Protein 5ILG (pdb70)

GO terms:
  GO:0004745 all-trans-retinol dehydrogenase (NAD+) activity (F, IDA)
  GO:0004745 all-trans-retinol dehydrogenase (NAD+) activity (F, IMP)
  GO:0042572 retinol metabolic process (P, IMP)
  GO:0042574 retinal metabolic process (P, IMP)

Structure (mmCIF, N/CA/C/O backbone):
data_5ILG
#
_entry.id   5ILG
#
_cell.length_a   44.195
_cell.length_b   93.477
_cell.length_c   114.674
_cell.angle_alpha   90.00
_cell.angle_beta   90.00
_cell.angle_gamma   90.00
#
_symmetry.space_group_name_H-M   'P 2 21 21'
#
loop_
_entity.id
_entity.type
_entity.pdbx_description
1 polymer 'Photoreceptor dehydrogenase, isoform C'
2 non-polymer 'MAGNESIUM ION'
3 non-polymer NICOTINAMIDE-ADENINE-DINUCLEOTIDE
4 non-polymer PHENOL
5 non-polymer 1,2-ETHANEDIOL
6 water water
#
loop_
_atom_site.group_PDB
_atom_site.id
_atom_site.type_symbol
_atom_site.label_atom_id
_atom_site.label_alt_id
_atom_site.label_comp_id
_atom_site.label_asym_id
_atom_site.label_entity_id
_atom_site.label_seq_id
_atom_site.pdbx_PDB_ins_code
_atom_site.Cartn_x
_atom_site.Cartn_y
_atom_site.Cartn_z
_atom_site.occupancy
_atom_site.B_iso_or_equiv
_atom_site.auth_seq_id
_atom_site.auth_comp_id
_atom_site.auth_asym_id
_atom_site.auth_atom_id
_atom_site.pdbx_PDB_model_num
ATOM 1 N N . HIS A 1 7 ? -15.860 -14.096 -19.696 1.00 60.58 -3 HIS A N 1
ATOM 2 C CA . HIS A 1 7 ? -15.890 -14.840 -18.372 1.00 61.57 -3 HIS A CA 1
ATOM 3 C C . HIS A 1 7 ? -16.223 -16.314 -18.537 1.00 50.10 -3 HIS A C 1
ATOM 4 O O . HIS A 1 7 ? -17.361 -16.735 -18.298 1.00 45.73 -3 HIS A O 1
ATOM 11 N N . HIS A 1 8 ? -15.210 -17.086 -18.927 1.00 42.48 -2 HIS A N 1
ATOM 12 C CA . HIS A 1 8 ? -15.324 -18.525 -18.923 1.00 37.35 -2 HIS A CA 1
ATOM 13 C C . HIS A 1 8 ? -15.693 -19.088 -17.534 1.00 36.78 -2 HIS A C 1
ATOM 14 O O . HIS A 1 8 ? -15.121 -18.747 -16.503 1.00 37.60 -2 HIS A O 1
ATOM 21 N N . VAL A 1 9 ? -16.664 -19.975 -17.535 1.00 34.63 -1 VAL A N 1
ATOM 22 C CA . VAL A 1 9 ? -17.060 -20.658 -16.336 1.00 34.44 -1 VAL A CA 1
ATOM 23 C C . VAL A 1 9 ? -16.463 -22.076 -16.347 1.00 32.80 -1 VAL A C 1
ATOM 24 O O . VAL A 1 9 ? -16.711 -22.836 -17.251 1.00 30.79 -1 VAL A O 1
ATOM 28 N N . GLY A 1 10 ? -15.694 -22.401 -15.305 1.00 31.89 0 GLY A N 1
ATOM 29 C CA . GLY A 1 10 ? -15.119 -23.704 -15.120 1.00 29.11 0 GLY A CA 1
ATOM 30 C C . GLY A 1 10 ? -16.058 -24.624 -14.404 1.00 29.42 0 GLY A C 1
ATOM 31 O O . GLY A 1 10 ? -17.228 -24.339 -14.262 1.00 29.59 0 GLY A O 1
ATOM 32 N N . THR A 1 11 ? -15.516 -25.740 -13.945 1.00 33.35 1 THR A N 1
ATOM 33 C CA . THR A 1 11 ? -16.299 -26.834 -13.306 1.00 36.22 1 THR A CA 1
ATOM 34 C C . THR A 1 11 ? -15.812 -27.235 -11.905 1.00 34.91 1 THR A C 1
ATOM 35 O O . THR A 1 11 ? -16.452 -28.025 -11.242 1.00 37.65 1 THR A O 1
ATOM 39 N N . SER A 1 12 ? -14.654 -26.742 -11.495 1.00 35.80 2 SER A N 1
ATOM 40 C CA . SER A 1 12 ? -14.103 -26.924 -10.124 1.00 39.28 2 SER A CA 1
ATOM 41 C C . SER A 1 12 ? -15.166 -26.987 -8.983 1.00 38.65 2 SER A C 1
ATOM 42 O O . SER A 1 12 ? -15.292 -27.980 -8.260 1.00 36.66 2 SER A O 1
ATOM 45 N N . PHE A 1 13 ? -15.981 -25.950 -8.894 1.00 37.49 3 PHE A N 1
ATOM 46 C CA . PHE A 1 13 ? -17.034 -25.891 -7.874 1.00 39.35 3 PHE A CA 1
ATOM 47 C C . PHE A 1 13 ? -18.427 -25.966 -8.472 1.00 38.90 3 PHE A C 1
ATOM 48 O O . PHE A 1 13 ? -19.368 -25.369 -7.960 1.00 40.90 3 PHE A O 1
ATOM 56 N N . ARG A 1 14 ? -18.560 -26.723 -9.543 1.00 41.74 4 ARG A N 1
ATOM 57 C CA . ARG A 1 14 ? -19.832 -26.863 -10.245 1.00 43.64 4 ARG A CA 1
ATOM 58 C C . ARG A 1 14 ? -20.926 -27.443 -9.349 1.00 42.65 4 ARG A C 1
ATOM 59 O O . ARG A 1 14 ? -20.709 -28.428 -8.653 1.00 40.03 4 ARG A O 1
ATOM 67 N N . GLY A 1 15 ? -22.095 -26.804 -9.377 1.00 39.20 5 GLY A N 1
ATOM 68 C CA . GLY A 1 15 ? -23.239 -27.250 -8.600 1.00 39.26 5 GLY A CA 1
ATOM 69 C C . GLY A 1 15 ? -23.189 -26.971 -7.105 1.00 40.05 5 GLY A C 1
ATOM 70 O O . GLY A 1 15 ? -24.011 -27.485 -6.361 1.00 42.41 5 GLY A O 1
ATOM 71 N N . LYS A 1 16 ? -22.259 -26.135 -6.668 1.00 36.73 6 LYS A N 1
ATOM 72 C CA . LYS A 1 16 ? -22.094 -25.866 -5.248 1.00 36.98 6 LYS A CA 1
ATOM 73 C C . LYS A 1 16 ? -22.694 -24.542 -4.860 1.00 33.49 6 LYS A C 1
ATOM 74 O O . LYS A 1 16 ? -22.641 -23.580 -5.624 1.00 33.09 6 LYS A O 1
ATOM 80 N N . ASN A 1 17 ? -23.232 -24.494 -3.649 1.00 29.63 7 ASN A N 1
ATOM 81 C CA . ASN A 1 17 ? -23.782 -23.262 -3.079 1.00 28.67 7 ASN A CA 1
ATOM 82 C C . ASN A 1 17 ? -22.870 -22.753 -2.013 1.00 29.07 7 ASN A C 1
ATOM 83 O O . ASN A 1 17 ? -22.448 -23.504 -1.120 1.00 31.09 7 ASN A O 1
ATOM 88 N N . ALA A 1 18 ? -22.548 -21.470 -2.107 1.00 29.76 8 ALA A N 1
ATOM 89 C CA . ALA A 1 18 ? -21.558 -20.854 -1.241 1.00 26.64 8 ALA A CA 1
ATOM 90 C C . ALA A 1 18 ? -22.065 -19.589 -0.617 1.00 26.76 8 ALA A C 1
ATOM 91 O O . ALA A 1 18 ? -22.786 -18.835 -1.242 1.00 28.23 8 ALA A O 1
ATOM 93 N N . VAL A 1 19 ? -21.623 -19.353 0.620 1.00 24.94 9 VAL A N 1
ATOM 94 C CA . VAL A 1 19 ? -21.793 -18.099 1.312 1.00 22.88 9 VAL A CA 1
ATOM 95 C C . VAL A 1 19 ? -20.410 -17.495 1.615 1.00 23.44 9 VAL A C 1
ATOM 96 O O . VAL A 1 19 ? -19.477 -18.232 2.017 1.00 22.18 9 VAL A O 1
ATOM 100 N N . VAL A 1 20 ? -20.309 -16.161 1.488 1.00 21.69 10 VAL A N 1
ATOM 101 C CA . VAL A 1 20 ? -19.057 -15.419 1.711 1.00 20.79 10 VAL A CA 1
ATOM 102 C C . VAL A 1 20 ? -19.346 -14.167 2.502 1.00 21.42 10 VAL A C 1
ATOM 103 O O . VAL A 1 20 ? -20.026 -13.289 2.022 1.00 21.49 10 VAL A O 1
ATOM 107 N N . THR A 1 21 ? -18.867 -14.106 3.744 1.00 22.35 11 THR A N 1
ATOM 108 C CA . THR A 1 21 ? -19.005 -12.889 4.520 1.00 22.34 11 THR A CA 1
ATOM 109 C C . THR A 1 21 ? -17.862 -11.995 4.066 1.00 22.41 11 THR A C 1
ATOM 110 O O . THR A 1 21 ? -16.786 -12.479 3.756 1.00 20.00 11 THR A O 1
ATOM 114 N N . GLY A 1 22 ? -18.121 -10.688 4.037 1.00 22.28 12 GLY A N 1
ATOM 115 C CA . GLY A 1 22 ? -17.133 -9.706 3.572 1.00 22.34 12 GLY A CA 1
ATOM 116 C C . GLY A 1 22 ? -16.915 -9.756 2.061 1.00 23.36 12 GLY A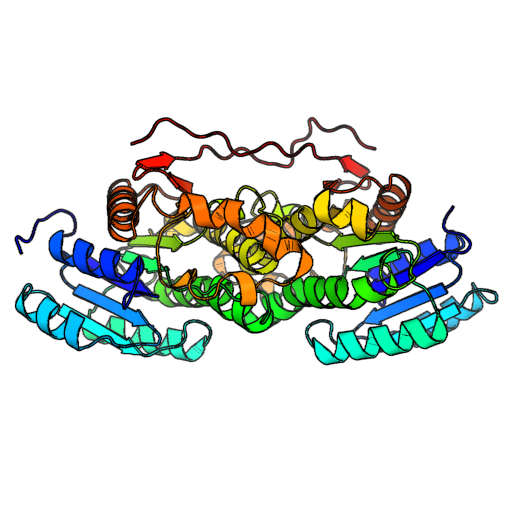 C 1
ATOM 117 O O . GLY A 1 22 ? -15.927 -9.236 1.552 1.00 22.32 12 GLY A O 1
ATOM 118 N N . GLY A 1 23 ? -17.903 -10.317 1.363 1.00 23.27 13 GLY A N 1
ATOM 119 C CA . GLY A 1 23 ? -17.792 -10.598 -0.055 1.00 24.40 13 GLY A CA 1
ATOM 120 C C . GLY A 1 23 ? -18.042 -9.474 -1.031 1.00 23.93 13 GLY A C 1
ATOM 121 O O . GLY A 1 23 ? -18.075 -9.702 -2.231 1.00 23.40 13 GLY A O 1
ATOM 122 N N . ALA A 1 24 ? -18.278 -8.274 -0.511 1.00 24.43 14 ALA A N 1
ATOM 123 C CA . ALA A 1 24 ? -18.527 -7.094 -1.351 1.00 24.71 14 ALA A CA 1
ATOM 124 C C . ALA A 1 24 ? -17.296 -6.291 -1.666 1.00 23.08 14 ALA A C 1
ATOM 125 O O . ALA A 1 24 ? -17.350 -5.311 -2.432 1.00 26.60 14 ALA A O 1
ATOM 127 N N . GLY A 1 25 ? -16.187 -6.661 -1.058 1.00 22.90 15 GLY A N 1
ATOM 128 C CA . GLY A 1 25 ? -14.945 -5.921 -1.247 1.00 23.24 15 GLY A CA 1
ATOM 129 C C . GLY A 1 25 ? -13.709 -6.689 -0.914 1.00 24.49 15 GLY A C 1
ATOM 130 O O . GLY A 1 25 ? -13.771 -7.799 -0.375 1.00 27.84 15 GLY A O 1
ATOM 131 N N . GLY A 1 26 ? -12.580 -6.093 -1.268 1.00 24.37 16 GLY A N 1
ATOM 132 C CA . GLY A 1 26 ? -11.257 -6.677 -1.102 1.00 24.61 16 GLY A CA 1
ATOM 133 C C . GLY A 1 26 ? -11.132 -8.149 -1.434 1.00 25.27 16 GLY A C 1
ATOM 134 O O . GLY A 1 26 ? -11.545 -8.593 -2.501 1.00 27.62 16 GLY A O 1
ATOM 135 N N . ILE A 1 27 ? -10.627 -8.908 -0.464 1.00 25.04 17 ILE A N 1
ATOM 136 C CA . ILE A 1 27 ? -10.379 -10.339 -0.615 1.00 23.50 17 ILE A CA 1
ATOM 137 C C . ILE A 1 27 ? -11.651 -11.125 -0.871 1.00 23.50 17 ILE A C 1
ATOM 138 O O . ILE A 1 27 ? -11.699 -11.968 -1.776 1.00 25.65 17 ILE A O 1
ATOM 143 N N . GLY A 1 28 ? -12.642 -10.887 -0.015 1.00 21.77 18 GLY A N 1
ATOM 144 C CA . GLY A 1 28 ? -13.956 -11.510 -0.138 1.00 21.88 18 GLY A CA 1
ATOM 145 C C . GLY A 1 28 ? -14.637 -11.322 -1.488 1.00 21.81 18 GLY A C 1
ATOM 146 O O . GLY A 1 28 ? -15.300 -12.206 -1.984 1.00 20.71 18 GLY A O 1
ATOM 147 N N . LEU A 1 29 ? -14.501 -10.137 -2.054 1.00 23.88 19 LEU A N 1
ATOM 148 C CA . LEU A 1 29 ? -15.051 -9.865 -3.373 1.00 24.40 19 LEU A CA 1
ATOM 149 C C . LEU A 1 29 ? -14.446 -10.796 -4.401 1.00 26.88 19 LEU A C 1
ATOM 150 O O . LEU A 1 29 ? -15.162 -11.365 -5.233 1.00 26.50 19 LEU A O 1
ATOM 155 N N . GLN A 1 30 ? -13.113 -10.911 -4.348 1.00 27.03 20 GLN A N 1
ATOM 156 C CA . GLN A 1 30 ? -12.390 -11.755 -5.287 1.00 27.54 20 GLN A CA 1
ATOM 157 C C . GLN A 1 30 ? -12.742 -13.218 -5.071 1.00 26.09 20 GLN A C 1
ATOM 158 O O . GLN A 1 30 ? -12.785 -13.980 -6.022 1.00 26.99 20 GLN A O 1
ATOM 164 N N . VAL A 1 31 ? -12.986 -13.596 -3.826 1.00 24.17 21 VAL A N 1
ATOM 165 C CA . VAL A 1 31 ? -13.457 -14.958 -3.525 1.00 24.40 21 VAL A CA 1
ATOM 166 C C . VAL A 1 31 ? -14.800 -15.220 -4.196 1.00 25.44 21 VAL A C 1
ATOM 167 O O . VAL A 1 31 ? -14.990 -16.266 -4.827 1.00 26.51 21 VAL A O 1
ATOM 171 N N . SER A 1 32 ? -15.718 -14.271 -4.073 1.00 24.60 22 SER A N 1
ATOM 172 C CA . SER A 1 32 ? -17.038 -14.371 -4.712 1.00 25.04 22 SER A CA 1
ATOM 173 C C . SER A 1 32 ? -16.905 -14.495 -6.264 1.00 26.56 22 SER A C 1
ATOM 174 O O . SER A 1 32 ? -17.469 -15.429 -6.878 1.00 23.10 22 SER A O 1
ATOM 177 N N . LYS A 1 33 ? -16.164 -13.554 -6.853 1.00 27.40 23 LYS A N 1
ATOM 178 C CA . LYS A 1 33 ? -15.880 -13.563 -8.293 1.00 29.44 23 LYS A CA 1
ATOM 179 C C . LYS A 1 33 ? -15.290 -14.896 -8.791 1.00 27.05 23 LYS A C 1
ATOM 180 O O . LYS A 1 33 ? -15.770 -15.490 -9.752 1.00 24.48 23 LYS A O 1
ATOM 186 N N . GLN A 1 34 ? -14.257 -15.351 -8.094 1.00 26.33 24 GLN A N 1
ATOM 187 C CA . GLN A 1 34 ? -13.530 -16.552 -8.489 1.00 26.71 24 GLN A CA 1
ATOM 188 C C . GLN A 1 34 ? -14.342 -17.830 -8.307 1.00 27.93 24 GLN A C 1
ATOM 189 O O . GLN A 1 34 ? -14.257 -18.726 -9.127 1.00 29.87 24 GLN A O 1
ATOM 195 N N . LEU A 1 35 ? -15.135 -17.899 -7.246 1.00 27.91 25 LEU A N 1
ATOM 196 C CA . LEU A 1 35 ? -16.084 -18.994 -7.066 1.00 27.51 25 LEU A CA 1
ATOM 197 C C . LEU A 1 35 ? -17.034 -19.107 -8.262 1.00 28.24 25 LEU A C 1
ATOM 198 O O . LEU A 1 35 ? -17.291 -20.194 -8.763 1.00 26.55 25 LEU A O 1
ATOM 203 N N . LEU A 1 36 ? -17.544 -17.970 -8.715 1.00 27.91 26 LEU A N 1
ATOM 204 C CA . LEU A 1 36 ? -18.458 -17.941 -9.833 1.00 28.49 26 LEU A CA 1
ATOM 205 C C . LEU A 1 36 ? -17.739 -18.373 -11.098 1.00 30.84 26 LEU A C 1
ATOM 206 O O . LEU A 1 36 ? -18.261 -19.214 -11.848 1.00 29.49 26 LEU A O 1
ATOM 211 N N . ALA A 1 37 ? -16.521 -17.847 -11.283 1.00 29.53 27 ALA A N 1
ATOM 212 C CA . ALA A 1 37 ? -15.650 -18.247 -12.395 1.00 29.48 27 ALA A CA 1
ATOM 213 C C . ALA A 1 37 ? -15.242 -19.707 -12.368 1.00 29.04 27 ALA A C 1
ATOM 214 O O . ALA A 1 37 ? -14.979 -20.293 -13.406 1.00 31.68 27 ALA A O 1
ATOM 216 N N . ALA A 1 38 ? -15.249 -20.300 -11.193 1.00 28.97 28 ALA A N 1
ATOM 217 C CA . ALA A 1 38 ? -14.940 -21.721 -11.021 1.00 29.20 28 ALA A CA 1
ATOM 218 C C . ALA A 1 38 ? -16.173 -22.585 -11.069 1.00 27.75 28 ALA A C 1
ATOM 219 O O . ALA A 1 38 ? -16.135 -23.788 -10.771 1.00 27.98 28 ALA A O 1
ATOM 221 N N . GLY A 1 39 ? -17.277 -21.962 -11.447 1.00 28.71 29 GLY A N 1
ATOM 222 C CA . GLY A 1 39 ? -18.533 -22.662 -11.722 1.00 29.52 29 GLY A CA 1
ATOM 223 C C . GLY A 1 39 ? -19.503 -22.924 -10.591 1.00 29.91 29 GLY A C 1
ATOM 224 O O . GLY A 1 39 ? -20.369 -23.795 -10.718 1.00 28.89 29 GLY A O 1
ATOM 225 N N . ALA A 1 40 ? -19.398 -22.155 -9.519 1.00 31.57 30 ALA A N 1
ATOM 226 C CA . ALA A 1 40 ? -20.313 -22.297 -8.387 1.00 33.97 30 ALA A CA 1
ATOM 227 C C . ALA A 1 40 ? -21.751 -21.963 -8.818 1.00 36.41 30 ALA A C 1
ATOM 228 O O . ALA A 1 40 ? -21.986 -20.945 -9.458 1.00 39.33 30 ALA A O 1
ATOM 230 N N . ALA A 1 41 ? -22.694 -22.828 -8.449 1.00 35.87 31 ALA A N 1
ATOM 231 C CA . ALA A 1 41 ? -24.117 -22.669 -8.793 1.00 35.88 31 ALA A CA 1
ATOM 232 C C . ALA A 1 41 ? -24.695 -21.373 -8.228 1.00 36.36 31 ALA A C 1
ATOM 233 O O . ALA A 1 41 ? -25.337 -20.596 -8.930 1.00 34.39 31 ALA A O 1
ATOM 235 N N . LYS A 1 42 ? -24.465 -21.167 -6.938 1.00 36.30 32 LYS A N 1
ATOM 236 C CA . LYS A 1 42 ? -25.068 -20.066 -6.210 1.00 34.20 32 LYS A CA 1
ATOM 237 C C . LYS A 1 42 ? -24.085 -19.484 -5.224 1.00 32.43 32 LYS A C 1
ATOM 238 O O . LYS A 1 42 ? -23.360 -20.220 -4.570 1.00 28.11 32 LYS A O 1
ATOM 244 N N . VAL A 1 43 ? -24.060 -18.156 -5.150 1.00 30.61 33 VAL A N 1
ATOM 245 C CA . VAL A 1 43 ? -23.156 -17.451 -4.264 1.00 31.40 33 VAL A CA 1
ATOM 246 C C . VAL A 1 43 ? -23.885 -16.349 -3.522 1.00 30.12 33 VAL A C 1
ATOM 247 O O . VAL A 1 43 ? -24.376 -15.416 -4.149 1.00 27.66 33 VAL A O 1
ATOM 251 N N . ALA A 1 44 ? -23.910 -16.464 -2.186 1.00 28.33 34 ALA A N 1
ATOM 252 C CA . ALA A 1 44 ? -24.530 -15.453 -1.317 1.00 26.36 34 ALA A CA 1
ATOM 253 C C . ALA A 1 44 ? -23.488 -14.653 -0.626 1.00 25.99 34 ALA A C 1
ATOM 254 O O . ALA A 1 44 ? -22.558 -15.180 -0.066 1.00 26.40 34 ALA A O 1
ATOM 256 N N . ILE A 1 45 ? -23.674 -13.348 -0.654 1.00 27.83 35 ILE A N 1
ATOM 257 C CA . ILE A 1 45 ? -22.738 -12.429 -0.047 1.00 27.53 35 ILE A CA 1
ATOM 258 C C . ILE A 1 45 ? -23.405 -11.732 1.134 1.00 28.90 35 ILE A C 1
ATOM 259 O O . ILE A 1 45 ? -24.487 -11.165 1.003 1.00 27.36 35 ILE A O 1
ATOM 264 N N . ILE A 1 46 ? -22.718 -11.806 2.270 1.00 27.24 36 ILE A N 1
ATOM 265 C CA . ILE A 1 46 ? -23.111 -11.154 3.498 1.00 27.33 36 ILE A CA 1
ATOM 266 C C . ILE A 1 46 ? -22.086 -10.060 3.763 1.00 26.23 36 ILE A C 1
ATOM 267 O O . ILE A 1 46 ? -20.920 -10.328 3.986 1.00 28.95 36 ILE A O 1
ATOM 272 N N . ASP A 1 47 ? -22.531 -8.822 3.717 1.00 24.95 37 ASP A N 1
ATOM 273 C CA . ASP A 1 47 ? -21.641 -7.685 3.868 1.00 27.08 37 ASP A CA 1
ATOM 274 C C . ASP A 1 47 ? -22.434 -6.477 4.387 1.00 28.93 37 ASP A C 1
ATOM 275 O O . ASP A 1 47 ? -23.641 -6.454 4.317 1.00 30.50 37 ASP A O 1
ATOM 280 N N . LEU A 1 48 ? -21.747 -5.495 4.937 1.00 29.78 38 LEU A N 1
ATOM 281 C CA . LEU A 1 48 ? -22.385 -4.222 5.280 1.00 33.81 38 LEU A CA 1
ATOM 282 C C . LEU A 1 48 ? -22.804 -3.428 4.006 1.00 37.47 38 LEU A C 1
ATOM 283 O O . LEU A 1 48 ? -23.836 -2.748 4.012 1.00 40.23 38 LEU A O 1
ATOM 288 N N . GLN A 1 49 ? -21.982 -3.526 2.956 1.00 35.29 39 GLN A N 1
ATOM 289 C CA . GLN A 1 49 ? -22.180 -2.834 1.670 1.00 37.93 39 GLN A CA 1
ATOM 290 C C . GLN A 1 49 ? -22.704 -3.766 0.583 1.00 38.09 39 GLN A C 1
ATOM 291 O O . GLN A 1 49 ? -22.444 -4.956 0.597 1.00 36.86 39 GLN A O 1
ATOM 297 N N . ASP A 1 50 ? -23.459 -3.230 -0.375 1.00 40.98 40 ASP A N 1
ATOM 298 C CA . ASP A 1 50 ?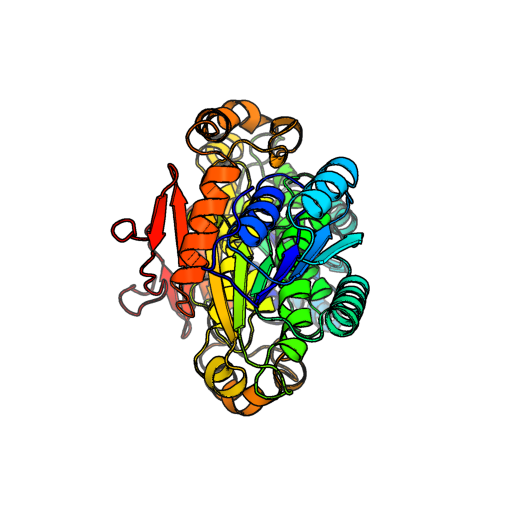 -23.983 -4.113 -1.428 1.00 41.90 40 ASP A CA 1
ATOM 299 C C . ASP A 1 50 ? -23.215 -4.078 -2.708 1.00 41.76 40 ASP A C 1
ATOM 300 O O . ASP A 1 50 ? -23.319 -5.031 -3.460 1.00 41.11 40 ASP A O 1
ATOM 305 N N . ASN A 1 51 ? -22.496 -2.999 -2.991 1.00 43.99 41 ASN A N 1
ATOM 306 C CA . ASN A 1 51 ? -21.709 -2.955 -4.234 1.00 45.73 41 ASN A CA 1
ATOM 307 C C . ASN A 1 51 ? -22.454 -3.452 -5.494 1.00 48.02 41 ASN A C 1
ATOM 308 O O . ASN A 1 51 ? -21.920 -4.244 -6.294 1.00 50.86 41 ASN A O 1
ATOM 313 N N . LEU A 1 52 ? -23.680 -2.972 -5.666 1.00 50.95 42 LEU A N 1
ATOM 314 C CA . LEU A 1 52 ? -24.548 -3.392 -6.794 1.00 59.01 42 LEU A CA 1
ATOM 315 C C . LEU A 1 52 ? -23.915 -3.255 -8.171 1.00 53.73 42 LEU A C 1
ATOM 316 O O . LEU A 1 52 ? -24.087 -4.132 -9.005 1.00 53.40 42 LEU A O 1
ATOM 321 N N . GLU A 1 53 ? -23.154 -2.185 -8.386 1.00 53.45 43 GLU A N 1
ATOM 322 C CA . GLU A 1 53 ? -22.589 -1.900 -9.712 1.00 53.25 43 GLU A CA 1
ATOM 323 C C . GLU A 1 53 ? -21.639 -3.021 -10.110 1.00 49.09 43 GLU A C 1
ATOM 324 O O . GLU A 1 53 ? -21.685 -3.511 -11.229 1.00 49.58 43 GLU A O 1
ATOM 330 N N . GLU A 1 54 ? -20.819 -3.452 -9.166 1.00 49.18 44 GLU A N 1
ATOM 331 C CA . GLU A 1 54 ? -19.977 -4.647 -9.358 1.00 49.65 44 GLU A CA 1
ATOM 332 C C . GLU A 1 54 ? -20.800 -5.974 -9.570 1.00 47.90 44 GLU A C 1
ATOM 333 O O . GLU A 1 54 ? -20.458 -6.803 -10.395 1.00 46.50 44 GLU A O 1
ATOM 339 N N . PHE A 1 55 ? -21.872 -6.150 -8.815 1.00 43.17 45 PHE A N 1
ATOM 340 C CA . PHE A 1 55 ? -22.692 -7.362 -8.868 1.00 41.81 45 PHE A CA 1
ATOM 341 C C . PHE A 1 55 ? -23.709 -7.450 -9.996 1.00 40.57 45 PHE A C 1
ATOM 342 O O . PHE A 1 55 ? -23.997 -8.534 -10.476 1.00 37.19 45 PHE A O 1
ATOM 350 N N . VAL A 1 56 ? -24.259 -6.326 -10.403 1.00 40.46 46 VAL A N 1
ATOM 351 C CA . VAL A 1 56 ? -25.053 -6.276 -11.632 1.00 45.80 46 VAL A CA 1
ATOM 352 C C . VAL A 1 56 ? -24.246 -6.814 -12.815 1.00 43.94 46 VAL A C 1
ATOM 353 O O . VAL A 1 56 ? -24.710 -7.675 -13.532 1.00 44.59 46 VAL A O 1
ATOM 357 N N . LYS A 1 57 ? -23.031 -6.327 -12.983 1.00 46.60 47 LYS A N 1
ATOM 358 C CA . LYS A 1 57 ? -22.155 -6.817 -14.063 1.00 50.77 47 LYS A CA 1
ATOM 359 C C . LYS A 1 57 ? -21.744 -8.271 -13.891 1.00 46.46 47 LYS A C 1
ATOM 360 O O . LYS A 1 57 ? -21.577 -9.006 -14.856 1.00 46.72 47 LYS A O 1
ATOM 366 N N . LEU A 1 58 ? -21.563 -8.670 -12.651 1.00 44.21 48 LEU A N 1
ATOM 367 C CA . LEU A 1 58 ? -21.156 -10.040 -12.346 1.00 40.54 48 LEU A CA 1
ATOM 368 C C . LEU A 1 58 ? -22.294 -11.031 -12.656 1.00 36.95 48 LEU A C 1
ATOM 369 O O . LEU A 1 58 ? -22.046 -12.095 -13.187 1.00 37.88 48 LEU A O 1
ATOM 374 N N . ARG A 1 59 ? -23.522 -10.664 -12.289 1.00 34.75 49 ARG A N 1
ATOM 375 C CA . ARG A 1 59 ? -24.745 -11.411 -12.634 1.00 35.23 49 ARG A CA 1
ATOM 376 C C . ARG A 1 59 ? -24.913 -11.627 -14.130 1.00 35.19 49 ARG A C 1
ATOM 377 O O . ARG A 1 59 ? -25.189 -12.745 -14.565 1.00 32.70 49 ARG A O 1
ATOM 385 N N . ALA A 1 60 ? -24.693 -10.555 -14.886 1.00 34.17 50 ALA A N 1
ATOM 386 C CA . ALA A 1 60 ? -24.719 -10.562 -16.350 1.00 37.44 50 ALA A CA 1
ATOM 387 C C . ALA A 1 60 ? -23.684 -11.505 -16.982 1.00 37.14 50 ALA A C 1
ATOM 388 O O . ALA A 1 60 ? -23.975 -12.204 -17.934 1.00 40.26 50 ALA A O 1
ATOM 390 N N . ALA A 1 61 ? -22.481 -11.534 -16.424 1.00 37.51 51 ALA A N 1
ATOM 391 C CA . ALA A 1 61 ? -21.398 -12.439 -16.875 1.00 35.15 51 ALA A CA 1
ATOM 392 C C . ALA A 1 61 ? -21.602 -13.899 -16.444 1.00 34.47 51 ALA A C 1
ATOM 393 O O . ALA A 1 61 ? -20.893 -14.807 -16.894 1.00 34.46 51 ALA A O 1
ATOM 395 N N . HIS A 1 62 ? -22.532 -14.108 -15.521 1.00 33.02 52 HIS A N 1
ATOM 396 C CA . HIS A 1 62 ? -22.842 -15.432 -15.018 1.00 34.78 52 HIS A CA 1
ATOM 397 C C . HIS A 1 62 ? -24.345 -15.631 -14.975 1.00 33.63 52 HIS A C 1
ATOM 398 O O . HIS A 1 62 ? -24.923 -15.806 -13.898 1.00 36.31 52 HIS A O 1
ATOM 405 N N . PRO A 1 63 ? -24.997 -15.626 -16.151 1.00 34.29 53 PRO A N 1
ATOM 406 C CA . PRO A 1 63 ? -26.475 -15.588 -16.200 1.00 32.56 53 PRO A CA 1
ATOM 407 C C . PRO A 1 63 ? -27.150 -16.851 -15.730 1.00 28.19 53 PRO A C 1
ATOM 408 O O . PRO A 1 63 ? -28.317 -16.827 -15.445 1.00 29.31 53 PRO A O 1
ATOM 412 N N . THR A 1 64 ? -26.407 -17.943 -15.648 1.00 28.85 54 THR A N 1
ATOM 413 C CA . THR A 1 64 ? -26.947 -19.207 -15.156 1.00 30.07 54 THR A CA 1
ATOM 414 C C . THR A 1 64 ? -26.602 -19.463 -13.708 1.00 30.95 54 THR A C 1
ATOM 415 O O . THR A 1 64 ? -26.777 -20.573 -13.225 1.00 31.57 54 THR A O 1
ATOM 419 N N . GLN A 1 65 ? -26.103 -18.442 -13.025 1.00 29.20 55 GLN A N 1
ATOM 420 C CA . GLN A 1 65 ? -25.668 -18.591 -11.650 1.00 31.43 55 GLN A CA 1
ATOM 421 C C . GLN A 1 65 ? -26.304 -17.511 -10.774 1.00 29.84 55 GLN A C 1
ATOM 422 O O . GLN A 1 65 ? -26.361 -16.340 -11.137 1.00 30.28 55 GLN A O 1
ATOM 428 N N . SER A 1 66 ? -26.783 -17.925 -9.622 1.00 30.61 56 SER A N 1
ATOM 429 C CA . SER A 1 66 ? -27.382 -16.986 -8.658 1.00 32.78 56 SER A CA 1
ATOM 430 C C . SER A 1 66 ? -26.302 -16.205 -7.919 1.00 33.12 56 SER A C 1
ATOM 431 O O . SER A 1 66 ? -25.325 -16.786 -7.437 1.00 29.61 56 SER A O 1
ATOM 434 N N . VAL A 1 67 ? -26.526 -14.905 -7.805 1.00 32.91 57 VAL A N 1
ATOM 435 C CA . VAL A 1 67 ? -25.677 -14.041 -7.022 1.00 35.45 57 VAL A CA 1
ATOM 436 C C . VAL A 1 67 ? -26.585 -13.243 -6.089 1.00 37.36 57 VAL A C 1
ATOM 437 O O . VAL A 1 67 ? -27.308 -12.350 -6.544 1.00 38.62 57 VAL A O 1
ATOM 441 N N . MET A 1 68 ? -26.545 -13.555 -4.794 1.00 34.45 58 MET A N 1
ATOM 442 C CA . MET A 1 68 ? -27.449 -12.921 -3.814 1.00 34.40 58 MET A CA 1
ATOM 443 C C . MET A 1 68 ? -26.672 -12.084 -2.825 1.00 32.75 58 MET A C 1
ATOM 444 O O . MET A 1 68 ? -25.707 -12.553 -2.256 1.00 34.42 58 MET A O 1
ATOM 449 N N . ILE A 1 69 ? -27.106 -10.853 -2.609 1.00 34.10 59 ILE A N 1
ATOM 450 C CA . ILE A 1 69 ? -26.481 -9.962 -1.621 1.00 36.09 59 ILE A CA 1
ATOM 451 C C . ILE A 1 69 ? -27.468 -9.618 -0.504 1.00 36.30 59 ILE A C 1
ATOM 452 O O . ILE A 1 69 ? -28.581 -9.163 -0.774 1.00 34.16 59 ILE A O 1
ATOM 457 N N . ILE A 1 70 ? -27.033 -9.825 0.739 1.00 35.85 60 ILE A N 1
ATOM 458 C CA . ILE A 1 70 ? -27.793 -9.432 1.920 1.00 36.18 60 ILE A CA 1
ATOM 459 C C . ILE A 1 70 ? -26.953 -8.516 2.771 1.00 35.69 60 ILE A C 1
ATOM 460 O O . ILE A 1 70 ? -25.846 -8.887 3.156 1.00 33.10 60 ILE A O 1
ATOM 465 N N . LYS A 1 71 ? -27.495 -7.329 3.062 1.00 35.97 61 LYS A N 1
ATOM 466 C CA . LYS A 1 71 ? -26.847 -6.351 3.940 1.00 37.72 61 LYS A CA 1
ATOM 467 C C . LYS A 1 71 ? -27.026 -6.704 5.410 1.00 38.73 61 LYS A C 1
ATOM 468 O O . LYS A 1 71 ? -28.134 -6.558 5.935 1.00 38.91 61 LYS A O 1
ATOM 474 N N . MET A 1 72 ? -25.939 -7.120 6.068 1.00 34.96 62 MET A N 1
ATOM 475 C CA . MET A 1 72 ? -26.004 -7.512 7.471 1.00 34.44 62 MET A CA 1
ATOM 476 C C . MET A 1 72 ? -24.663 -7.352 8.133 1.00 32.00 62 MET A C 1
ATOM 477 O O . MET A 1 72 ? -23.638 -7.639 7.541 1.00 31.01 62 MET A O 1
ATOM 482 N N . ASP A 1 73 ? -24.711 -6.873 9.368 1.00 31.56 63 ASP A N 1
ATOM 483 C CA . ASP A 1 73 ? -23.567 -6.785 10.255 1.00 30.67 63 ASP A CA 1
ATOM 484 C C . ASP A 1 73 ? -23.324 -8.178 10.842 1.00 30.89 63 ASP A C 1
ATOM 485 O O . ASP A 1 73 ? -24.192 -8.733 11.494 1.00 34.95 63 ASP A O 1
ATOM 490 N N . VAL A 1 74 ? -22.145 -8.739 10.619 1.00 28.01 64 VAL A N 1
ATOM 491 C CA . VAL A 1 74 ? -21.812 -10.083 11.146 1.00 26.06 64 VAL A CA 1
ATOM 492 C C . VAL A 1 74 ? -21.757 -10.157 12.690 1.00 26.23 64 VAL A C 1
ATOM 493 O O . VAL A 1 74 ? -21.869 -11.249 13.266 1.00 25.38 64 VAL A O 1
ATOM 497 N N . ALA A 1 75 ? -21.582 -9.011 13.345 1.00 25.73 65 ALA A N 1
ATOM 498 C CA . ALA A 1 75 ? -21.632 -8.933 14.819 1.00 27.76 65 ALA A CA 1
ATOM 499 C C . ALA A 1 75 ? -23.022 -9.243 15.393 1.00 30.86 65 ALA A C 1
ATOM 500 O O . ALA A 1 75 ? -23.149 -9.799 16.464 1.00 32.56 65 ALA A O 1
ATOM 502 N N . ASN A 1 76 ? -24.051 -8.896 14.638 1.00 33.75 66 ASN A N 1
ATOM 503 C CA . ASN A 1 76 ? -25.416 -9.144 15.013 1.00 35.44 66 ASN A CA 1
ATOM 504 C C . ASN A 1 76 ? -25.791 -10.618 14.929 1.00 38.06 66 ASN A C 1
ATOM 505 O O . ASN A 1 76 ? -26.061 -11.136 13.842 1.00 41.86 66 ASN A O 1
ATOM 510 N N . LYS A 1 77 ? -25.899 -11.260 16.087 1.00 37.93 67 LYS A N 1
ATOM 511 C CA . LYS A 1 77 ? -26.212 -12.700 16.168 1.00 37.63 67 LYS A CA 1
ATOM 512 C C . LYS A 1 77 ? -27.539 -13.068 15.483 1.00 37.59 67 LYS A C 1
ATOM 513 O O . LYS A 1 77 ? -27.575 -13.971 14.655 1.00 33.39 67 LYS A O 1
ATOM 519 N N . LYS A 1 78 ? -28.619 -12.379 15.869 1.00 41.34 68 LYS A N 1
ATOM 520 C CA . LYS A 1 78 ? -29.967 -12.666 15.313 1.00 43.69 68 LYS A CA 1
ATOM 521 C C . LYS A 1 78 ? -30.085 -12.319 13.844 1.00 39.50 68 LYS A C 1
ATOM 522 O O . LYS A 1 78 ? -30.694 -13.057 13.075 1.00 37.89 68 LYS A O 1
ATOM 528 N N . GLY A 1 79 ? -29.518 -11.175 13.497 1.00 37.05 69 GLY A N 1
ATOM 529 C CA . GLY A 1 79 ? -29.399 -10.738 12.125 1.00 36.50 69 GLY A CA 1
ATOM 530 C C . GLY A 1 79 ? -28.762 -11.793 11.229 1.00 34.79 69 GLY A C 1
ATOM 531 O O . GLY A 1 79 ? -29.351 -12.176 10.207 1.00 34.68 69 GLY A O 1
ATOM 532 N N . VAL A 1 80 ? -27.588 -12.287 11.642 1.00 29.68 70 VAL A N 1
ATOM 533 C CA . VAL A 1 80 ? -26.868 -13.347 10.901 1.00 28.60 70 VAL A CA 1
ATOM 534 C C . VAL A 1 80 ? -27.717 -14.626 10.801 1.00 30.70 70 VAL A C 1
ATOM 535 O O . VAL A 1 80 ? -27.856 -15.226 9.730 1.00 30.59 70 VAL A O 1
ATOM 539 N N . GLU A 1 81 ? -28.313 -15.013 11.921 1.00 32.87 71 GLU A N 1
ATOM 540 C CA . GLU A 1 81 ? -29.255 -16.146 11.960 1.00 36.19 71 GLU A CA 1
ATOM 541 C C . GLU A 1 81 ? -30.405 -16.023 10.933 1.00 34.62 71 GLU A C 1
ATOM 542 O O . GLU A 1 81 ? -30.767 -16.962 10.257 1.00 31.96 71 GLU A O 1
ATOM 548 N N . ALA A 1 82 ? -30.982 -14.842 10.898 1.00 34.04 72 ALA A N 1
ATOM 549 C CA . ALA A 1 82 ? -32.081 -14.513 10.021 1.00 34.55 72 ALA A CA 1
ATOM 550 C C . ALA A 1 82 ? -31.623 -14.567 8.580 1.00 33.10 72 ALA A C 1
ATOM 551 O O . ALA A 1 82 ? -32.273 -15.190 7.735 1.00 32.26 72 ALA A O 1
ATOM 553 N N . THR A 1 83 ? -30.487 -13.918 8.334 1.00 33.59 73 THR A N 1
ATOM 554 C CA . THR A 1 83 ? -29.803 -13.945 7.034 1.00 31.16 73 THR A CA 1
ATOM 555 C C . THR A 1 83 ? -29.566 -15.352 6.520 1.00 30.27 73 THR A C 1
ATOM 556 O O . THR A 1 83 ? -29.810 -15.647 5.358 1.00 29.16 73 THR A O 1
ATOM 560 N N . TYR A 1 84 ? -29.076 -16.216 7.385 1.00 30.27 74 TYR A N 1
ATOM 561 C CA . TYR A 1 84 ? -28.856 -17.610 6.976 1.00 33.76 74 TYR A CA 1
ATOM 562 C C . TYR A 1 84 ? -30.157 -18.326 6.594 1.00 35.93 74 TYR A C 1
ATOM 563 O O . TYR A 1 84 ? -30.174 -19.149 5.681 1.00 36.05 74 TYR A O 1
ATOM 572 N N . GLU A 1 85 ? -31.228 -18.023 7.317 1.00 41.41 75 GLU A N 1
ATOM 573 C CA . GLU A 1 85 ? -32.561 -18.587 7.014 1.00 42.81 75 GLU A CA 1
ATOM 574 C C . GLU A 1 85 ? -32.988 -18.191 5.598 1.00 38.61 75 GLU A C 1
ATOM 575 O O . GLU A 1 85 ? -33.408 -19.038 4.809 1.00 35.66 75 GLU A O 1
ATOM 581 N N . GLU A 1 86 ? -32.845 -16.904 5.303 1.00 35.07 76 GLU A N 1
ATOM 582 C CA . GLU A 1 86 ? -33.168 -16.384 3.997 1.00 37.62 76 GLU A CA 1
ATOM 583 C C . GLU A 1 86 ? -32.394 -17.061 2.859 1.00 38.81 76 GLU A C 1
ATOM 584 O O . GLU A 1 86 ? -32.969 -17.354 1.806 1.00 40.78 76 GLU A O 1
ATOM 590 N N . ILE A 1 87 ? -31.107 -17.279 3.101 1.00 37.09 77 ILE A N 1
ATOM 591 C CA . ILE A 1 87 ? -30.207 -17.946 2.171 1.00 35.49 77 ILE A CA 1
ATOM 592 C C . ILE A 1 87 ? -30.647 -19.375 1.939 1.00 36.74 77 ILE A C 1
ATOM 593 O O . ILE A 1 87 ? -30.721 -19.829 0.803 1.00 35.29 77 ILE A O 1
ATOM 598 N N . ALA A 1 88 ? -30.946 -20.073 3.016 1.00 35.59 78 ALA A N 1
ATOM 599 C CA . ALA A 1 88 ? -31.361 -21.473 2.918 1.00 38.48 78 ALA A CA 1
ATOM 600 C C . ALA A 1 88 ? -32.711 -21.621 2.210 1.00 40.46 78 ALA A C 1
ATOM 601 O O . ALA A 1 88 ? -32.916 -22.591 1.478 1.00 40.41 78 ALA A O 1
ATOM 603 N N . LYS A 1 89 ? -33.619 -20.672 2.411 1.00 41.62 79 LYS A N 1
ATOM 604 C CA . LYS A 1 89 ? -34.898 -20.726 1.699 1.00 46.24 79 LYS A CA 1
ATOM 605 C C . LYS A 1 89 ? -34.682 -20.573 0.198 1.00 45.81 79 LYS A C 1
ATOM 606 O O . LYS A 1 89 ? -35.249 -21.333 -0.584 1.00 49.90 79 LYS A O 1
ATOM 612 N N . THR A 1 90 ? -33.843 -19.614 -0.174 1.00 41.45 80 THR A N 1
ATOM 613 C CA . THR A 1 90 ? -33.561 -19.326 -1.571 1.00 42.45 80 THR A CA 1
ATOM 614 C C . THR A 1 90 ? -32.693 -20.401 -2.248 1.00 41.26 80 THR A C 1
ATOM 615 O O . THR A 1 90 ? -33.034 -20.966 -3.267 1.00 41.95 80 THR A O 1
ATOM 619 N N . PHE A 1 91 ? -31.569 -20.691 -1.645 1.00 47.22 81 PHE A N 1
ATOM 620 C CA . PHE A 1 91 ? -30.592 -21.626 -2.211 1.00 45.60 81 PHE A CA 1
ATOM 621 C C . PHE A 1 91 ? -31.049 -23.047 -2.069 1.00 48.70 81 PHE A C 1
ATOM 622 O O . PHE A 1 91 ? -30.820 -23.869 -2.954 1.00 51.97 81 PHE A O 1
ATOM 630 N N . GLY A 1 92 ? -31.619 -23.340 -0.909 1.00 47.31 82 GLY A N 1
ATOM 631 C CA . GLY A 1 92 ? -32.103 -24.677 -0.594 1.00 51.84 82 GLY A CA 1
ATOM 632 C C . GLY A 1 92 ? -31.101 -25.581 0.101 1.00 54.35 82 GLY A C 1
ATOM 633 O O . GLY A 1 92 ? -31.479 -26.558 0.753 1.00 65.43 82 GLY A O 1
ATOM 634 N N . ASN A 1 93 ? -29.824 -25.274 -0.038 1.00 54.43 83 ASN A N 1
ATOM 635 C CA . ASN A 1 93 ? -28.755 -25.996 0.676 1.00 52.90 83 ASN A CA 1
ATOM 636 C C . ASN A 1 93 ? -27.455 -25.189 0.680 1.00 44.96 83 ASN A C 1
ATOM 637 O O . ASN A 1 93 ? -27.253 -24.299 -0.162 1.00 43.89 83 ASN A O 1
ATOM 642 N N . ILE A 1 94 ? -26.582 -25.493 1.626 1.00 39.18 84 ILE A N 1
ATOM 643 C CA . ILE A 1 94 ? -25.298 -24.758 1.746 1.00 35.79 84 ILE A CA 1
ATOM 644 C C . ILE A 1 94 ? -24.140 -25.732 1.817 1.00 33.16 84 ILE A C 1
ATOM 645 O O . ILE A 1 94 ? -24.124 -26.608 2.672 1.00 33.42 84 ILE A O 1
ATOM 650 N N . ASP A 1 95 ? -23.174 -25.572 0.899 1.00 31.67 85 ASP A N 1
ATOM 651 C CA . ASP A 1 95 ? -22.025 -26.491 0.796 1.00 29.33 85 ASP A CA 1
ATOM 652 C C . ASP A 1 95 ? -20.702 -25.918 1.251 1.00 26.68 85 ASP A C 1
ATOM 653 O O . ASP A 1 95 ? -19.772 -26.659 1.630 1.00 23.69 85 ASP A O 1
ATOM 658 N N . ILE A 1 96 ? -20.600 -24.601 1.137 1.00 25.83 86 ILE A N 1
ATOM 659 C CA . ILE A 1 96 ? -19.357 -23.851 1.345 1.00 24.02 86 ILE A CA 1
ATOM 660 C C . ILE A 1 96 ? -19.641 -22.525 2.037 1.00 21.80 86 ILE A C 1
ATOM 661 O O . ILE A 1 96 ? -20.486 -21.766 1.610 1.00 20.39 86 ILE A O 1
ATOM 666 N N . VAL A 1 97 ? -18.877 -22.262 3.081 1.00 21.49 87 VAL A N 1
ATOM 667 C CA . VAL A 1 97 ? -18.885 -20.978 3.762 1.00 21.76 87 VAL A CA 1
ATOM 668 C C . VAL A 1 97 ? -17.449 -20.459 3.868 1.00 22.31 87 VAL A C 1
ATOM 669 O O . VAL A 1 97 ? -16.567 -21.181 4.303 1.00 25.13 87 VAL A O 1
ATOM 673 N N . VAL A 1 98 ? -17.252 -19.204 3.473 1.00 21.58 88 VAL A N 1
ATOM 674 C CA . VAL A 1 98 ? -15.961 -18.526 3.565 1.00 21.00 88 VAL A CA 1
ATOM 675 C C . VAL A 1 98 ? -16.167 -17.247 4.333 1.00 21.14 88 VAL A C 1
ATOM 676 O O . VAL A 1 98 ? -16.686 -16.263 3.810 1.00 19.84 88 VAL A O 1
ATOM 680 N N . ASN A 1 99 ? -15.719 -17.265 5.574 1.00 22.58 89 ASN A N 1
ATOM 681 C CA . ASN A 1 99 ? -15.922 -16.144 6.490 1.00 24.60 89 ASN A CA 1
ATOM 682 C C . ASN A 1 99 ? -14.728 -15.211 6.445 1.00 25.72 89 ASN A C 1
ATOM 683 O O . ASN A 1 99 ? -13.689 -15.461 7.078 1.00 27.77 89 ASN A O 1
ATOM 688 N N . VAL A 1 100 ? -14.863 -14.154 5.676 1.00 24.17 90 VAL A N 1
ATOM 689 C CA . VAL A 1 100 ? -13.742 -13.236 5.444 1.00 24.89 90 VAL A CA 1
ATOM 690 C C . VAL A 1 100 ? -13.934 -11.929 6.191 1.00 25.72 90 VAL A C 1
ATOM 691 O O . VAL A 1 100 ? -12.955 -11.247 6.489 1.00 27.73 90 VAL A O 1
ATOM 695 N N . ALA A 1 101 ? -15.177 -11.559 6.470 1.00 25.14 91 ALA A N 1
ATOM 696 C CA . ALA A 1 101 ? -15.480 -10.251 7.064 1.00 24.95 91 ALA A CA 1
ATOM 697 C C . ALA A 1 101 ? -14.590 -9.934 8.274 1.00 26.08 91 ALA A C 1
ATOM 698 O O . ALA A 1 101 ? -14.335 -10.774 9.137 1.00 27.37 91 ALA A O 1
ATOM 700 N N . GLY A 1 102 ? -14.077 -8.717 8.270 1.00 24.85 92 GLY A N 1
ATOM 701 C CA . GLY A 1 102 ? -13.229 -8.236 9.326 1.00 24.86 92 GLY A CA 1
ATOM 702 C C . GLY A 1 102 ? -12.780 -6.800 9.098 1.00 22.92 92 GLY A C 1
ATOM 703 O O . GLY A 1 102 ? -12.834 -6.301 7.998 1.00 21.30 92 GLY A O 1
ATOM 704 N N . ILE A 1 103 ? -12.347 -6.168 10.173 1.00 23.08 93 ILE A N 1
ATOM 705 C CA . ILE A 1 103 ? -11.906 -4.782 10.173 1.00 24.67 93 ILE A CA 1
ATOM 706 C C . ILE A 1 103 ? -10.573 -4.658 10.907 1.00 25.58 93 ILE A C 1
ATOM 707 O O . ILE A 1 103 ? -10.199 -5.528 11.667 1.00 25.44 93 ILE A O 1
ATOM 712 N N . PHE A 1 104 ? -9.809 -3.620 10.578 1.00 27.33 94 PHE A N 1
ATOM 713 C CA . PHE A 1 104 ? -8.745 -3.169 11.471 1.00 27.97 94 PHE A CA 1
ATOM 714 C C . PHE A 1 104 ? -9.115 -1.804 12.058 1.00 29.17 94 PHE A C 1
ATOM 715 O O . PHE A 1 104 ? -9.342 -0.841 11.296 1.00 26.23 94 PHE A O 1
ATOM 723 N N . ASN A 1 105 ? -9.201 -1.760 13.398 1.00 26.63 95 ASN A N 1
ATOM 724 C CA . ASN A 1 105 ? -9.428 -0.519 14.154 1.00 28.39 95 ASN A CA 1
ATOM 725 C C . ASN A 1 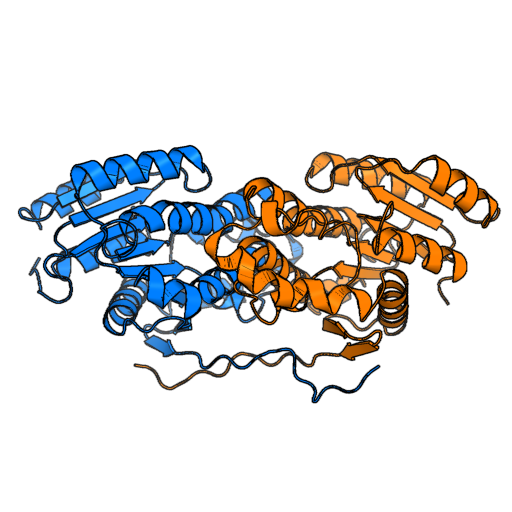105 ? -9.221 -0.758 15.648 1.00 27.13 95 ASN A C 1
ATOM 726 O O . ASN A 1 105 ? -10.152 -0.953 16.403 1.00 27.18 95 ASN A O 1
ATOM 731 N N . ASP A 1 106 ? -7.961 -0.769 16.045 1.00 27.43 96 ASP A N 1
ATOM 732 C CA . ASP A 1 106 ? -7.576 -1.111 17.410 1.00 27.15 96 ASP A CA 1
ATOM 733 C C . ASP A 1 106 ? -8.043 -0.065 18.447 1.00 26.95 96 ASP A C 1
ATOM 734 O O . ASP A 1 106 ? -8.143 -0.356 19.615 1.00 24.94 96 ASP A O 1
ATOM 739 N N . LYS A 1 107 ? -8.353 1.138 17.985 1.00 28.53 97 LYS A N 1
ATOM 740 C CA . LYS A 1 107 ? -8.959 2.186 18.826 1.00 32.61 97 LYS A CA 1
ATOM 741 C C . LYS A 1 107 ? -10.414 1.919 19.252 1.00 33.42 97 LYS A C 1
ATOM 742 O O . LYS A 1 107 ? -10.927 2.535 20.169 1.00 34.07 97 LYS A O 1
ATOM 748 N N . ASP A 1 108 ? -11.070 1.003 18.562 1.00 33.17 98 ASP A N 1
ATOM 749 C CA . ASP A 1 108 ? -12.382 0.543 18.927 1.00 29.99 98 ASP A CA 1
ATOM 750 C C . ASP A 1 108 ? -12.335 -0.958 19.273 1.00 31.53 98 ASP A C 1
ATOM 751 O O . ASP A 1 108 ? -12.568 -1.830 18.442 1.00 30.64 98 ASP A O 1
ATOM 756 N N . VAL A 1 109 ? -12.036 -1.238 20.534 1.00 30.45 99 VAL A N 1
ATOM 757 C CA . VAL A 1 109 ? -11.819 -2.594 21.013 1.00 28.17 99 VAL A CA 1
ATOM 758 C C . VAL A 1 109 ? -13.075 -3.431 20.845 1.00 26.43 99 VAL A C 1
ATOM 759 O O . VAL A 1 109 ? -13.031 -4.515 20.289 1.00 27.02 99 VAL A O 1
ATOM 763 N N . GLN A 1 110 ? -14.181 -2.940 21.355 1.00 26.82 100 GLN A N 1
ATOM 764 C CA . GLN A 1 110 ? -15.431 -3.687 21.334 1.00 28.78 100 GLN A CA 1
ATOM 765 C C . GLN A 1 110 ? -15.887 -4.061 19.929 1.00 28.80 100 GLN A C 1
ATOM 766 O O . GLN A 1 110 ? -16.301 -5.181 19.656 1.00 29.80 100 GLN A O 1
ATOM 772 N N . ARG A 1 111 ? -15.820 -3.099 19.047 1.00 29.82 101 ARG A N 1
ATOM 773 C CA . ARG A 1 111 ? -16.139 -3.335 17.633 1.00 30.98 101 ARG A CA 1
ATOM 774 C C . ARG A 1 111 ? -15.215 -4.389 16.996 1.00 27.52 101 ARG A C 1
ATOM 775 O O . ARG A 1 111 ? -15.686 -5.298 16.345 1.00 24.31 101 ARG A O 1
ATOM 783 N N . THR A 1 112 ? -13.913 -4.252 17.223 1.00 24.36 102 THR A N 1
ATOM 784 C CA . THR A 1 112 ? -12.949 -5.205 16.715 1.00 24.18 102 THR A CA 1
ATOM 785 C C . THR A 1 112 ? -13.301 -6.618 17.177 1.00 23.49 102 THR A C 1
ATOM 786 O O . THR A 1 112 ? -13.357 -7.543 16.364 1.00 21.42 102 THR A O 1
ATOM 790 N N . LEU A 1 113 ? -13.546 -6.760 18.482 1.00 23.15 103 LEU A N 1
ATOM 791 C CA . LEU A 1 113 ? -13.818 -8.062 19.062 1.00 23.20 103 LEU A CA 1
ATOM 792 C C . LEU A 1 113 ? -15.085 -8.665 18.490 1.00 25.07 103 LEU A C 1
ATOM 793 O O . LEU A 1 113 ? -15.099 -9.800 18.085 1.00 26.58 103 LEU A O 1
ATOM 798 N N . LEU A 1 114 ? -16.156 -7.888 18.492 1.00 26.48 104 LEU A N 1
ATOM 799 C CA . LEU A 1 114 ? -17.451 -8.374 18.089 1.00 25.28 104 LEU A CA 1
ATOM 800 C C . LEU A 1 114 ? -17.501 -8.657 16.587 1.00 25.11 104 LEU A C 1
ATOM 801 O O . LEU A 1 114 ? -18.165 -9.619 16.149 1.00 28.63 104 LEU A O 1
ATOM 806 N N . VAL A 1 115 ? -16.837 -7.840 15.792 1.00 22.09 105 VAL A N 1
ATOM 807 C CA . VAL A 1 115 ? -16.872 -8.060 14.348 1.00 23.09 105 VAL A CA 1
ATOM 808 C C . VAL A 1 115 ? -15.926 -9.190 13.973 1.00 23.44 105 VAL A C 1
ATOM 809 O O . VAL A 1 115 ? -16.365 -10.214 13.469 1.00 25.56 105 VAL A O 1
ATOM 813 N N . ASN A 1 116 ? -14.638 -9.002 14.226 1.00 22.88 106 ASN A N 1
ATOM 814 C CA . ASN A 1 116 ? -13.608 -9.964 13.773 1.00 23.03 106 ASN A CA 1
ATOM 815 C C . ASN A 1 116 ? -13.735 -11.340 14.383 1.00 25.67 106 ASN A C 1
ATOM 816 O O . ASN A 1 116 ? -13.524 -12.355 13.694 1.00 27.79 106 ASN A O 1
ATOM 821 N N . LEU A 1 117 ? -14.028 -11.397 15.681 1.00 23.44 107 LEU A N 1
ATOM 822 C CA . LEU A 1 117 ? -14.137 -12.677 16.329 1.00 23.53 107 LEU A CA 1
ATOM 823 C C . LEU A 1 117 ? -15.589 -13.129 16.420 1.00 24.58 107 LEU A C 1
ATOM 824 O O . LEU A 1 117 ? -15.926 -14.303 16.156 1.00 23.40 107 LEU A O 1
ATOM 829 N N . GLY A 1 118 ? -16.460 -12.225 16.840 1.00 23.91 108 GLY A N 1
ATOM 830 C CA . GLY A 1 118 ? -17.885 -12.584 16.953 1.00 25.09 108 GLY A CA 1
ATOM 831 C C . GLY A 1 118 ? -18.562 -12.884 15.621 1.00 25.32 108 GLY A C 1
ATOM 832 O O . GLY A 1 118 ? -19.391 -13.792 15.512 1.00 26.47 108 GLY A O 1
ATOM 833 N N . GLY A 1 119 ? -18.182 -12.126 14.605 1.00 24.80 109 GLY A N 1
ATOM 834 C CA . GLY A 1 119 ? -18.673 -12.352 13.253 1.00 23.80 109 GLY A CA 1
ATOM 835 C C . GLY A 1 119 ? -18.343 -13.718 12.705 1.00 23.28 109 GLY A C 1
ATOM 836 O O . GLY A 1 119 ? -19.188 -14.373 12.138 1.00 22.03 109 GLY A O 1
ATOM 837 N N . ILE A 1 120 ? -17.108 -14.150 12.898 1.00 25.90 110 ILE A N 1
ATOM 838 C CA . ILE A 1 120 ? -16.675 -15.495 12.479 1.00 26.33 110 ILE A CA 1
ATOM 839 C C . ILE A 1 120 ? -17.506 -16.557 13.176 1.00 26.85 110 ILE A C 1
ATOM 840 O O . ILE A 1 120 ? -17.967 -17.507 12.534 1.00 32.79 110 ILE A O 1
ATOM 845 N N . ILE A 1 121 ? -17.689 -16.382 14.471 1.00 25.47 111 ILE A N 1
ATOM 846 C CA . ILE A 1 121 ? -18.437 -17.318 15.304 1.00 24.83 111 ILE A CA 1
ATOM 847 C C . ILE A 1 121 ? -19.923 -17.341 14.952 1.00 23.08 111 ILE A C 1
ATOM 848 O O . ILE A 1 121 ? -20.536 -18.400 14.822 1.00 22.90 111 ILE A O 1
ATOM 853 N N . ASN A 1 122 ? -20.512 -16.167 14.871 1.00 22.70 112 ASN A N 1
ATOM 854 C CA . ASN A 1 122 ? -21.923 -16.042 14.506 1.00 23.13 112 ASN A CA 1
ATOM 855 C C . ASN A 1 122 ? -22.199 -16.711 13.186 1.00 22.64 112 ASN A C 1
ATOM 856 O O . ASN A 1 122 ? -23.123 -17.512 13.083 1.00 24.37 112 ASN A O 1
ATOM 861 N N . SER A 1 123 ? -21.354 -16.423 12.202 1.00 22.68 113 SER A N 1
ATOM 862 C CA . SER A 1 123 ? -21.513 -17.013 10.861 1.00 24.20 113 SER A CA 1
ATOM 863 C C . SER A 1 123 ? -21.282 -18.493 10.869 1.00 22.44 113 SER A C 1
ATOM 864 O O . SER A 1 123 ? -22.083 -19.259 10.350 1.00 24.72 113 SER A O 1
ATOM 867 N N . THR A 1 124 ? -20.194 -18.907 11.464 1.00 22.25 114 THR A N 1
ATOM 868 C CA . THR A 1 124 ? -19.896 -20.340 11.521 1.00 23.72 114 THR A CA 1
ATOM 869 C C . THR A 1 124 ? -21.020 -21.137 12.187 1.00 25.05 114 THR A C 1
ATOM 870 O O . THR A 1 124 ? -21.525 -22.091 11.598 1.00 28.60 114 THR A O 1
ATOM 874 N N . LEU A 1 125 ? -21.434 -20.713 13.376 1.00 25.94 115 LEU A N 1
ATOM 875 C CA . LEU A 1 125 ? -22.523 -21.400 14.142 1.00 25.52 115 LEU A CA 1
ATOM 876 C C . LEU A 1 125 ? -23.882 -21.338 13.468 1.00 25.91 115 LEU A C 1
ATOM 877 O O . LEU A 1 125 ? -24.642 -22.293 13.551 1.00 27.81 115 LEU A O 1
ATOM 882 N N . SER A 1 126 ? -24.186 -20.220 12.817 1.00 24.41 116 SER A N 1
ATOM 883 C CA . SER A 1 126 ? -25.445 -20.076 12.111 1.00 25.03 116 SER A CA 1
ATOM 884 C C . SER A 1 126 ? -25.555 -20.957 10.880 1.00 28.02 116 SER A C 1
ATOM 885 O O . SER A 1 126 ? -26.669 -21.297 10.471 1.00 30.76 116 SER A O 1
ATOM 888 N N . ALA A 1 127 ? -24.422 -21.307 10.284 1.00 27.39 117 ALA A N 1
ATOM 889 C CA . ALA A 1 127 ? -24.416 -22.123 9.084 1.00 27.56 117 ALA A CA 1
ATOM 890 C C . ALA A 1 127 ? -24.627 -23.606 9.368 1.00 28.92 117 ALA A C 1
ATOM 891 O O . ALA A 1 127 ? -25.213 -24.322 8.550 1.00 26.94 117 ALA A O 1
ATOM 893 N N . LEU A 1 128 ? -24.158 -24.062 10.528 1.00 30.39 118 LEU A N 1
ATOM 894 C CA . LEU A 1 128 ? -24.085 -25.526 10.832 1.00 31.11 118 LEU A CA 1
ATOM 895 C C . LEU A 1 128 ? -25.367 -26.309 10.635 1.00 33.49 118 LEU A C 1
ATOM 896 O O . LEU A 1 128 ? -25.326 -27.373 10.002 1.00 34.18 118 LEU A O 1
ATOM 901 N N . PRO A 1 129 ? -26.516 -25.779 11.127 1.00 36.86 119 PRO A N 1
ATOM 902 C CA . PRO A 1 129 ? -27.770 -26.514 10.957 1.00 35.61 119 PRO A CA 1
ATOM 903 C C . PRO A 1 129 ? -28.171 -26.770 9.526 1.00 33.13 119 PRO A C 1
ATOM 904 O O . PRO A 1 129 ? -28.849 -27.755 9.266 1.00 35.73 119 PRO A O 1
ATOM 908 N N . TYR A 1 130 ? -27.759 -25.899 8.613 1.00 32.01 120 TYR A N 1
ATOM 909 C CA . TYR A 1 130 ? -28.082 -26.025 7.177 1.00 32.05 120 TYR A CA 1
ATOM 910 C C . TYR A 1 130 ? -27.074 -26.839 6.371 1.00 35.35 120 TYR A C 1
ATOM 911 O O . TYR A 1 130 ? -27.269 -27.084 5.156 1.00 43.61 120 TYR A O 1
ATOM 920 N N . MET A 1 131 ? -25.956 -27.175 6.996 1.00 35.68 121 MET A N 1
ATOM 921 C CA . MET A 1 131 ? -24.918 -27.959 6.334 1.00 33.43 121 MET A CA 1
ATOM 922 C C . MET A 1 131 ? -2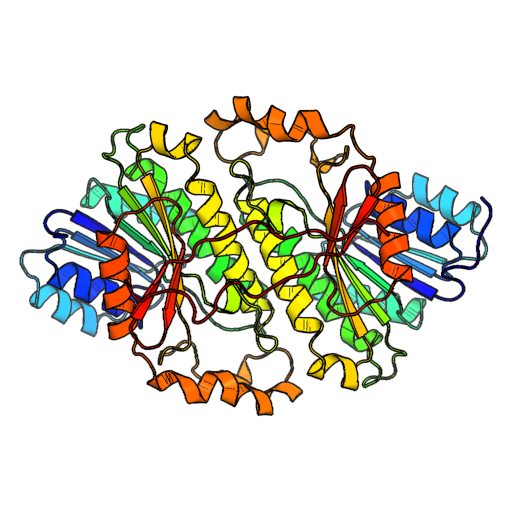4.864 -29.403 6.819 1.00 34.02 121 MET A C 1
ATOM 923 O O . MET A 1 131 ? -24.550 -30.302 6.029 1.00 32.93 121 MET A O 1
ATOM 928 N N . GLY A 1 132 ? -25.147 -29.610 8.108 1.00 36.81 122 GLY A N 1
ATOM 929 C CA . GLY A 1 132 ? -24.900 -30.890 8.777 1.00 37.88 122 GLY A CA 1
ATOM 930 C C . GLY A 1 132 ? -25.706 -32.046 8.238 1.00 40.77 122 GLY A C 1
ATOM 931 O O . GLY A 1 132 ? -26.871 -31.893 7.901 1.00 43.14 122 GLY A O 1
ATOM 932 N N . LYS A 1 133 ? -25.051 -33.195 8.121 1.00 46.15 123 LYS A N 1
ATOM 933 C CA . LYS A 1 133 ? -25.691 -34.472 7.739 1.00 46.69 123 LYS A CA 1
ATOM 934 C C . LYS A 1 133 ? -26.739 -34.902 8.763 1.00 45.06 123 LYS A C 1
ATOM 935 O O . LYS A 1 133 ? -27.732 -35.479 8.400 1.00 49.39 123 LYS A O 1
ATOM 941 N N . ASP A 1 134 ? -26.500 -34.621 10.038 1.00 43.52 124 ASP A N 1
ATOM 942 C CA . ASP A 1 134 ? -27.459 -34.932 11.121 1.00 46.43 124 ASP A CA 1
ATOM 943 C C . ASP A 1 134 ? -28.727 -34.075 11.120 1.00 51.31 124 ASP A C 1
ATOM 944 O O . ASP A 1 134 ? -29.595 -34.220 11.980 1.00 47.74 124 ASP A O 1
ATOM 949 N N . ASN A 1 135 ? -28.830 -33.170 10.161 1.00 55.97 125 ASN A N 1
ATOM 950 C CA . ASN A 1 135 ? -29.966 -32.270 10.098 1.00 57.67 125 ASN A CA 1
ATOM 951 C C . ASN A 1 135 ? -30.429 -32.092 8.656 1.00 53.38 125 ASN A C 1
ATOM 952 O O . ASN A 1 135 ? -30.970 -31.071 8.315 1.00 55.39 125 ASN A O 1
ATOM 957 N N . GLY A 1 136 ? -30.208 -33.107 7.822 1.00 55.07 126 GLY A N 1
ATOM 958 C CA . GLY A 1 136 ? -30.686 -33.126 6.430 1.00 53.79 126 GLY A CA 1
ATOM 959 C C . GLY A 1 136 ? -29.763 -32.517 5.377 1.00 56.83 126 GLY A C 1
ATOM 960 O O . GLY A 1 136 ? -30.019 -32.665 4.176 1.00 55.22 126 GLY A O 1
ATOM 961 N N . GLY A 1 137 ? -28.692 -31.851 5.822 1.00 53.48 127 GLY A N 1
ATOM 962 C CA . GLY A 1 137 ? -27.686 -31.291 4.931 1.00 50.02 127 GLY A CA 1
ATOM 963 C C . GLY A 1 137 ? -26.807 -32.386 4.337 1.00 50.52 127 GLY A C 1
ATOM 964 O O . GLY A 1 137 ? -26.866 -33.549 4.770 1.00 47.88 127 GLY A O 1
ATOM 965 N N . LYS A 1 138 ? -25.969 -32.004 3.367 1.00 47.90 128 LYS A N 1
ATOM 966 C CA . LYS A 1 138 ? -25.050 -32.943 2.717 1.00 48.55 128 LYS A CA 1
ATOM 967 C C . LYS A 1 138 ? -23.640 -32.842 3.236 1.00 47.28 128 LYS A C 1
ATOM 968 O O . LYS A 1 138 ? -22.731 -33.464 2.688 1.00 45.99 128 LYS A O 1
ATOM 974 N N . GLY A 1 139 ? -23.450 -32.070 4.300 1.00 44.69 129 GLY A N 1
ATOM 975 C CA . GLY A 1 139 ? -22.112 -31.785 4.818 1.00 40.51 129 GLY A CA 1
ATOM 976 C C . GLY A 1 139 ? -21.498 -30.659 4.011 1.00 36.81 129 GLY A C 1
ATOM 977 O O . GLY A 1 139 ? -22.179 -30.043 3.196 1.00 36.63 129 GLY A O 1
ATOM 978 N N . GLY A 1 140 ? -20.230 -30.372 4.264 1.00 32.40 130 GLY A N 1
ATOM 979 C CA . GLY A 1 140 ? -19.564 -29.276 3.596 1.00 30.67 130 GLY A CA 1
ATOM 980 C C . GLY A 1 140 ? -18.280 -28.788 4.253 1.00 29.68 130 GLY A C 1
ATOM 981 O O . GLY A 1 140 ? -17.592 -29.520 4.968 1.00 29.63 130 GLY A O 1
ATOM 982 N N . ILE A 1 141 ? -17.960 -27.530 3.990 1.00 27.56 131 ILE A N 1
ATOM 983 C CA . ILE A 1 141 ? -16.711 -26.949 4.459 1.00 27.19 131 ILE A CA 1
ATOM 984 C C . ILE A 1 141 ? -16.865 -25.480 4.875 1.00 27.75 131 ILE A C 1
ATOM 985 O O . ILE A 1 141 ? -17.541 -24.690 4.214 1.00 27.70 131 ILE A O 1
ATOM 990 N N . VAL A 1 142 ? -16.217 -25.130 5.977 1.00 27.74 132 VAL A N 1
ATOM 991 C CA . VAL A 1 142 ? -16.139 -23.739 6.438 1.00 26.76 132 VAL A CA 1
ATOM 992 C C . VAL A 1 142 ? -14.680 -23.329 6.455 1.00 26.12 132 VAL A C 1
ATOM 993 O O . VAL A 1 142 ? -13.855 -24.020 7.028 1.00 26.70 132 VAL A O 1
ATOM 997 N N . VAL A 1 143 ? -14.391 -22.190 5.836 1.00 24.49 133 VAL A N 1
ATOM 998 C CA . VAL A 1 143 ? -13.051 -21.620 5.846 1.00 25.56 133 VAL A CA 1
ATOM 999 C C . VAL A 1 143 ? -13.079 -20.294 6.584 1.00 24.36 133 VAL A C 1
ATOM 1000 O O . VAL A 1 143 ? -13.800 -19.364 6.190 1.00 24.12 133 VAL A O 1
ATOM 1004 N N . ASN A 1 144 ? -12.288 -20.202 7.642 1.00 23.97 134 ASN A N 1
ATOM 1005 C CA . ASN A 1 144 ? -12.282 -18.998 8.468 1.00 23.01 134 ASN A CA 1
ATOM 1006 C C . ASN A 1 144 ? -11.022 -18.171 8.270 1.00 21.88 134 ASN A C 1
ATOM 1007 O O . ASN A 1 144 ? -9.932 -18.687 8.287 1.00 20.30 134 ASN A O 1
ATOM 1012 N N . MET A 1 145 ? -11.227 -16.870 8.090 1.00 22.08 135 MET A N 1
ATOM 1013 C CA . MET A 1 145 ? -10.166 -15.936 7.831 1.00 23.00 135 MET A CA 1
ATOM 1014 C C . MET A 1 145 ? -9.497 -15.463 9.119 1.00 24.59 135 MET A C 1
ATOM 1015 O O . MET A 1 145 ? -10.002 -14.598 9.833 1.00 21.90 135 MET A O 1
ATOM 1020 N N . SER A 1 146 ? -8.302 -16.012 9.344 1.00 26.45 136 SER A N 1
ATOM 1021 C CA . SER A 1 146 ? -7.381 -15.531 10.370 1.00 26.28 136 SER A CA 1
ATOM 1022 C C . SER A 1 146 ? -6.308 -14.697 9.677 1.00 25.92 136 SER A C 1
ATOM 1023 O O . SER A 1 146 ? -6.545 -14.128 8.634 1.00 30.40 136 SER A O 1
ATOM 1026 N N . SER A 1 147 ? -5.152 -14.601 10.297 1.00 27.38 137 SER A N 1
ATOM 1027 C CA . SER A 1 147 ? -3.990 -13.883 9.757 1.00 28.11 137 SER A CA 1
ATOM 1028 C C . SER A 1 147 ? -2.716 -14.527 10.286 1.00 28.10 137 SER A C 1
ATOM 1029 O O . SER A 1 147 ? -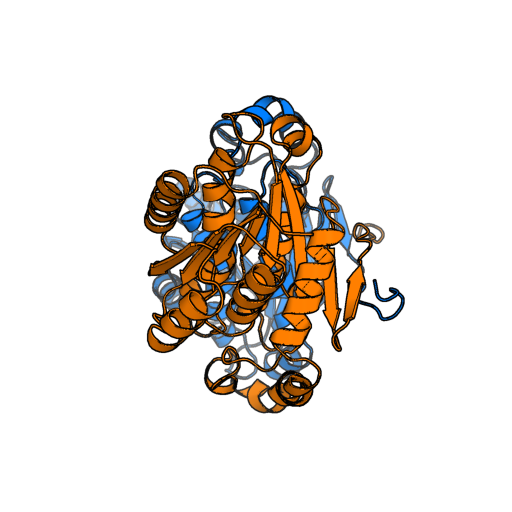2.740 -15.176 11.342 1.00 26.14 137 SER A O 1
ATOM 1032 N N . VAL A 1 148 ? -1.600 -14.319 9.587 1.00 28.85 138 VAL A N 1
ATOM 1033 C CA . VAL A 1 148 ? -0.281 -14.703 10.138 1.00 30.20 138 VAL A CA 1
ATOM 1034 C C . VAL A 1 148 ? -0.028 -14.120 11.541 1.00 29.63 138 VAL A C 1
ATOM 1035 O O . VAL A 1 148 ? 0.582 -14.771 12.366 1.00 29.45 138 VAL A O 1
ATOM 1039 N N . VAL A 1 149 ? -0.503 -12.908 11.794 1.00 28.25 139 VAL A N 1
ATOM 1040 C CA . VAL A 1 149 ? -0.300 -12.273 13.089 1.00 28.38 139 VAL A CA 1
ATOM 1041 C C . VAL A 1 149 ? -1.009 -12.998 14.228 1.00 28.67 139 VAL A C 1
ATOM 1042 O O . VAL A 1 149 ? -0.701 -12.791 15.416 1.00 30.08 139 VAL A O 1
ATOM 1046 N N . GLY A 1 150 ? -2.019 -13.765 13.863 1.00 27.94 140 GLY A N 1
ATOM 1047 C CA . GLY A 1 150 ? -2.708 -14.683 14.791 1.00 29.90 140 GLY A CA 1
ATOM 1048 C C . GLY A 1 150 ? -1.863 -15.879 15.223 1.00 29.43 140 GLY A C 1
ATOM 1049 O O . GLY A 1 150 ? -2.045 -16.435 16.299 1.00 29.40 140 GLY A O 1
ATOM 1050 N N . LEU A 1 151 ? -0.936 -16.255 14.358 1.00 31.06 141 LEU A N 1
ATOM 1051 C CA . LEU A 1 151 ? 0.079 -17.288 14.628 1.00 30.04 141 LEU A CA 1
ATOM 1052 C C . LEU A 1 151 ? 1.303 -16.756 15.347 1.00 29.75 141 LEU A C 1
ATOM 1053 O O . LEU A 1 151 ? 1.722 -17.321 16.342 1.00 34.43 141 LEU A O 1
ATOM 1058 N N . ASP A 1 152 ? 1.871 -15.671 14.838 1.00 31.23 142 ASP A N 1
ATOM 1059 C CA . ASP A 1 152 ? 3.018 -14.983 15.463 1.00 32.98 142 ASP A CA 1
ATOM 1060 C C . ASP A 1 152 ? 2.678 -13.502 15.740 1.00 30.86 142 ASP A C 1
ATOM 1061 O O . ASP A 1 152 ? 2.572 -12.711 14.819 1.00 32.15 142 ASP A O 1
ATOM 1066 N N . PRO A 1 153 ? 2.552 -13.117 17.006 1.00 29.87 143 PRO A N 1
ATOM 1067 C CA . PRO A 1 153 ? 2.038 -11.791 17.371 1.00 32.12 143 PRO A CA 1
ATOM 1068 C C . PRO A 1 153 ? 2.833 -10.647 16.752 1.00 34.41 143 PRO A C 1
ATOM 1069 O O . PRO A 1 153 ? 4.039 -10.747 16.614 1.00 41.11 143 PRO A O 1
ATOM 1073 N N . MET A 1 154 ? 2.147 -9.589 16.373 1.00 35.50 144 MET A N 1
ATOM 1074 C CA . MET A 1 154 ? 2.757 -8.443 15.745 1.00 33.78 144 MET A CA 1
ATOM 1075 C C . MET A 1 154 ? 2.418 -7.288 16.671 1.00 34.80 144 MET A C 1
ATOM 1076 O O . MET A 1 154 ? 1.268 -6.894 16.795 1.00 34.93 144 MET A O 1
ATOM 1081 N N . PHE A 1 155 ? 3.445 -6.799 17.358 1.00 37.20 145 PHE A N 1
ATOM 1082 C CA . PHE A 1 155 ? 3.311 -5.904 18.526 1.00 35.80 145 PHE A CA 1
ATOM 1083 C C . PHE A 1 155 ? 2.562 -4.571 18.299 1.00 32.99 145 PHE A C 1
ATOM 1084 O O . PHE A 1 155 ? 2.011 -4.036 19.229 1.00 29.44 145 PHE A O 1
ATOM 1092 N N . ILE A 1 156 ? 2.577 -4.052 17.078 1.00 31.23 146 ILE A N 1
ATOM 1093 C CA . ILE A 1 156 ? 1.848 -2.804 16.745 1.00 32.61 146 ILE A CA 1
ATOM 1094 C C . ILE A 1 156 ? 0.335 -2.962 16.853 1.00 31.22 146 ILE A C 1
ATOM 1095 O O . ILE A 1 156 ? -0.372 -1.995 17.138 1.00 28.27 146 ILE A O 1
ATOM 1100 N N . ILE A 1 157 ? -0.156 -4.182 16.620 1.00 30.44 147 ILE A N 1
ATOM 1101 C CA . ILE A 1 157 ? -1.591 -4.429 16.472 1.00 27.06 147 ILE A CA 1
ATOM 1102 C C . ILE A 1 157 ? -2.046 -5.560 17.404 1.00 29.19 147 ILE A C 1
ATOM 1103 O O . ILE A 1 157 ? -2.439 -6.654 16.951 1.00 28.88 147 ILE A O 1
ATOM 1108 N N . PRO A 1 158 ? -2.060 -5.278 18.724 1.00 28.38 148 PRO A N 1
ATOM 1109 C CA . PRO A 1 158 ? -2.416 -6.286 19.704 1.00 28.18 148 PRO A CA 1
ATOM 1110 C C . PRO A 1 158 ? -3.888 -6.687 19.744 1.00 29.24 148 PRO A C 1
ATOM 1111 O O . PRO A 1 158 ? -4.183 -7.852 20.016 1.00 31.45 148 PRO A O 1
ATOM 1115 N N . VAL A 1 159 ? -4.804 -5.770 19.494 1.00 27.19 149 VAL A N 1
ATOM 1116 C CA . VAL A 1 159 ? -6.236 -6.124 19.623 1.00 28.02 149 VAL A CA 1
ATOM 1117 C C . VAL A 1 159 ? -6.695 -6.935 18.413 1.00 28.22 149 VAL A C 1
ATOM 1118 O O . VAL A 1 159 ? -7.274 -8.030 18.560 1.00 27.34 149 VAL A O 1
ATOM 1122 N N . TYR A 1 160 ? -6.435 -6.381 17.232 1.00 26.95 150 TYR A N 1
ATOM 1123 C CA . TYR A 1 160 ? -6.618 -7.106 15.980 1.00 25.62 150 TYR A CA 1
ATOM 1124 C C . TYR A 1 160 ? -6.045 -8.541 16.061 1.00 25.40 150 TYR A C 1
ATOM 1125 O O . TYR A 1 160 ? -6.714 -9.523 15.720 1.00 26.58 150 TYR A O 1
ATOM 1134 N N . GLY A 1 161 ? -4.804 -8.636 16.490 1.00 24.55 151 GLY A N 1
ATOM 1135 C CA . GLY A 1 161 ? -4.077 -9.905 16.535 1.00 24.63 151 GLY A CA 1
ATOM 1136 C C . GLY A 1 161 ? -4.714 -10.919 17.462 1.00 24.66 151 GLY A C 1
ATOM 1137 O O . GLY A 1 161 ? -4.833 -12.124 17.137 1.00 24.36 151 GLY A O 1
ATOM 1138 N N . ALA A 1 162 ? -5.154 -10.426 18.610 1.00 24.66 152 ALA A N 1
ATOM 1139 C CA . ALA A 1 162 ? -5.891 -11.248 19.569 1.00 25.15 152 ALA A CA 1
ATOM 1140 C C . ALA A 1 162 ? -7.090 -11.914 18.906 1.00 26.67 152 ALA A C 1
ATOM 1141 O O . ALA A 1 162 ? -7.318 -13.119 19.095 1.00 28.03 152 ALA A O 1
ATOM 1143 N N . THR A 1 163 ? -7.854 -11.137 18.134 1.00 24.94 153 THR A N 1
ATOM 1144 C CA . THR A 1 163 ? -9.041 -11.689 17.452 1.00 24.72 153 THR A CA 1
ATOM 1145 C C . THR A 1 163 ? -8.619 -12.709 16.395 1.00 25.11 153 THR A C 1
ATOM 1146 O O . THR A 1 163 ? -9.308 -13.691 16.183 1.00 24.37 153 THR A O 1
ATOM 1150 N N . LYS A 1 164 ? -7.481 -12.472 15.751 1.00 25.22 154 LYS A N 1
ATOM 1151 C CA . LYS A 1 164 ? -6.968 -13.426 14.755 1.00 24.90 154 LYS A CA 1
ATOM 1152 C C . LYS A 1 164 ? -6.517 -14.741 15.371 1.00 23.64 154 LYS A C 1
ATOM 1153 O O . LYS A 1 164 ? -6.722 -15.806 14.815 1.00 23.22 154 LYS A O 1
ATOM 1159 N N . ALA A 1 165 ? -5.914 -14.654 16.539 1.00 23.72 155 ALA A N 1
ATOM 1160 C CA . ALA A 1 165 ? -5.509 -15.861 17.271 1.00 23.72 155 ALA A CA 1
ATOM 1161 C C . ALA A 1 165 ? -6.733 -16.657 17.717 1.00 22.84 155 ALA A C 1
ATOM 1162 O O . ALA A 1 165 ? -6.769 -17.874 17.683 1.00 23.42 155 ALA A O 1
ATOM 1164 N N . GLY A 1 166 ? -7.735 -15.934 18.175 1.00 22.58 156 GLY A N 1
ATOM 1165 C CA . GLY A 1 166 ? -8.973 -16.550 18.612 1.00 23.26 156 GLY A CA 1
ATOM 1166 C C . GLY A 1 166 ? -9.661 -17.365 17.544 1.00 22.90 156 GLY A C 1
ATOM 1167 O O . GLY A 1 166 ? -10.185 -18.451 17.823 1.00 22.69 156 GLY A O 1
ATOM 1168 N N . ILE A 1 167 ? -9.656 -16.828 16.333 1.00 21.52 157 ILE A N 1
ATOM 1169 C CA . ILE A 1 167 ? -10.292 -17.470 15.198 1.00 22.74 157 ILE A CA 1
ATOM 1170 C C . ILE A 1 167 ? -9.672 -18.851 14.935 1.00 24.09 157 ILE A C 1
ATOM 1171 O O . ILE A 1 167 ? -10.380 -19.809 14.638 1.00 27.19 157 ILE A O 1
ATOM 1176 N N . ILE A 1 168 ? -8.358 -18.933 15.045 1.00 23.30 158 ILE A N 1
ATOM 1177 C CA . ILE A 1 168 ? -7.640 -20.183 14.863 1.00 24.44 158 ILE A CA 1
ATOM 1178 C C . ILE A 1 168 ? -8.112 -21.239 15.894 1.00 24.73 158 ILE A C 1
ATOM 1179 O O . ILE A 1 168 ? -8.540 -22.337 15.558 1.00 23.69 158 ILE A O 1
ATOM 1184 N N . ASN A 1 169 ? -8.034 -20.865 17.152 1.00 26.33 159 ASN A N 1
ATOM 1185 C CA . ASN A 1 169 ? -8.435 -21.760 18.244 1.00 24.64 159 ASN A CA 1
ATOM 1186 C C . ASN A 1 169 ? -9.875 -22.257 18.084 1.00 24.37 159 ASN A C 1
ATOM 1187 O O . ASN A 1 169 ? -10.159 -23.451 18.165 1.00 24.15 159 ASN A O 1
ATOM 1192 N N . PHE A 1 170 ? -10.770 -21.312 17.840 1.00 24.08 160 PHE A N 1
ATOM 1193 C CA . PHE A 1 170 ? -12.201 -21.590 17.571 1.00 23.85 160 PHE A CA 1
ATOM 1194 C C . PHE A 1 170 ? -12.396 -22.612 16.451 1.00 22.44 160 PHE A C 1
ATOM 1195 O O . PHE A 1 170 ? -13.078 -23.600 16.602 1.00 19.93 160 PHE A O 1
ATOM 1203 N N . THR A 1 171 ? -11.742 -22.352 15.331 1.00 22.17 161 THR A N 1
ATOM 1204 C CA . THR A 1 171 ? -11.922 -23.152 14.148 1.00 22.59 161 THR A CA 1
ATOM 1205 C C . THR A 1 171 ? -11.320 -24.579 14.306 1.00 24.72 161 THR A C 1
ATOM 1206 O O . THR A 1 171 ? -11.919 -25.576 13.894 1.00 23.23 161 THR A O 1
ATOM 1210 N N . ARG A 1 172 ? -10.137 -24.670 14.890 1.00 25.37 162 ARG A N 1
ATOM 1211 C CA . ARG A 1 172 ? -9.517 -25.977 15.126 1.00 26.28 162 ARG A CA 1
ATOM 1212 C C . ARG A 1 172 ? -10.352 -26.886 16.038 1.00 26.92 162 ARG A C 1
ATOM 1213 O O . ARG A 1 172 ? -10.446 -28.081 15.807 1.00 28.52 162 ARG A O 1
ATOM 1221 N N . CYS A 1 173 ? -11.013 -26.296 17.017 1.00 26.74 163 CYS A N 1
ATOM 1222 C CA . CYS A 1 173 ? -11.955 -27.025 17.871 1.00 27.49 163 CYS A CA 1
ATOM 1223 C C . CYS A 1 173 ? -13.069 -27.729 17.111 1.00 26.34 163 CYS A C 1
ATOM 1224 O O . CYS A 1 173 ? -13.359 -28.884 17.388 1.00 26.39 163 CYS A O 1
ATOM 1227 N N . LEU A 1 174 ? -13.721 -26.999 16.207 1.00 26.58 164 LEU A N 1
ATOM 1228 C CA . LEU A 1 174 ? -14.865 -27.511 15.451 1.00 26.33 164 LEU A CA 1
ATOM 1229 C C . LEU A 1 174 ? -14.529 -28.644 14.502 1.00 28.43 164 LEU A C 1
ATOM 1230 O O . LEU A 1 174 ? -15.394 -29.414 14.098 1.00 31.20 164 LEU A O 1
ATOM 1235 N N . ALA A 1 175 ? -13.248 -28.770 14.197 1.00 32.80 165 ALA A N 1
ATOM 1236 C CA . ALA A 1 175 ? -12.724 -29.823 13.331 1.00 30.74 165 ALA A CA 1
ATOM 1237 C C . ALA A 1 175 ? -12.492 -31.142 14.045 1.00 33.03 165 ALA A C 1
ATOM 1238 O O . ALA A 1 175 ? -11.969 -32.070 13.441 1.00 33.95 165 ALA A O 1
ATOM 1240 N N . ASN A 1 176 ? -12.881 -31.254 15.313 1.00 35.52 166 ASN A N 1
ATOM 1241 C CA . ASN A 1 176 ? -12.705 -32.509 16.064 1.00 36.65 166 ASN A CA 1
ATOM 1242 C C . ASN A 1 176 ? -13.512 -33.631 15.426 1.00 37.65 166 ASN A C 1
ATOM 1243 O O . ASN A 1 176 ? -14.632 -33.417 14.952 1.00 35.81 166 ASN A O 1
ATOM 1248 N N . GLU A 1 177 ? -12.908 -34.815 15.378 1.00 41.12 167 GLU A N 1
ATOM 1249 C CA . GLU A 1 177 ? -13.530 -36.028 14.781 1.00 43.91 167 GLU A CA 1
ATOM 1250 C C . GLU A 1 177 ? -14.949 -36.281 15.331 1.00 42.41 167 GLU A C 1
ATOM 1251 O O . GLU A 1 177 ? -15.851 -36.707 14.622 1.00 35.18 167 GLU A O 1
ATOM 1257 N N . LYS A 1 178 ? -15.115 -35.973 16.614 1.00 44.83 168 LYS A N 1
ATOM 1258 C CA . LYS A 1 178 ? -16.392 -36.092 17.294 1.00 45.75 168 LYS A CA 1
ATOM 1259 C C . LYS A 1 178 ? -17.489 -35.394 16.534 1.00 42.81 168 LYS A C 1
ATOM 1260 O O . LYS A 1 178 ? -18.545 -35.983 16.331 1.00 51.78 168 LYS A O 1
ATOM 1266 N N . TYR A 1 179 ? -17.237 -34.147 16.123 1.00 38.66 169 TYR A N 1
ATOM 1267 C CA . TYR A 1 179 ? -18.191 -33.357 15.358 1.00 33.27 169 TYR A CA 1
ATOM 1268 C C . TYR A 1 179 ? -18.308 -33.854 13.912 1.00 31.53 169 TYR A C 1
ATOM 1269 O O . TYR A 1 179 ? -19.388 -33.892 13.346 1.00 32.65 169 TYR A O 1
ATOM 1278 N N . TYR A 1 180 ? -17.195 -34.193 13.307 1.00 34.61 170 TYR A N 1
ATOM 1279 C CA . TYR A 1 180 ? -17.168 -34.502 11.865 1.00 40.66 170 TYR A CA 1
ATOM 1280 C C . TYR A 1 180 ? -18.015 -35.706 11.486 1.00 43.43 170 TYR A C 1
ATOM 1281 O O . TYR A 1 180 ? -18.764 -35.665 10.505 1.00 41.87 170 TYR A O 1
ATOM 1290 N N . GLN A 1 181 ? -17.883 -36.761 12.291 1.00 48.64 171 GLN A N 1
ATOM 1291 C CA . GLN A 1 181 ? -18.659 -38.006 12.123 1.00 51.96 171 GLN A CA 1
ATOM 1292 C C . GLN A 1 181 ? -20.160 -37.766 12.083 1.00 47.56 171 GLN A C 1
ATOM 1293 O O . GLN A 1 181 ? -20.860 -38.384 11.320 1.00 51.71 171 GLN A O 1
ATOM 1299 N N . ARG A 1 182 ? -20.621 -36.850 12.917 1.00 45.70 172 ARG A N 1
ATOM 1300 C CA . ARG A 1 182 ? -22.028 -36.507 13.022 1.00 46.85 172 ARG A CA 1
ATOM 1301 C C . ARG A 1 182 ? -22.492 -35.563 11.887 1.00 45.78 172 ARG A C 1
ATOM 1302 O O . ARG A 1 182 ? -23.542 -35.772 11.281 1.00 48.39 172 ARG A O 1
ATOM 1310 N N . SER A 1 183 ? -21.721 -34.518 11.624 1.00 41.83 173 SER A N 1
ATOM 1311 C CA . SER A 1 183 ? -22.149 -33.437 10.725 1.00 38.86 173 SER A CA 1
ATOM 1312 C C . SER A 1 183 ? -21.642 -33.589 9.289 1.00 36.31 173 SER A C 1
ATOM 1313 O O . SER A 1 183 ? -22.277 -33.134 8.335 1.00 34.43 173 SER A O 1
ATOM 1316 N N . GLY A 1 184 ? -20.467 -34.172 9.146 1.00 34.73 174 GLY A N 1
ATOM 1317 C CA . GLY A 1 184 ? -19.771 -34.170 7.855 1.00 33.11 174 GLY A CA 1
ATOM 1318 C C . GLY A 1 184 ? -19.299 -32.787 7.380 1.00 32.51 174 GLY A C 1
ATOM 1319 O O . GLY A 1 184 ? -19.066 -32.571 6.194 1.00 29.43 174 GLY A O 1
ATOM 1320 N N . ILE A 1 185 ? -19.172 -31.846 8.313 1.00 32.95 175 ILE A N 1
ATOM 1321 C CA . ILE A 1 185 ? -18.692 -30.500 8.002 1.00 31.32 175 ILE A CA 1
ATOM 1322 C C . ILE A 1 185 ? -17.200 -30.429 8.360 1.00 30.83 175 ILE A C 1
ATOM 1323 O O . ILE A 1 185 ? -16.793 -30.877 9.429 1.00 27.27 175 ILE A O 1
ATOM 1328 N N . LYS A 1 186 ? -16.412 -29.842 7.454 1.00 29.73 176 LYS A N 1
ATOM 1329 C CA . LYS A 1 186 ? -14.975 -29.634 7.691 1.00 28.51 176 LYS A CA 1
ATOM 1330 C C . LYS A 1 186 ? -14.676 -28.190 8.020 1.00 26.89 176 LYS A C 1
ATOM 1331 O O . LYS A 1 186 ? -15.378 -27.284 7.600 1.00 25.03 176 LYS A O 1
ATOM 1337 N N . PHE A 1 187 ? -13.634 -27.994 8.805 1.00 26.01 177 PHE A N 1
ATOM 1338 C CA . PHE A 1 187 ? -13.262 -26.665 9.284 1.00 24.06 177 PHE A CA 1
ATOM 1339 C C . PHE A 1 187 ? -11.798 -26.390 9.025 1.00 24.09 177 PHE A C 1
ATOM 1340 O O . PHE A 1 187 ? -10.908 -27.139 9.431 1.00 26.50 177 PHE A O 1
ATOM 1348 N N . VAL A 1 188 ? -11.563 -25.302 8.327 1.00 22.88 178 VAL A N 1
ATOM 1349 C CA . VAL A 1 188 ? -10.248 -24.919 7.867 1.00 23.12 178 VAL A CA 1
ATOM 1350 C C . VAL A 1 188 ? -10.002 -23.457 8.212 1.00 23.77 178 VAL A C 1
ATOM 1351 O O . VAL A 1 188 ? -10.927 -22.642 8.147 1.00 25.87 178 VAL A O 1
ATOM 1355 N N . THR A 1 189 ? -8.765 -23.126 8.570 1.00 23.50 179 THR A N 1
ATOM 1356 C CA . THR A 1 189 ? -8.343 -21.731 8.802 1.00 23.38 179 THR A CA 1
ATOM 1357 C C . THR A 1 189 ? -7.272 -21.309 7.798 1.00 22.88 179 THR A C 1
ATOM 1358 O O . THR A 1 189 ? -6.395 -22.090 7.501 1.00 23.93 179 THR A O 1
ATOM 1362 N N . VAL A 1 190 ? -7.350 -20.085 7.278 1.00 22.60 180 VAL A N 1
ATOM 1363 C CA . VAL A 1 190 ? -6.276 -19.519 6.443 1.00 22.94 180 VAL A CA 1
ATOM 1364 C C . VAL A 1 190 ? -5.667 -18.292 7.104 1.00 24.63 180 VAL A C 1
ATOM 1365 O O . VAL A 1 190 ? -6.380 -17.452 7.661 1.00 25.90 180 VAL A O 1
ATOM 1369 N N . CYS A 1 191 ? -4.349 -18.184 7.026 1.00 25.20 181 CYS A N 1
ATOM 1370 C CA . CYS A 1 191 ? -3.615 -17.116 7.687 1.00 25.52 181 CYS A CA 1
ATOM 1371 C C . CYS A 1 191 ? -2.743 -16.358 6.719 1.00 25.83 181 CYS A C 1
ATOM 1372 O O . CYS A 1 191 ? -1.577 -16.675 6.617 1.00 28.53 181 CYS A O 1
ATOM 1375 N N . PRO A 1 192 ? -3.303 -15.342 6.022 1.00 26.62 182 PRO A N 1
ATOM 1376 C CA . PRO A 1 192 ? -2.519 -14.586 5.067 1.00 28.13 182 PRO A CA 1
ATOM 1377 C C . PRO A 1 192 ? -1.628 -13.535 5.673 1.00 28.83 182 PRO A C 1
ATOM 1378 O O . PRO A 1 192 ? -1.940 -12.945 6.726 1.00 26.79 182 PRO A O 1
ATOM 1382 N N . GLY A 1 193 ? -0.526 -13.283 4.973 1.00 29.68 183 GLY A N 1
ATOM 1383 C CA . GLY A 1 193 ? 0.307 -12.120 5.267 1.00 30.97 183 GLY A CA 1
ATOM 1384 C C . GLY A 1 193 ? -0.273 -10.845 4.673 1.00 29.57 183 GLY A C 1
ATOM 1385 O O . GLY A 1 193 ? -1.318 -10.840 4.048 1.00 28.83 183 GLY A O 1
ATOM 1386 N N . ALA A 1 194 ? 0.459 -9.766 4.863 1.00 33.32 184 ALA A N 1
ATOM 1387 C CA . ALA A 1 194 ? 0.107 -8.451 4.334 1.00 33.57 184 ALA A CA 1
ATOM 1388 C C . ALA A 1 194 ? -0.380 -8.544 2.893 1.00 30.90 184 ALA A C 1
ATOM 1389 O O . ALA A 1 194 ? 0.203 -9.214 2.053 1.00 33.10 184 ALA A O 1
ATOM 1391 N N . THR A 1 195 ? -1.424 -7.802 2.622 1.00 29.69 185 THR A N 1
ATOM 1392 C CA . THR A 1 195 ? -2.153 -7.830 1.345 1.00 29.94 185 THR A CA 1
ATOM 1393 C C . THR A 1 195 ? -2.715 -6.435 1.126 1.00 29.13 185 THR A C 1
ATOM 1394 O O . THR A 1 195 ? -3.398 -5.896 1.971 1.00 29.40 185 THR A O 1
ATOM 1398 N N . MET A 1 196 ? -2.423 -5.865 -0.021 1.00 30.92 186 MET A N 1
ATOM 1399 C CA . MET A 1 196 ? -2.888 -4.508 -0.348 1.00 33.61 186 MET A CA 1
ATOM 1400 C C . MET A 1 196 ? -4.446 -4.430 -0.519 1.00 30.18 186 MET A C 1
ATOM 1401 O O . MET A 1 196 ? -4.989 -4.858 -1.513 1.00 25.69 186 MET A O 1
ATOM 1406 N N . THR A 1 197 ? -5.129 -3.895 0.490 1.00 28.75 187 THR A N 1
ATOM 1407 C CA . THR A 1 197 ? -6.596 -3.770 0.510 1.00 28.13 187 THR A CA 1
ATOM 1408 C C . THR A 1 197 ? -6.991 -2.519 1.258 1.00 27.40 187 THR A C 1
ATOM 1409 O O . THR A 1 197 ? -6.161 -1.889 1.883 1.00 29.48 187 THR A O 1
ATOM 1413 N N . ASP A 1 198 ? -8.269 -2.197 1.203 1.00 27.18 188 ASP A N 1
ATOM 1414 C CA . ASP A 1 198 ? -8.820 -1.055 1.939 1.00 28.28 188 ASP A CA 1
ATOM 1415 C C . ASP A 1 198 ? -8.686 -1.167 3.472 1.00 28.49 188 ASP A C 1
ATOM 1416 O O . ASP A 1 198 ? -8.912 -0.183 4.184 1.00 26.61 188 ASP A O 1
ATOM 1421 N N . MET A 1 199 ? -8.372 -2.358 3.989 1.00 28.89 189 MET A N 1
ATOM 1422 C CA . MET A 1 199 ? -8.150 -2.519 5.451 1.00 28.35 189 MET A CA 1
ATOM 1423 C C . MET A 1 199 ? -7.047 -1.603 5.994 1.00 27.88 189 MET A C 1
ATOM 1424 O O . MET A 1 199 ? -7.107 -1.163 7.144 1.00 29.44 189 MET A O 1
ATOM 1429 N N . PHE A 1 200 ? -6.073 -1.296 5.139 1.00 28.86 190 PHE A N 1
ATOM 1430 C CA . PHE A 1 200 ? -4.930 -0.457 5.490 1.00 29.14 190 PHE A CA 1
ATOM 1431 C C . PHE A 1 200 ? -5.100 1.020 5.203 1.00 28.99 190 PHE A C 1
ATOM 1432 O O . PHE A 1 200 ? -4.180 1.783 5.427 1.00 32.17 190 PHE A O 1
ATOM 1440 N N . THR A 1 201 ? -6.287 1.433 4.785 1.00 28.08 191 THR A N 1
ATOM 1441 C CA . THR A 1 201 ? -6.553 2.831 4.563 1.00 28.46 191 THR A CA 1
ATOM 1442 C C . THR A 1 201 ? -6.597 3.506 5.919 1.00 31.01 191 THR A C 1
ATOM 1443 O O . THR A 1 201 ? -7.318 3.046 6.813 1.00 29.82 191 THR A O 1
ATOM 1447 N N . ASN A 1 202 ? -5.805 4.576 6.049 1.00 31.42 192 ASN A N 1
ATOM 1448 C CA . ASN A 1 202 ? -5.666 5.367 7.276 1.00 31.16 192 ASN A CA 1
ATOM 1449 C C . ASN A 1 202 ? -5.159 4.508 8.428 1.00 30.75 192 ASN A C 1
ATOM 1450 O O . ASN A 1 202 ? -5.569 4.695 9.578 1.00 30.84 192 ASN A O 1
ATOM 1455 N N . PHE A 1 203 ? -4.269 3.566 8.112 1.00 31.01 193 PHE A N 1
ATOM 1456 C CA . PHE A 1 203 ? -3.815 2.560 9.080 1.00 30.89 193 PHE A CA 1
ATOM 1457 C C . PHE A 1 203 ? -3.251 3.169 10.369 1.00 32.68 193 PHE A C 1
ATOM 1458 O O . PHE A 1 203 ? -3.725 2.900 11.469 1.00 29.64 193 PHE A O 1
ATOM 1466 N N . THR A 1 204 ? -2.264 4.032 10.190 1.00 34.39 194 THR A N 1
ATOM 1467 C CA . THR A 1 204 ? -1.517 4.638 11.267 1.00 35.03 194 THR A CA 1
ATOM 1468 C C . THR A 1 204 ? -2.357 5.459 12.251 1.00 36.48 194 THR A C 1
ATOM 1469 O O . THR A 1 204 ? -2.049 5.524 13.424 1.00 35.14 194 THR A O 1
ATOM 1473 N N . GLU A 1 205 ? -3.426 6.071 11.778 1.00 36.12 195 GLU A N 1
ATOM 1474 C CA . GLU A 1 205 ? -4.373 6.751 12.681 1.00 35.80 195 GLU A CA 1
ATOM 1475 C C . GLU A 1 205 ? -5.228 5.812 13.540 1.00 35.49 195 GLU A C 1
ATOM 1476 O O . GLU A 1 205 ? -5.895 6.257 14.475 1.00 35.37 195 GLU A O 1
ATOM 1482 N N . LYS A 1 206 ? -5.249 4.530 13.206 1.00 31.77 196 LYS A N 1
ATOM 1483 C CA . LYS A 1 206 ? -6.104 3.572 13.889 1.00 34.29 196 LYS A CA 1
ATOM 1484 C C . LYS A 1 206 ? -5.342 2.664 14.878 1.00 33.57 196 LYS A C 1
ATOM 1485 O O . LYS A 1 206 ? -5.925 1.762 15.490 1.00 32.77 196 LYS A O 1
ATOM 1491 N N . ILE A 1 207 ? -4.046 2.888 15.028 1.00 33.82 197 ILE A N 1
ATOM 1492 C CA . ILE A 1 207 ? -3.257 2.079 15.967 1.00 34.20 197 ILE A CA 1
ATOM 1493 C C . ILE A 1 207 ? -3.399 2.631 17.368 1.00 34.33 197 ILE A C 1
ATOM 1494 O O . ILE A 1 207 ? -3.607 3.821 17.564 1.00 36.03 197 ILE A O 1
ATOM 1499 N N . ILE A 1 208 ? -3.267 1.751 18.339 1.00 36.21 198 ILE A N 1
ATOM 1500 C CA . ILE A 1 208 ? -3.436 2.114 19.728 1.00 39.85 198 ILE A CA 1
ATOM 1501 C C . ILE A 1 208 ? -2.379 3.083 20.210 1.00 41.20 198 ILE A C 1
ATOM 1502 O O . ILE A 1 208 ? -2.704 4.116 20.799 1.00 41.84 198 ILE A O 1
ATOM 1507 N N . PHE A 1 209 ? -1.125 2.707 20.007 1.00 40.65 199 PHE A N 1
ATOM 1508 C CA . PHE A 1 209 ? 0.000 3.450 20.550 1.00 41.77 199 PHE A CA 1
ATOM 1509 C C . PHE A 1 209 ? 0.596 4.353 19.474 1.00 46.56 199 PHE A C 1
ATOM 1510 O O . PHE A 1 209 ? 1.326 3.857 18.601 1.00 43.37 199 PHE A O 1
ATOM 1518 N N . PRO A 1 210 ? 0.299 5.686 19.538 1.00 51.44 200 PRO A N 1
ATOM 1519 C CA . PRO A 1 210 ? 0.775 6.666 18.557 1.00 51.47 200 PRO A CA 1
ATOM 1520 C C . PRO A 1 210 ? 2.294 6.685 18.366 1.00 53.01 200 PRO A C 1
ATOM 1521 O O . PRO A 1 210 ? 2.773 6.826 17.234 1.00 55.89 200 PRO A O 1
ATOM 1525 N N . GLU A 1 211 ? 3.031 6.467 19.445 1.00 51.06 201 GLU A N 1
ATOM 1526 C CA . GLU A 1 211 ? 4.504 6.389 19.385 1.00 55.84 201 GLU A CA 1
ATOM 1527 C C . GLU A 1 211 ? 5.062 5.173 18.608 1.00 54.22 201 GLU A C 1
ATOM 1528 O O . GLU A 1 211 ? 6.277 5.032 18.486 1.00 56.46 201 GLU A O 1
ATOM 1534 N N . THR A 1 212 ? 4.190 4.292 18.117 1.00 49.45 202 THR A N 1
ATOM 1535 C CA . THR A 1 212 ? 4.601 3.186 17.218 1.00 47.84 202 THR A CA 1
ATOM 1536 C C . THR A 1 212 ? 4.284 3.498 15.755 1.00 44.50 202 THR A C 1
ATOM 1537 O O . THR A 1 212 ? 4.453 2.653 14.889 1.00 45.24 202 THR A O 1
ATOM 1541 N N . SER A 1 213 ? 3.824 4.707 15.470 1.00 46.73 203 SER A N 1
ATOM 1542 C CA . SER A 1 213 ? 3.559 5.124 14.070 1.00 48.75 203 SER A CA 1
ATOM 1543 C C . SER A 1 213 ? 4.812 5.026 13.171 1.00 49.14 203 SER A C 1
ATOM 1544 O O . SER A 1 213 ? 4.743 4.631 12.007 1.00 49.15 203 SER A O 1
ATOM 1547 N N . ASP A 1 214 ? 5.964 5.318 13.753 1.00 51.79 204 ASP A N 1
ATOM 1548 C CA . ASP A 1 214 ? 7.275 5.113 13.083 1.00 54.57 204 ASP A CA 1
ATOM 1549 C C . ASP A 1 214 ? 7.688 3.646 12.848 1.00 52.26 204 ASP A C 1
ATOM 1550 O O . ASP A 1 214 ? 8.724 3.392 12.249 1.00 53.14 204 ASP A O 1
ATOM 1555 N N . GLU A 1 215 ? 6.900 2.695 13.354 1.00 53.58 205 GLU A N 1
ATOM 1556 C CA . GLU A 1 215 ? 7.113 1.235 13.139 1.00 50.46 205 GLU A CA 1
ATOM 1557 C C . GLU A 1 215 ? 6.130 0.600 12.127 1.00 49.57 205 GLU A C 1
ATOM 1558 O O . GLU A 1 215 ? 6.317 -0.547 11.703 1.00 37.51 205 GLU A O 1
ATOM 1564 N N . THR A 1 216 ? 5.103 1.357 11.725 1.00 47.98 206 THR A N 1
ATOM 1565 C CA . THR A 1 216 ? 4.057 0.813 10.819 1.00 46.80 206 THR A CA 1
ATOM 1566 C C . THR A 1 216 ? 4.582 0.379 9.447 1.00 44.52 206 THR A C 1
ATOM 1567 O O . THR A 1 216 ? 4.004 -0.484 8.801 1.00 40.70 206 THR A O 1
ATOM 1571 N N . TYR A 1 217 ? 5.700 0.967 9.033 1.00 45.53 207 TYR A N 1
ATOM 1572 C CA . TYR A 1 217 ? 6.385 0.588 7.794 1.00 47.20 207 TYR A CA 1
ATOM 1573 C C . TYR A 1 217 ? 6.613 -0.925 7.714 1.00 47.50 207 TYR A C 1
ATOM 1574 O O . TYR A 1 217 ? 6.601 -1.521 6.633 1.00 52.37 207 TYR A O 1
ATOM 1583 N N . ARG A 1 218 ? 6.848 -1.537 8.863 1.00 46.50 208 ARG A N 1
ATOM 1584 C CA . ARG A 1 218 ? 7.065 -2.994 8.957 1.00 48.47 208 ARG A CA 1
ATOM 1585 C C . ARG A 1 218 ? 5.950 -3.801 8.289 1.00 45.13 208 ARG A C 1
ATOM 1586 O O . ARG A 1 218 ? 6.182 -4.852 7.695 1.00 44.49 208 ARG A O 1
ATOM 1594 N N . ILE A 1 219 ? 4.736 -3.293 8.408 1.00 44.95 209 ILE A N 1
ATOM 1595 C CA . ILE A 1 219 ? 3.573 -3.869 7.723 1.00 42.62 209 ILE A CA 1
ATOM 1596 C C . ILE A 1 219 ? 3.389 -3.266 6.335 1.00 38.71 209 ILE A C 1
ATOM 1597 O O . ILE A 1 219 ? 3.291 -3.996 5.331 1.00 39.71 209 ILE A O 1
ATOM 1602 N N . LEU A 1 220 ? 3.365 -1.942 6.290 1.00 35.32 210 LEU A N 1
ATOM 1603 C CA . LEU A 1 220 ? 2.932 -1.215 5.105 1.00 38.26 210 LEU A CA 1
ATOM 1604 C C . LEU A 1 220 ? 3.847 -1.383 3.881 1.00 41.16 210 LEU A C 1
ATOM 1605 O O . LEU A 1 220 ? 3.408 -1.186 2.766 1.00 43.95 210 LEU A O 1
ATOM 1610 N N . ASP A 1 221 ? 5.110 -1.721 4.105 1.00 42.72 211 ASP A N 1
ATOM 1611 C CA . ASP A 1 221 ? 6.071 -1.994 3.025 1.00 45.50 211 ASP A CA 1
ATOM 1612 C C . ASP A 1 221 ? 5.934 -3.366 2.414 1.00 43.44 211 ASP A C 1
ATOM 1613 O O . ASP A 1 221 ? 6.529 -3.620 1.383 1.00 46.17 211 ASP A O 1
ATOM 1618 N N . ARG A 1 222 ? 5.183 -4.258 3.047 1.00 44.89 212 ARG A N 1
ATOM 1619 C CA . ARG A 1 222 ? 4.981 -5.634 2.521 1.00 43.32 212 ARG A CA 1
ATOM 1620 C C . ARG A 1 222 ? 3.673 -5.818 1.712 1.00 41.00 212 ARG A C 1
ATOM 1621 O O . ARG A 1 222 ? 3.347 -6.933 1.248 1.00 35.51 212 ARG A O 1
ATOM 1629 N N . LEU A 1 223 ? 2.921 -4.726 1.561 1.00 40.49 213 LEU A N 1
ATOM 1630 C CA . LEU A 1 223 ? 1.578 -4.769 0.946 1.00 41.23 213 LEU A CA 1
ATOM 1631 C C . LEU A 1 223 ? 1.599 -5.187 -0.508 1.00 43.34 213 LEU A C 1
ATOM 1632 O O . LEU A 1 223 ? 0.597 -5.758 -1.000 1.00 43.54 213 LEU A O 1
ATOM 1637 N N . ASN A 1 224 ? 2.733 -4.938 -1.170 1.00 39.35 214 ASN A N 1
ATOM 1638 C CA . ASN A 1 224 ? 2.875 -5.254 -2.578 1.00 42.32 214 ASN A CA 1
ATOM 1639 C C . ASN A 1 224 ? 3.302 -6.667 -2.931 1.00 40.81 214 ASN A C 1
ATOM 1640 O O . ASN A 1 224 ? 3.443 -6.975 -4.114 1.00 46.07 214 ASN A O 1
ATOM 1645 N N . LYS A 1 225 ? 3.538 -7.528 -1.957 1.00 41.87 215 LYS A N 1
ATOM 1646 C CA . LYS A 1 225 ? 3.986 -8.907 -2.281 1.00 42.06 215 LYS A CA 1
ATOM 1647 C C . LYS A 1 225 ? 2.885 -9.837 -2.786 1.00 37.39 215 LYS A C 1
ATOM 1648 O O . LYS A 1 225 ? 3.185 -10.865 -3.355 1.00 38.66 215 LYS A O 1
ATOM 1654 N N . GLN A 1 226 ? 1.624 -9.495 -2.517 1.00 33.72 216 GLN A N 1
ATOM 1655 C CA . GLN A 1 226 ? 0.471 -10.263 -3.002 1.00 31.34 216 GLN A CA 1
ATOM 1656 C C . GLN A 1 226 ? -0.790 -9.400 -2.980 1.00 29.94 216 GLN A C 1
ATOM 1657 O O . GLN A 1 226 ? -0.938 -8.501 -2.142 1.00 33.03 216 GLN A O 1
ATOM 1663 N N . SER A 1 227 ? -1.705 -9.698 -3.900 1.00 28.78 217 SER A N 1
ATOM 1664 C CA . SER A 1 227 ? -2.960 -8.949 -4.044 1.00 28.67 217 SER A CA 1
ATOM 1665 C C . SER A 1 227 ? -4.144 -9.689 -3.458 1.00 28.07 217 SER A C 1
ATOM 1666 O O . SER A 1 227 ? -4.068 -10.879 -3.159 1.00 28.79 217 SER A O 1
ATOM 1669 N N . ALA A 1 228 ? -5.257 -8.972 -3.333 1.00 28.01 218 ALA A N 1
ATOM 1670 C CA . ALA A 1 228 ? -6.535 -9.577 -2.917 1.00 27.66 218 ALA A CA 1
ATOM 1671 C C . ALA A 1 228 ? -6.929 -10.735 -3.825 1.00 26.70 218 ALA A C 1
ATOM 1672 O O . ALA A 1 228 ? -7.353 -11.797 -3.354 1.00 27.19 218 ALA A O 1
ATOM 1674 N N . ALA A 1 229 ? -6.756 -10.546 -5.123 1.00 26.45 219 ALA A N 1
ATOM 1675 C CA . ALA A 1 229 ? -6.997 -11.645 -6.084 1.00 26.50 219 ALA A CA 1
ATOM 1676 C C . ALA A 1 229 ? -6.065 -12.843 -5.865 1.00 25.53 219 ALA 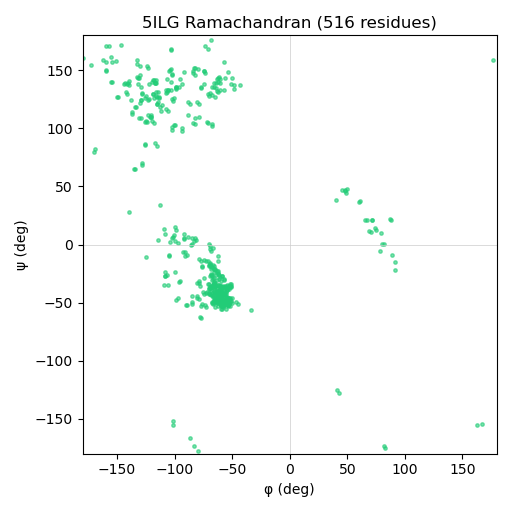A C 1
ATOM 1677 O O . ALA A 1 229 ? -6.484 -13.989 -5.968 1.00 25.39 219 ALA A O 1
ATOM 1679 N N . ASP A 1 230 ? -4.798 -12.584 -5.576 1.00 25.91 220 ASP A N 1
ATOM 1680 C CA . ASP A 1 230 ? -3.839 -13.676 -5.311 1.00 27.28 220 ASP A CA 1
ATOM 1681 C C . ASP A 1 230 ? -4.231 -14.488 -4.095 1.00 27.60 220 ASP A C 1
ATOM 1682 O O . ASP A 1 230 ? -4.217 -15.716 -4.115 1.00 29.25 220 ASP A O 1
ATOM 1687 N N . VAL A 1 231 ? -4.573 -13.789 -3.032 1.00 27.52 221 VAL A N 1
ATOM 1688 C CA . VAL A 1 231 ? -4.993 -14.461 -1.801 1.00 27.59 221 VAL A CA 1
ATOM 1689 C C . VAL A 1 231 ? -6.228 -15.317 -2.085 1.00 27.02 221 VAL A C 1
ATOM 1690 O O . VAL A 1 231 ? -6.335 -16.431 -1.644 1.00 29.11 221 VAL A O 1
ATOM 1694 N N . SER A 1 232 ? -7.156 -14.771 -2.840 1.00 28.11 222 SER A N 1
ATOM 1695 C CA . SER A 1 232 ? -8.400 -15.472 -3.168 1.00 27.48 222 SER A CA 1
ATOM 1696 C C . SER A 1 232 ? -8.161 -16.765 -3.929 1.00 27.01 222 SER A C 1
ATOM 1697 O O . SER A 1 232 ? -8.886 -17.749 -3.770 1.00 26.87 222 SER A O 1
ATOM 1700 N N . ARG A 1 233 ? -7.154 -16.744 -4.791 1.00 26.82 223 ARG A N 1
ATOM 1701 C CA . ARG A 1 233 ? -6.792 -17.939 -5.590 1.00 26.38 223 ARG A CA 1
ATOM 1702 C C . ARG A 1 233 ? -6.273 -19.026 -4.687 1.00 25.38 223 ARG A C 1
ATOM 1703 O O . ARG A 1 233 ? -6.648 -20.172 -4.806 1.00 25.88 223 ARG A O 1
ATOM 1711 N N . CYS A 1 234 ? -5.410 -18.632 -3.767 1.00 25.61 224 CYS A N 1
ATOM 1712 C CA . CYS A 1 234 ? -4.959 -19.523 -2.706 1.00 27.36 224 CYS A CA 1
ATOM 1713 C C . CYS A 1 234 ? -6.105 -20.106 -1.855 1.00 27.05 224 CYS A C 1
ATOM 1714 O O . CYS A 1 234 ? -6.060 -21.265 -1.438 1.00 26.89 224 CYS A O 1
ATOM 1717 N N . ILE A 1 235 ? -7.122 -19.299 -1.596 1.00 26.90 225 ILE A N 1
ATOM 1718 C CA . ILE A 1 235 ? -8.302 -19.760 -0.831 1.00 26.07 225 ILE A CA 1
ATOM 1719 C C . ILE A 1 235 ? -9.080 -20.837 -1.587 1.00 25.82 225 ILE A C 1
ATOM 1720 O O . ILE A 1 235 ? -9.415 -21.876 -1.012 1.00 26.62 225 ILE A O 1
ATOM 1725 N N . LEU A 1 236 ? -9.360 -20.597 -2.864 1.00 25.30 226 LEU A N 1
ATOM 1726 C CA . LEU A 1 236 ? -9.990 -21.636 -3.731 1.00 26.98 226 LEU A CA 1
ATOM 1727 C C . LEU A 1 236 ? -9.152 -22.916 -3.764 1.00 27.61 226 LEU A C 1
ATOM 1728 O O . LEU A 1 236 ? -9.688 -24.018 -3.780 1.00 28.63 226 LEU A O 1
ATOM 1733 N N . ASN A 1 237 ? -7.839 -22.751 -3.775 1.00 27.88 227 ASN A N 1
ATOM 1734 C CA . ASN A 1 237 ? -6.876 -23.853 -3.696 1.00 31.22 227 ASN A CA 1
ATOM 1735 C C . ASN A 1 237 ? -7.034 -24.635 -2.387 1.00 32.15 227 ASN A C 1
ATOM 1736 O O . ASN A 1 237 ? -7.015 -25.883 -2.374 1.00 32.47 227 ASN A O 1
ATOM 1741 N N . VAL A 1 238 ? -7.222 -23.900 -1.296 1.00 30.15 228 VAL A N 1
ATOM 1742 C CA . VAL A 1 238 ? -7.498 -24.503 0.032 1.00 30.03 228 VAL A CA 1
ATOM 1743 C C . VAL A 1 238 ? -8.801 -25.318 0.042 1.00 28.72 228 VAL A C 1
ATOM 1744 O O . VAL A 1 238 ? -8.877 -26.376 0.656 1.00 27.71 228 VAL A O 1
ATOM 1748 N N . LEU A 1 239 ? -9.820 -24.792 -0.624 1.00 28.57 229 LEU A N 1
ATOM 1749 C CA . LEU A 1 239 ? -11.121 -25.472 -0.742 1.00 28.22 229 LEU A CA 1
ATOM 1750 C C . LEU A 1 239 ? -11.029 -26.809 -1.481 1.00 31.71 229 LEU A C 1
ATOM 1751 O O . LEU A 1 239 ? -11.603 -27.807 -1.052 1.00 30.26 229 LEU A O 1
ATOM 1756 N N . GLU A 1 240 ? -10.262 -26.816 -2.568 1.00 34.09 230 GLU A N 1
ATOM 1757 C CA . GLU A 1 240 ? -10.026 -28.036 -3.341 1.00 35.08 230 GLU A CA 1
ATOM 1758 C C . GLU A 1 240 ? -9.340 -29.115 -2.496 1.00 34.42 230 GLU A C 1
ATOM 1759 O O . GLU A 1 240 ? -9.642 -30.290 -2.640 1.00 34.90 230 GLU A O 1
ATOM 1765 N N . LYS A 1 241 ? -8.404 -28.710 -1.643 1.00 34.98 231 LYS A N 1
ATOM 1766 C CA . LYS A 1 241 ? -7.714 -29.647 -0.730 1.00 37.70 231 LYS A CA 1
ATOM 1767 C C . LYS A 1 241 ? -8.634 -30.272 0.306 1.00 39.08 231 LYS A C 1
ATOM 1768 O O . LYS A 1 241 ? -8.441 -31.438 0.686 1.00 38.91 231 LYS A O 1
ATOM 1774 N N . ASP A 1 242 ? -9.602 -29.485 0.772 1.00 37.48 232 ASP A N 1
ATOM 1775 C CA . ASP A 1 242 ? -10.692 -29.998 1.575 1.00 37.66 232 ASP A CA 1
ATOM 1776 C C . ASP A 1 242 ? -10.208 -30.885 2.740 1.00 39.41 232 ASP A C 1
ATOM 1777 O O . ASP A 1 242 ? -10.708 -31.994 2.931 1.00 39.15 232 ASP A O 1
ATOM 1782 N N . LYS A 1 243 ? -9.218 -30.406 3.488 1.00 38.31 233 LYS A N 1
ATOM 1783 C CA . LYS A 1 243 ? -8.645 -31.198 4.567 1.00 38.02 233 LYS A CA 1
ATOM 1784 C C . LYS A 1 243 ? -9.076 -30.639 5.915 1.00 35.12 233 LYS A C 1
ATOM 1785 O O . LYS A 1 243 ? -8.696 -29.518 6.268 1.00 32.33 233 LYS A O 1
ATOM 1791 N N . ASN A 1 244 ? -9.823 -31.456 6.670 1.00 31.83 234 ASN A N 1
ATOM 1792 C CA . ASN A 1 244 ? -10.411 -31.050 7.945 1.00 29.09 234 ASN A CA 1
ATOM 1793 C C . ASN A 1 244 ? -9.343 -30.730 8.964 1.00 29.74 234 ASN A C 1
ATOM 1794 O O . ASN A 1 244 ? -8.381 -31.453 9.104 1.00 32.49 234 ASN A O 1
ATOM 1799 N N . GLY A 1 245 ? -9.519 -29.615 9.658 1.00 30.73 235 GLY A N 1
ATOM 1800 C CA . GLY A 1 245 ? -8.604 -29.225 10.742 1.00 32.51 235 GLY A CA 1
ATOM 1801 C C . GLY A 1 245 ? -7.322 -28.532 10.311 1.00 31.91 235 GLY A C 1
ATOM 1802 O O . GLY A 1 245 ? -6.508 -28.169 11.152 1.00 30.53 235 GLY A O 1
ATOM 1803 N N . ALA A 1 246 ? -7.163 -28.341 9.005 1.00 31.27 236 ALA A N 1
ATOM 1804 C CA . ALA A 1 246 ? -5.943 -27.776 8.444 1.00 29.68 236 ALA A CA 1
ATOM 1805 C C . ALA A 1 246 ? -5.861 -26.279 8.697 1.00 30.11 236 ALA A C 1
ATOM 1806 O O . ALA A 1 246 ? -6.877 -25.579 8.745 1.00 27.21 236 ALA A O 1
ATOM 1808 N N . VAL A 1 247 ? -4.623 -25.800 8.821 1.00 30.22 237 VAL A N 1
ATOM 1809 C CA . VAL A 1 247 ? -4.316 -24.376 8.948 1.00 28.63 237 VAL A CA 1
ATOM 1810 C C . VAL A 1 247 ? -3.320 -24.004 7.865 1.00 29.34 237 VAL A C 1
ATOM 1811 O O . VAL A 1 247 ? -2.279 -24.635 7.798 1.00 32.48 237 VAL A O 1
ATOM 1815 N N . TYR A 1 248 ? -3.616 -22.997 7.046 1.00 27.03 238 TYR A N 1
ATOM 1816 C CA . TYR A 1 248 ? -2.732 -22.606 5.925 1.00 27.41 238 TYR A CA 1
ATOM 1817 C C . TYR A 1 248 ? -2.226 -21.176 6.041 1.00 28.02 238 TYR A C 1
ATOM 1818 O O . TYR A 1 248 ? -2.971 -20.281 6.429 1.00 29.56 238 TYR A O 1
ATOM 1827 N N . VAL A 1 249 ? -0.957 -20.975 5.710 1.00 26.91 239 VAL A N 1
ATOM 1828 C CA . VAL A 1 249 ? -0.383 -19.640 5.622 1.00 27.65 239 VAL A CA 1
ATOM 1829 C C . VAL A 1 249 ? -0.367 -19.212 4.156 1.00 28.79 239 VAL A C 1
ATOM 1830 O O . VAL A 1 249 ? -0.027 -20.004 3.289 1.00 29.09 239 VAL A O 1
ATOM 1834 N N . ILE A 1 250 ? -0.776 -17.977 3.888 1.00 26.70 240 ILE A N 1
ATOM 1835 C CA . ILE A 1 250 ? -0.817 -17.475 2.521 1.00 28.76 240 ILE A CA 1
ATOM 1836 C C . ILE A 1 250 ? 0.100 -16.265 2.406 1.00 31.14 240 ILE A C 1
ATOM 1837 O O . ILE A 1 250 ? -0.226 -15.177 2.901 1.00 29.51 240 ILE A O 1
ATOM 1842 N N . GLU A 1 251 ? 1.251 -16.485 1.758 1.00 34.62 241 GLU A N 1
ATOM 1843 C CA . GLU A 1 251 ? 2.338 -15.471 1.616 1.00 35.49 241 GLU A CA 1
ATOM 1844 C C . GLU A 1 251 ? 2.949 -15.538 0.242 1.00 35.15 241 GLU A C 1
ATOM 1845 O O . GLU A 1 251 ? 3.155 -16.620 -0.287 1.00 32.99 241 GLU A O 1
ATOM 1851 N N . GLY A 1 252 ? 3.235 -14.369 -0.333 1.00 33.93 242 GLY A N 1
ATOM 1852 C CA . GLY A 1 252 ? 3.803 -14.278 -1.686 1.00 32.39 242 GLY A CA 1
ATOM 1853 C C . GLY A 1 252 ? 3.052 -15.114 -2.693 1.00 33.18 242 GLY A C 1
ATOM 1854 O O . GLY A 1 252 ? 3.643 -15.850 -3.455 1.00 39.24 242 GLY A O 1
ATOM 1855 N N . LYS A 1 253 ? 1.729 -15.043 -2.640 1.00 32.66 243 LYS A N 1
ATOM 1856 C CA . LYS A 1 253 ? 0.820 -15.694 -3.597 1.00 29.00 243 LYS A CA 1
ATOM 1857 C C . LYS A 1 253 ? 0.769 -17.206 -3.486 1.00 30.45 243 LYS A C 1
ATOM 1858 O O . LYS A 1 253 ? 0.171 -17.861 -4.324 1.00 31.25 243 LYS A O 1
ATOM 1864 N N . ARG A 1 254 ? 1.358 -17.753 -2.436 1.00 31.70 244 ARG A N 1
ATOM 1865 C CA . ARG A 1 254 ? 1.442 -19.197 -2.248 1.00 35.43 244 ARG A CA 1
ATOM 1866 C C . ARG A 1 254 ? 0.830 -19.679 -0.912 1.00 34.03 244 ARG A C 1
ATOM 1867 O O . ARG A 1 254 ? 0.801 -18.955 0.065 1.00 30.49 244 ARG A O 1
ATOM 1875 N N . VAL A 1 255 ? 0.360 -20.927 -0.931 1.00 33.68 245 VAL A N 1
ATOM 1876 C CA . VAL A 1 255 ? -0.283 -21.583 0.181 1.00 31.87 245 VAL A CA 1
ATOM 1877 C C . VAL A 1 255 ? 0.655 -22.551 0.863 1.00 32.34 245 VAL A C 1
ATOM 1878 O O . VAL A 1 255 ? 1.178 -23.472 0.236 1.00 34.36 245 VAL A O 1
ATOM 1882 N N . TYR A 1 256 ? 0.806 -22.367 2.162 1.00 31.85 246 TYR A N 1
ATOM 1883 C CA . TYR A 1 256 ? 1.692 -23.202 2.981 1.00 33.50 246 TYR A CA 1
ATOM 1884 C C . TYR A 1 256 ? 0.915 -23.903 4.099 1.00 32.76 246 TYR A C 1
ATOM 1885 O O . TYR A 1 256 ? 0.482 -23.254 5.032 1.00 34.01 246 TYR A O 1
ATOM 1894 N N . PRO A 1 257 ? 0.754 -25.220 4.005 1.00 32.00 247 PRO A N 1
ATOM 1895 C CA . PRO A 1 257 ? 0.122 -26.009 5.051 1.00 35.71 247 PRO A CA 1
ATOM 1896 C C . PRO A 1 257 ? 0.945 -26.051 6.316 1.00 38.46 247 PRO A C 1
ATOM 1897 O O . PRO A 1 257 ? 2.118 -26.334 6.257 1.00 44.43 247 PRO A O 1
ATOM 1901 N N . LEU A 1 258 ? 0.337 -25.737 7.437 1.00 39.58 248 LEU A N 1
ATOM 1902 C CA . LEU A 1 258 ? 1.050 -25.779 8.701 1.00 41.27 248 LEU A CA 1
ATOM 1903 C C . LEU A 1 258 ? 0.849 -27.113 9.357 1.00 40.65 248 LEU A C 1
ATOM 1904 O O . LEU A 1 258 ? -0.249 -27.639 9.352 1.00 40.34 248 LEU A O 1
ATOM 1909 N N . GLU A 1 259 ? 1.932 -27.638 9.915 1.00 39.01 249 GLU A N 1
ATOM 1910 C CA . GLU A 1 259 ? 1.907 -28.839 10.729 1.00 40.61 249 GLU A CA 1
ATOM 1911 C C . GLU A 1 259 ? 1.986 -28.343 12.137 1.00 38.54 249 GLU A C 1
ATOM 1912 O O . GLU A 1 259 ? 3.083 -28.045 12.626 1.00 37.37 249 GLU A O 1
ATOM 1918 N N . ILE A 1 260 ? 0.843 -28.258 12.804 1.00 39.99 250 ILE A N 1
ATOM 1919 C CA . ILE A 1 260 ? 0.825 -27.683 14.150 1.00 46.03 250 ILE A CA 1
ATOM 1920 C C . ILE A 1 260 ? 1.093 -28.732 15.217 1.00 44.81 250 ILE A C 1
ATOM 1921 O O . ILE A 1 260 ? 0.373 -29.706 15.309 1.00 46.04 250 ILE A O 1
ATOM 1926 N N . LYS A 1 261 ? 2.129 -28.497 16.021 1.00 48.94 251 LYS A N 1
ATOM 1927 C CA . LYS A 1 261 ? 2.453 -29.334 17.200 1.00 54.46 251 LYS A CA 1
ATOM 1928 C C . LYS A 1 261 ? 2.010 -28.620 18.499 1.00 51.24 251 LYS A C 1
ATOM 1929 O O . LYS A 1 261 ? 2.171 -27.414 18.635 1.00 48.49 251 LYS A O 1
ATOM 1931 N N . PRO A 1 262 ? 1.460 -29.366 19.465 1.00 52.21 252 PRO A N 1
ATOM 1932 C CA . PRO A 1 262 ? 0.999 -28.734 20.701 1.00 51.25 252 PRO A CA 1
ATOM 1933 C C . PRO A 1 262 ? 2.057 -27.874 21.407 1.00 50.67 252 PRO A C 1
ATOM 1934 O O . PRO A 1 262 ? 3.251 -28.160 21.339 1.00 48.36 252 PRO A O 1
ATOM 1938 N N . GLN A 1 263 ? 1.601 -26.828 22.082 1.00 53.65 253 GLN A N 1
ATOM 1939 C CA . GLN A 1 263 ? 2.469 -25.885 22.799 1.00 54.66 253 GLN A CA 1
ATOM 1940 C C . GLN A 1 263 ? 2.907 -26.408 24.179 1.00 54.50 253 GLN A C 1
ATOM 1941 O O . GLN A 1 263 ? 4.075 -26.291 24.537 1.00 51.76 253 GLN A O 1
ATOM 1947 N N . TRP A 1 264 ? 1.946 -26.971 24.919 1.00 59.32 254 TRP A N 1
ATOM 1948 C CA . TRP A 1 264 ? 2.144 -27.599 26.224 1.00 60.06 254 TRP A CA 1
ATOM 1949 C C . TRP A 1 264 ? 2.489 -29.081 26.086 1.00 68.06 254 TRP A C 1
ATOM 1950 O O . TRP A 1 264 ? 1.653 -29.916 25.706 1.00 65.80 254 TRP A O 1
ATOM 1961 N N . THR A 1 265 ? 3.733 -29.384 26.439 1.00 78.33 255 THR A N 1
ATOM 1962 C CA . THR A 1 265 ? 4.245 -30.756 26.509 1.00 78.59 255 THR A CA 1
ATOM 1963 C C . THR A 1 265 ? 4.941 -30.991 27.867 1.00 85.56 255 THR A C 1
ATOM 1964 O O . THR A 1 265 ? 5.478 -30.052 28.487 1.00 93.32 255 THR A O 1
ATOM 1968 N N . GLY A 1 266 ? 4.978 -32.241 28.310 1.00 85.80 256 GLY A N 1
ATOM 1969 C CA . GLY A 1 266 ? 5.647 -32.579 29.586 1.00 88.22 256 GLY A CA 1
ATOM 1970 C C . GLY A 1 266 ? 7.166 -32.319 29.687 1.00 86.25 256 GLY A C 1
ATOM 1971 O O . GLY A 1 266 ? 7.734 -32.396 30.785 1.00 96.09 256 GLY A O 1
ATOM 1972 N N . LYS A 1 267 ? 7.823 -31.998 28.563 1.00 80.04 257 LYS A N 1
ATOM 1973 C CA . LYS A 1 267 ? 9.292 -31.753 28.514 1.00 78.62 257 LYS A CA 1
ATOM 1974 C C . LYS A 1 267 ? 9.791 -30.577 29.373 1.00 77.07 257 LYS A C 1
ATOM 1975 O O . LYS A 1 267 ? 10.934 -30.594 29.849 1.00 77.65 257 LYS A O 1
ATOM 1977 N N . GLU A 1 268 ? 8.940 -29.569 29.565 1.00 73.40 258 GLU A N 1
ATOM 1978 C CA . GLU A 1 268 ? 9.253 -28.422 30.445 1.00 67.06 258 GLU A CA 1
ATOM 1979 C C . GLU A 1 268 ? 9.484 -28.859 31.883 1.00 62.71 258 GLU A C 1
ATOM 1980 O O . GLU A 1 268 ? 8.834 -29.797 32.359 1.00 55.06 258 GLU A O 1
ATOM 1982 N N . GLN A 1 269 ? 10.424 -28.176 32.543 1.00 65.45 259 GLN A N 1
ATOM 1983 C CA . GLN A 1 269 ? 10.738 -28.391 33.968 1.00 69.27 259 GLN A CA 1
ATOM 1984 C C . GLN A 1 269 ? 9.966 -27.373 34.823 1.00 67.32 259 GLN A C 1
ATOM 1985 O O . GLN A 1 269 ? 9.790 -26.207 34.441 1.00 64.28 259 GLN A O 1
ATOM 1991 N N . ALA A 1 270 ? 9.498 -27.834 35.979 1.00 68.19 260 ALA A N 1
ATOM 1992 C CA . ALA A 1 270 ? 8.793 -26.980 36.927 1.00 68.95 260 ALA A CA 1
ATOM 1993 C C . ALA A 1 270 ? 9.722 -25.879 37.512 1.00 68.67 260 ALA A C 1
ATOM 1994 O O . ALA A 1 270 ? 10.880 -26.138 37.829 1.00 68.64 260 ALA A O 1
ATOM 1996 N N . LEU A 1 271 ? 9.199 -24.659 37.643 1.00 71.61 261 LEU A N 1
ATOM 1997 C CA . LEU A 1 271 ? 9.990 -23.475 38.000 1.00 68.82 261 LEU A CA 1
ATOM 1998 C C . LEU A 1 271 ? 9.091 -22.350 38.457 1.00 68.29 261 LEU A C 1
ATOM 1999 O O . LEU A 1 271 ? 9.137 -21.262 37.877 1.00 74.39 261 LEU A O 1
ATOM 2001 N N . SER B 1 12 ? 9.637 -8.760 49.787 1.00 72.48 2 SER B N 1
ATOM 2002 C CA . SER B 1 12 ? 9.177 -9.561 48.601 1.00 72.77 2 SER B CA 1
ATOM 2003 C C . SER B 1 12 ? 8.157 -8.771 47.727 1.00 76.52 2 SER B C 1
ATOM 2004 O O . SER B 1 12 ? 8.520 -8.229 46.679 1.00 71.71 2 SER B O 1
ATOM 2007 N N . PHE B 1 13 ? 6.893 -8.707 48.167 1.00 74.81 3 PHE B N 1
ATOM 2008 C CA . PHE B 1 13 ? 5.889 -7.793 47.580 1.00 73.40 3 PHE B CA 1
ATOM 2009 C C . PHE B 1 13 ? 5.558 -6.668 48.569 1.00 72.98 3 PHE B C 1
ATOM 2010 O O . PHE B 1 13 ? 4.593 -5.938 48.412 1.00 69.47 3 PHE B O 1
ATOM 2018 N N . ARG B 1 14 ? 6.376 -6.527 49.599 1.00 77.76 4 ARG B N 1
ATOM 2019 C CA . ARG B 1 14 ? 6.193 -5.454 50.564 1.00 77.98 4 ARG B CA 1
ATOM 2020 C C . ARG B 1 14 ? 6.455 -4.072 49.961 1.00 70.03 4 ARG B C 1
ATOM 2021 O O . ARG B 1 14 ? 7.400 -3.860 49.178 1.00 59.10 4 ARG B O 1
ATOM 2029 N N . GLY B 1 15 ? 5.553 -3.155 50.282 1.00 66.16 5 GLY B N 1
ATOM 2030 C CA . GLY B 1 15 ? 5.594 -1.800 49.750 1.00 65.98 5 GLY B CA 1
ATOM 2031 C C . GLY B 1 15 ? 5.060 -1.661 48.327 1.00 65.52 5 GLY B C 1
ATOM 2032 O O . GLY B 1 15 ? 5.237 -0.620 47.710 1.00 63.64 5 GLY B O 1
ATOM 2033 N N . LYS B 1 16 ? 4.437 -2.705 47.786 1.00 59.15 6 LYS B N 1
ATOM 2034 C CA . LYS B 1 16 ? 3.992 -2.685 46.384 1.00 56.18 6 LYS B CA 1
ATOM 2035 C C . LYS B 1 16 ? 2.510 -2.436 46.353 1.00 54.15 6 LYS B C 1
ATOM 2036 O O . LYS B 1 16 ? 1.782 -2.836 47.273 1.00 54.11 6 LYS B O 1
ATOM 2042 N N . ASN B 1 17 ? 2.067 -1.739 45.310 1.00 52.07 7 ASN B N 1
ATOM 2043 C CA . ASN B 1 17 ? 0.630 -1.518 45.098 1.00 53.87 7 ASN B CA 1
ATOM 2044 C C . ASN B 1 17 ? 0.135 -2.371 43.955 1.00 51.22 7 ASN B C 1
ATOM 2045 O O . ASN B 1 17 ? 0.752 -2.410 42.890 1.00 47.85 7 ASN B O 1
ATOM 2050 N N . ALA B 1 18 ? -0.972 -3.061 44.199 1.00 50.62 8 ALA B N 1
ATOM 2051 C CA . ALA B 1 18 ? -1.476 -4.073 43.273 1.00 47.33 8 ALA B CA 1
ATOM 2052 C C . ALA B 1 18 ? -2.955 -3.914 43.005 1.00 44.77 8 ALA B C 1
ATOM 2053 O O . ALA B 1 18 ? -3.728 -3.527 43.899 1.00 43.05 8 ALA B O 1
ATOM 2055 N N . VAL B 1 19 ? -3.323 -4.207 41.760 1.00 40.59 9 VAL B N 1
ATOM 2056 C CA . VAL B 1 19 ? -4.718 -4.309 41.354 1.00 41.46 9 VAL B CA 1
ATOM 2057 C C . VAL B 1 19 ? -4.989 -5.727 40.848 1.00 39.95 9 VAL B C 1
ATOM 2058 O O . VAL B 1 19 ? -4.153 -6.328 40.166 1.00 39.41 9 VAL B O 1
ATOM 2062 N N . VAL B 1 20 ? -6.177 -6.237 41.178 1.00 39.96 10 VAL B N 1
ATOM 2063 C CA . VAL B 1 20 ? -6.593 -7.603 40.816 1.00 38.65 10 VAL B CA 1
ATOM 2064 C C . VAL B 1 20 ? -8.030 -7.603 40.335 1.00 38.72 10 VAL B C 1
ATOM 2065 O O . VAL B 1 20 ? -8.959 -7.374 41.131 1.00 38.89 10 VAL B O 1
ATOM 2069 N N . THR B 1 21 ? -8.235 -7.909 39.055 1.00 35.08 11 THR B N 1
ATOM 2070 C CA . THR B 1 21 ? -9.626 -8.082 38.565 1.00 35.38 11 THR B CA 1
ATOM 2071 C C . THR B 1 21 ? -10.039 -9.500 38.878 1.00 31.43 11 THR B C 1
ATOM 2072 O O . THR B 1 21 ? -9.207 -10.393 38.867 1.00 28.18 11 THR B O 1
ATOM 2076 N N . GLY B 1 22 ? -11.322 -9.682 39.152 1.00 32.20 12 GLY B N 1
ATOM 2077 C CA . GLY B 1 22 ? -11.845 -10.975 39.557 1.00 35.01 12 GLY B CA 1
ATOM 2078 C C . GLY B 1 22 ? -11.434 -11.383 40.969 1.00 36.37 12 GLY B C 1
ATOM 2079 O O . GLY B 1 22 ? -11.485 -12.572 41.323 1.00 37.05 12 GLY B O 1
ATOM 2080 N N . GLY B 1 23 ? -11.057 -10.393 41.775 1.00 36.06 13 GLY B N 1
ATOM 2081 C CA . GLY B 1 23 ? -10.410 -10.609 43.074 1.00 39.10 13 GLY B CA 1
ATOM 2082 C C . GLY B 1 23 ? -11.330 -10.858 44.260 1.00 39.43 13 GLY B C 1
ATOM 2083 O O . GLY B 1 23 ? -10.838 -10.983 45.379 1.00 42.22 13 GLY B O 1
ATOM 2084 N N . ALA B 1 24 ? -12.633 -10.969 44.003 1.00 39.05 14 ALA B N 1
ATOM 2085 C CA . ALA B 1 24 ? -13.646 -11.278 45.014 1.00 40.62 14 ALA B CA 1
ATOM 2086 C C . ALA B 1 24 ? -13.919 -12.758 45.179 1.00 42.92 14 ALA B C 1
ATOM 2087 O O . ALA B 1 24 ? -14.651 -13.158 46.097 1.00 45.38 14 ALA B O 1
ATOM 2089 N N . GLY B 1 25 ? -13.375 -13.567 44.282 1.00 41.03 15 GLY B N 1
ATOM 2090 C CA . GLY B 1 25 ? -13.645 -15.000 44.327 1.00 39.32 15 GLY B CA 1
ATOM 2091 C C . GLY B 1 25 ? -12.596 -15.833 43.651 1.00 39.71 15 GLY B C 1
ATOM 2092 O O . GLY B 1 25 ? -11.702 -15.316 42.965 1.00 37.59 15 GLY B O 1
ATOM 2093 N N . GLY B 1 26 ? -12.731 -17.129 43.859 1.00 36.35 16 GLY B N 1
ATOM 2094 C CA . GLY B 1 26 ? -11.859 -18.107 43.268 1.00 35.52 16 GLY B CA 1
ATOM 2095 C C . GLY B 1 26 ? -10.401 -17.752 43.294 1.00 37.09 16 GLY B C 1
ATOM 2096 O O . GLY B 1 26 ? -9.849 -17.468 44.341 1.00 40.23 16 GLY B O 1
ATOM 2097 N N . ILE B 1 27 ? -9.780 -17.816 42.123 1.00 37.46 17 ILE B N 1
ATOM 2098 C CA . ILE B 1 27 ? -8.336 -17.664 41.976 1.00 33.48 17 ILE B CA 1
ATOM 2099 C C . ILE B 1 27 ? -7.900 -16.290 42.360 1.00 35.05 17 ILE B C 1
ATOM 2100 O O . ILE B 1 27 ? -6.917 -16.132 43.095 1.00 35.57 17 ILE B O 1
ATOM 2105 N N . GLY B 1 28 ? -8.605 -15.315 41.807 1.00 34.38 18 GLY B N 1
ATOM 2106 C CA . GLY B 1 28 ? -8.378 -13.896 42.114 1.00 35.94 18 GLY B CA 1
ATOM 2107 C C . GLY B 1 28 ? -8.449 -13.527 43.595 1.00 34.99 18 GLY B C 1
ATOM 2108 O O . GLY B 1 28 ? -7.676 -12.742 44.079 1.00 31.63 18 GLY B O 1
ATOM 2109 N N . LEU B 1 29 ? -9.407 -14.099 44.295 1.00 37.15 19 LEU B N 1
ATOM 2110 C CA . LEU B 1 29 ? -9.515 -13.936 45.751 1.00 37.79 19 LEU B CA 1
ATOM 2111 C C . LEU B 1 29 ? -8.250 -14.411 46.434 1.00 39.06 19 LEU B C 1
ATOM 2112 O O . LEU B 1 29 ? -7.708 -13.693 47.262 1.00 41.25 19 LEU B O 1
ATOM 2117 N N . GLN B 1 30 ? -7.773 -15.598 46.051 1.00 39.69 20 GLN B N 1
ATOM 2118 C CA . GLN B 1 30 ? -6.537 -16.166 46.611 1.00 38.81 20 GLN B CA 1
ATOM 2119 C C . GLN B 1 30 ? -5.312 -15.347 46.250 1.00 39.17 20 GLN B C 1
ATOM 2120 O O . GLN B 1 30 ? -4.400 -15.208 47.063 1.00 42.88 20 GLN B O 1
ATOM 2126 N N . VAL B 1 31 ? -5.305 -14.778 45.059 1.00 36.97 21 VAL B N 1
ATOM 2127 C CA . VAL B 1 31 ? -4.224 -13.851 44.668 1.00 37.82 21 VAL B CA 1
ATOM 2128 C C . VAL B 1 31 ? -4.197 -12.613 45.577 1.00 35.53 21 VAL B C 1
ATOM 2129 O O . VAL B 1 31 ? -3.151 -12.224 46.056 1.00 32.00 21 VAL B O 1
ATOM 2133 N N . SER B 1 32 ? -5.365 -12.022 45.789 1.00 38.38 22 SER B N 1
ATOM 2134 C CA . SER B 1 32 ? -5.534 -10.851 46.666 1.00 42.62 22 SER B CA 1
ATOM 2135 C C . SER B 1 32 ? -5.047 -11.177 48.099 1.00 44.57 22 SER B C 1
ATOM 2136 O O . SER B 1 32 ? -4.208 -10.456 48.667 1.00 40.74 22 SER B O 1
ATOM 2139 N N . LYS B 1 33 ? -5.580 -12.272 48.647 1.00 42.73 23 LYS B N 1
ATOM 2140 C CA . LYS B 1 33 ? -5.204 -12.767 49.978 1.00 43.39 23 LYS B CA 1
ATOM 2141 C C . LYS B 1 33 ? -3.694 -12.952 50.123 1.00 40.73 23 LYS B C 1
ATOM 2142 O O . LYS B 1 33 ? -3.087 -12.454 51.057 1.00 39.87 23 LYS B O 1
ATOM 2148 N N . GLN B 1 34 ? -3.116 -13.671 49.186 1.00 42.65 24 GLN B N 1
ATOM 2149 C CA . GLN B 1 34 ? -1.697 -14.044 49.249 1.00 46.64 24 GLN B CA 1
ATOM 2150 C C . GLN B 1 34 ? -0.762 -12.874 49.050 1.00 47.31 24 GLN B C 1
ATOM 2151 O O . GLN B 1 34 ? 0.259 -12.806 49.689 1.00 52.56 24 GLN B O 1
ATOM 2157 N N . LEU B 1 35 ? -1.122 -11.968 48.148 1.00 47.15 25 LEU B N 1
ATOM 2158 C CA . LEU B 1 35 ? -0.422 -10.696 47.989 1.00 42.01 25 LEU B CA 1
ATOM 2159 C C . LEU B 1 35 ? -0.337 -9.908 49.330 1.00 40.56 25 LEU B C 1
ATOM 2160 O O . LEU B 1 35 ? 0.720 -9.432 49.716 1.00 37.36 25 LEU B O 1
ATOM 2165 N N . LEU B 1 36 ? -1.454 -9.826 50.031 1.00 38.63 26 LEU B N 1
ATOM 2166 C CA . LEU B 1 36 ? -1.518 -9.169 51.313 1.00 42.15 26 LEU B CA 1
ATOM 2167 C C . LEU B 1 36 ? -0.659 -9.905 52.336 1.00 47.03 26 LEU B C 1
ATOM 2168 O O . LEU B 1 36 ? 0.134 -9.294 53.039 1.00 54.53 26 LEU B O 1
ATOM 2173 N N . ALA B 1 37 ? -0.797 -11.227 52.377 1.00 50.46 27 ALA B N 1
ATOM 2174 C CA . ALA B 1 37 ? 0.027 -12.101 53.242 1.00 48.64 27 ALA B CA 1
ATOM 2175 C C . ALA B 1 37 ? 1.522 -12.058 52.891 1.00 51.35 27 ALA B C 1
ATOM 2176 O O . ALA B 1 37 ? 2.362 -12.348 53.719 1.00 50.01 27 ALA B O 1
ATOM 2178 N N . ALA B 1 38 ? 1.843 -11.683 51.660 1.00 49.15 28 ALA B N 1
ATOM 2179 C CA . ALA B 1 38 ? 3.230 -11.495 51.228 1.00 47.70 28 ALA B CA 1
ATOM 2180 C C . ALA B 1 38 ? 3.729 -10.071 51.485 1.00 48.42 28 ALA B C 1
ATOM 2181 O O . ALA B 1 38 ? 4.801 -9.704 51.049 1.00 42.47 28 ALA B O 1
ATOM 2183 N N . GLY B 1 39 ? 2.902 -9.282 52.161 1.00 55.58 29 GLY B N 1
ATOM 2184 C CA . GLY B 1 39 ? 3.232 -7.919 52.582 1.00 58.89 29 GLY B CA 1
ATOM 2185 C C . GLY B 1 39 ? 2.980 -6.769 51.621 1.00 59.66 29 GLY B C 1
ATOM 2186 O O . GLY B 1 39 ? 3.593 -5.723 51.761 1.00 61.37 29 GLY B O 1
ATOM 2187 N N . ALA B 1 40 ? 2.097 -6.952 50.644 1.00 61.86 30 ALA B N 1
ATOM 2188 C CA . ALA B 1 40 ? 1.751 -5.884 49.686 1.00 56.29 30 ALA B CA 1
ATOM 2189 C C . ALA B 1 40 ? 1.120 -4.711 50.437 1.00 55.57 30 ALA B C 1
ATOM 2190 O O . ALA B 1 40 ? 0.228 -4.896 51.262 1.00 51.57 30 ALA B O 1
ATOM 2192 N N . ALA B 1 41 ? 1.619 -3.511 50.158 1.00 57.72 31 ALA B N 1
ATOM 2193 C CA . ALA B 1 41 ? 1.155 -2.278 50.823 1.00 53.52 31 ALA B CA 1
ATOM 2194 C C . ALA B 1 41 ? -0.321 -2.032 50.611 1.00 53.20 31 ALA B C 1
ATOM 2195 O O . ALA B 1 41 ? -1.075 -1.791 51.553 1.00 54.36 31 ALA B O 1
ATOM 2197 N N . LYS B 1 42 ? -0.725 -2.083 49.352 1.00 59.36 32 LYS B N 1
ATOM 2198 C CA . LYS B 1 42 ? -2.092 -1.745 48.977 1.00 59.96 32 LYS B CA 1
ATOM 2199 C C . LYS B 1 42 ? -2.586 -2.705 47.919 1.00 57.48 32 LYS B C 1
ATOM 2200 O O . LYS B 1 42 ? -1.856 -3.037 46.982 1.00 58.49 32 LYS B O 1
ATOM 2206 N N . VAL B 1 43 ? -3.827 -3.140 48.073 1.00 52.19 33 VAL B N 1
ATOM 2207 C CA . VAL B 1 43 ? -4.445 -4.049 47.131 1.00 48.33 33 VAL B CA 1
ATOM 2208 C C . VAL B 1 43 ? -5.850 -3.572 46.782 1.00 47.60 33 VAL B C 1
ATOM 2209 O O . VAL B 1 43 ? -6.739 -3.543 47.645 1.00 43.54 33 VAL B O 1
ATOM 2213 N N . ALA B 1 44 ? -6.049 -3.279 45.494 1.00 43.93 34 ALA B N 1
ATOM 2214 C CA . ALA B 1 44 ? -7.385 -2.928 44.961 1.00 44.03 34 ALA B CA 1
ATOM 2215 C C . ALA B 1 44 ? -8.036 -4.082 44.194 1.00 41.74 34 ALA B C 1
ATOM 2216 O O . ALA B 1 44 ? -7.406 -4.708 43.372 1.00 42.57 34 ALA B O 1
ATOM 2218 N N . ILE B 1 45 ? -9.295 -4.342 44.489 1.00 41.56 35 ILE B N 1
ATOM 2219 C CA . ILE B 1 45 ? -10.044 -5.439 43.896 1.00 44.12 35 ILE B CA 1
ATOM 2220 C C . ILE B 1 45 ? -11.154 -4.882 43.029 1.00 46.10 35 ILE B C 1
ATOM 2221 O O . ILE B 1 45 ? -11.970 -4.081 43.485 1.00 46.91 35 ILE B O 1
ATOM 2226 N N . ILE B 1 46 ? -11.161 -5.336 41.771 1.00 45.39 36 ILE B N 1
ATOM 2227 C CA . ILE B 1 46 ? -12.193 -4.983 40.796 1.00 40.44 36 ILE B CA 1
ATOM 2228 C C . ILE B 1 46 ? -12.988 -6.249 40.485 1.00 39.64 36 ILE B C 1
ATOM 2229 O O . ILE B 1 46 ? -12.436 -7.207 39.969 1.00 43.28 36 ILE B O 1
ATOM 2234 N N . ASP B 1 47 ? -14.275 -6.237 40.787 1.00 36.08 37 ASP B N 1
ATOM 2235 C CA . ASP B 1 47 ? -15.127 -7.411 40.624 1.00 35.19 37 ASP B CA 1
ATOM 2236 C C . ASP B 1 47 ? -16.604 -7.012 40.553 1.00 38.48 37 ASP B C 1
ATOM 2237 O O . ASP B 1 47 ? -16.985 -5.935 40.953 1.00 41.56 37 ASP B O 1
ATOM 2242 N N . LEU B 1 48 ? -17.416 -7.861 39.958 1.00 45.54 38 LEU B N 1
ATOM 2243 C CA . LEU B 1 48 ? -18.879 -7.659 39.899 1.00 50.29 38 LEU B CA 1
ATOM 2244 C C . LEU B 1 48 ? -19.578 -8.007 41.204 1.00 54.83 38 LEU B C 1
ATOM 2245 O O . LEU B 1 48 ? -20.555 -7.362 41.574 1.00 58.65 38 LEU B O 1
ATOM 2250 N N . GLN B 1 49 ? -19.073 -9.036 41.883 1.00 56.68 39 GLN B N 1
ATOM 2251 C CA . GLN B 1 49 ? -19.675 -9.571 43.108 1.00 59.65 39 GLN B CA 1
ATOM 2252 C C . GLN B 1 49 ? -19.096 -8.906 44.319 1.00 63.49 39 GLN B C 1
ATOM 2253 O O . GLN B 1 49 ? -17.898 -8.589 44.358 1.00 66.13 39 GLN B O 1
ATOM 2259 N N . ASP B 1 50 ? -19.937 -8.795 45.338 1.00 63.73 40 ASP B N 1
ATOM 2260 C CA . ASP B 1 50 ? -19.634 -7.969 46.496 1.00 66.05 40 ASP B CA 1
ATOM 2261 C C . ASP B 1 50 ? -18.790 -8.680 47.549 1.00 62.60 40 ASP B C 1
ATOM 2262 O O . ASP B 1 50 ? -17.850 -8.094 48.101 1.00 67.53 40 ASP B O 1
ATOM 2267 N N . ASN B 1 51 ? -19.133 -9.922 47.857 1.00 46.06 41 ASN B N 1
ATOM 2268 C CA . ASN B 1 51 ? -18.416 -10.668 48.909 1.00 42.11 41 ASN B CA 1
ATOM 2269 C C . ASN B 1 51 ? -18.033 -9.859 50.181 1.00 42.47 41 ASN B C 1
ATOM 2270 O O . ASN B 1 51 ? -16.936 -10.013 50.779 1.00 40.33 41 ASN B O 1
ATOM 2275 N N . LEU B 1 52 ? -18.940 -8.983 50.583 1.00 42.09 42 LEU B N 1
ATOM 2276 C CA . LEU B 1 52 ? -18.661 -8.009 51.655 1.00 43.74 42 LEU B CA 1
ATOM 2277 C C . LEU B 1 52 ? -18.214 -8.587 53.003 1.00 45.20 42 LEU B C 1
ATOM 2278 O O . LEU B 1 52 ? -17.283 -8.042 53.639 1.00 40.98 42 LEU B O 1
ATOM 2283 N N . GLU B 1 53 ? -18.869 -9.670 53.438 1.00 46.02 43 GLU B N 1
ATOM 2284 C CA . GLU B 1 53 ? -18.555 -10.250 54.747 1.00 42.91 43 GLU B CA 1
ATOM 2285 C C . GLU B 1 53 ? -17.116 -10.686 54.687 1.00 43.91 43 GLU B C 1
ATOM 2286 O O . GLU B 1 53 ? -16.361 -10.536 55.653 1.00 45.15 43 GLU B O 1
ATOM 2292 N N . GLU B 1 54 ? -16.721 -11.247 53.545 1.00 45.65 44 GLU B N 1
ATOM 2293 C CA . GLU B 1 54 ? -15.340 -11.752 53.359 1.00 45.85 44 GLU B CA 1
ATOM 2294 C C . GLU B 1 54 ? -14.268 -10.658 53.443 1.00 48.00 44 GLU B C 1
ATOM 2295 O O . GLU B 1 54 ? -13.175 -10.877 53.986 1.00 49.24 44 GLU B O 1
ATOM 2301 N N . PHE B 1 55 ? -14.543 -9.494 52.867 1.00 57.70 45 PHE B N 1
ATOM 2302 C CA . PHE B 1 55 ? -13.541 -8.388 52.885 1.00 63.62 45 PHE B CA 1
ATOM 2303 C C . PHE B 1 55 ? -13.369 -7.671 54.237 1.00 61.79 45 PHE B C 1
ATOM 2304 O O . PHE B 1 55 ? -12.280 -7.143 54.578 1.00 54.98 45 PHE B O 1
ATOM 2312 N N . VAL B 1 56 ? -14.444 -7.657 55.000 1.00 63.18 46 VAL B N 1
ATOM 2313 C CA . VAL B 1 56 ? -14.387 -7.129 56.355 1.00 65.14 46 VAL B CA 1
ATOM 2314 C C . VAL B 1 56 ? -13.319 -7.867 57.186 1.00 63.09 46 VAL B C 1
ATOM 2315 O O . VAL B 1 56 ? -12.459 -7.237 57.807 1.00 64.60 46 VAL B O 1
ATOM 2319 N N . LYS B 1 57 ? -13.385 -9.194 57.199 1.00 64.43 47 LYS B N 1
ATOM 2320 C CA . LYS B 1 57 ? -12.401 -10.001 57.950 1.00 66.26 47 LYS B CA 1
ATOM 2321 C C . LYS B 1 57 ? -11.002 -9.900 57.345 1.00 65.69 47 LYS B C 1
ATOM 2322 O O . LYS B 1 57 ? -10.007 -9.992 58.049 1.00 68.77 47 LYS B O 1
ATOM 2328 N N . LEU B 1 58 ? -10.927 -9.713 56.035 1.00 67.68 48 LEU B N 1
ATOM 2329 C CA . LEU B 1 58 ? -9.632 -9.552 55.359 1.00 66.40 48 LEU B CA 1
ATOM 2330 C C . LEU B 1 58 ? -8.896 -8.252 55.742 1.00 63.26 48 LEU B C 1
ATOM 2331 O O . LEU B 1 58 ? -7.677 -8.252 55.975 1.00 60.35 48 LEU B O 1
ATOM 2336 N N . ARG B 1 59 ? -9.651 -7.160 55.800 1.00 62.81 49 ARG B N 1
ATOM 2337 C CA . ARG B 1 59 ? -9.135 -5.866 56.327 1.00 66.87 49 ARG B CA 1
ATOM 2338 C C . ARG B 1 59 ? -8.569 -5.972 57.733 1.00 66.57 49 ARG B C 1
ATOM 2339 O O . ARG B 1 59 ? -7.491 -5.437 58.041 1.00 66.17 49 ARG B O 1
ATOM 2347 N N . ALA B 1 60 ? -9.339 -6.660 58.567 1.00 67.97 50 ALA B N 1
ATOM 2348 C CA . ALA B 1 60 ? -8.996 -6.940 59.966 1.00 65.13 50 ALA B CA 1
ATOM 2349 C C . ALA B 1 60 ? -7.703 -7.737 60.105 1.00 67.66 50 ALA B C 1
ATOM 2350 O O . ALA B 1 60 ? -6.920 -7.467 60.999 1.00 73.25 50 ALA B O 1
ATOM 2352 N N . ALA B 1 61 ? -7.496 -8.717 59.227 1.00 65.74 51 ALA B N 1
ATOM 2353 C CA . ALA B 1 61 ? -6.267 -9.543 59.230 1.00 61.34 51 ALA B CA 1
ATOM 2354 C C . ALA B 1 61 ? -5.038 -8.785 58.713 1.00 60.20 51 ALA B C 1
ATOM 2355 O O . ALA B 1 61 ? -3.890 -9.252 58.858 1.00 52.66 51 ALA B O 1
ATOM 2357 N N . HIS B 1 62 ? -5.284 -7.642 58.072 1.00 59.16 52 HIS B N 1
ATOM 2358 C CA . HIS B 1 62 ? -4.204 -6.808 57.543 1.00 61.72 52 HIS B CA 1
ATOM 2359 C C . HIS B 1 62 ? -4.448 -5.342 57.864 1.00 69.57 52 HIS B C 1
ATOM 2360 O O . HIS B 1 62 ? -4.620 -4.522 56.963 1.00 72.90 52 HIS B O 1
ATOM 2367 N N . PRO B 1 63 ? -4.429 -5.004 59.166 1.00 74.14 53 PRO B N 1
ATOM 2368 C CA . PRO B 1 63 ? -4.813 -3.672 59.611 1.00 67.92 53 PRO B CA 1
ATOM 2369 C C . PRO B 1 63 ? -3.839 -2.550 59.219 1.00 61.34 53 PRO B C 1
ATOM 2370 O O . PRO B 1 63 ? -4.233 -1.403 59.219 1.00 64.22 53 PRO B O 1
ATOM 2374 N N . THR B 1 64 ? -2.609 -2.889 58.860 1.00 55.12 54 THR B N 1
ATOM 2375 C CA . THR B 1 64 ? -1.615 -1.914 58.393 1.00 53.04 54 THR B CA 1
ATOM 2376 C C . THR B 1 64 ? -1.489 -1.883 56.858 1.00 56.87 54 THR B C 1
ATOM 2377 O O . THR B 1 64 ? -0.503 -1.356 56.322 1.00 51.26 54 THR B O 1
ATOM 2381 N N . GLN B 1 65 ? -2.472 -2.466 56.161 1.00 57.45 55 GLN B N 1
ATOM 2382 C CA . GLN B 1 65 ? -2.473 -2.546 54.690 1.00 55.33 55 GLN B CA 1
ATOM 2383 C C . GLN B 1 65 ? -3.816 -2.105 54.112 1.00 52.93 55 GLN B C 1
ATOM 2384 O O . GLN B 1 65 ? -4.869 -2.439 54.639 1.00 53.02 55 GLN B O 1
ATOM 2390 N N . SER B 1 66 ? -3.781 -1.339 53.023 1.00 58.52 56 SER B N 1
ATOM 2391 C CA . SER B 1 66 ? -5.035 -0.891 52.352 1.00 58.50 56 SER B CA 1
ATOM 2392 C C . SER B 1 66 ? -5.655 -1.999 51.525 1.00 56.11 56 SER B C 1
ATOM 2393 O O . SER B 1 66 ? -4.971 -2.690 50.763 1.00 59.02 56 SER B O 1
ATOM 2396 N N . VAL B 1 67 ? -6.963 -2.143 51.679 1.00 57.47 57 VAL B N 1
ATOM 2397 C CA . VAL B 1 67 ? -7.757 -3.082 50.913 1.00 52.42 57 VAL B CA 1
ATOM 2398 C C . VAL B 1 67 ? -8.952 -2.333 50.368 1.00 52.60 57 VAL B C 1
ATOM 2399 O O . VAL B 1 67 ? -9.888 -1.999 51.110 1.00 56.37 57 VAL B O 1
ATOM 2403 N N . MET B 1 68 ? -8.941 -2.115 49.057 1.00 54.94 58 MET B N 1
ATOM 2404 C CA . MET B 1 68 ? -10.012 -1.365 48.399 1.00 53.29 58 MET B CA 1
ATOM 2405 C C . MET B 1 68 ? -10.791 -2.237 47.396 1.00 50.07 58 MET B C 1
ATOM 2406 O O . MET B 1 68 ? -10.210 -2.917 46.592 1.00 45.83 58 MET B O 1
ATOM 2411 N N . ILE B 1 69 ? -12.113 -2.200 47.489 1.00 50.51 59 ILE B N 1
ATOM 2412 C CA . ILE B 1 69 ? -13.013 -2.939 46.612 1.00 53.68 59 ILE B CA 1
ATOM 2413 C C . ILE B 1 69 ? -13.898 -1.985 45.821 1.00 53.73 59 ILE B C 1
ATOM 2414 O O . ILE B 1 69 ? -14.574 -1.135 46.396 1.00 54.04 59 ILE B O 1
ATOM 2419 N N . ILE B 1 70 ? -13.880 -2.155 44.498 1.00 50.38 60 ILE B N 1
ATOM 2420 C CA . ILE B 1 70 ? -14.736 -1.408 43.593 1.00 47.53 60 ILE B CA 1
ATOM 2421 C C . ILE B 1 70 ? -15.561 -2.390 42.792 1.00 44.94 60 ILE B C 1
ATOM 2422 O O . ILE B 1 70 ? -15.006 -3.273 42.153 1.00 47.53 60 ILE B O 1
ATOM 2427 N N . LYS B 1 71 ? -16.872 -2.211 42.829 1.00 44.80 61 LYS B N 1
ATOM 2428 C CA . LYS B 1 71 ? -17.817 -3.008 42.049 1.00 47.07 61 LYS B CA 1
ATOM 2429 C C . LYS B 1 71 ? -17.919 -2.464 40.613 1.00 49.87 61 LYS B C 1
ATOM 2430 O O . LYS B 1 71 ? -18.461 -1.379 40.363 1.00 52.84 61 LYS B O 1
ATOM 2436 N N . MET B 1 72 ? -17.368 -3.219 39.671 1.00 48.67 62 MET B N 1
ATOM 2437 C CA . MET B 1 72 ? -17.308 -2.779 38.280 1.00 48.06 62 MET B CA 1
ATOM 2438 C C . MET B 1 72 ? -17.239 -3.978 37.363 1.00 47.11 62 MET B C 1
ATOM 2439 O O . MET B 1 72 ? -16.548 -4.949 37.663 1.00 45.33 62 MET B O 1
ATOM 2444 N N . ASP B 1 73 ? -17.958 -3.886 36.248 1.00 43.61 63 ASP B N 1
ATOM 2445 C CA . ASP B 1 73 ? -17.917 -4.875 35.179 1.00 40.13 63 ASP B CA 1
ATOM 2446 C C . ASP B 1 73 ? -16.668 -4.575 34.335 1.00 38.39 63 ASP B C 1
ATOM 2447 O O . ASP B 1 73 ? -16.530 -3.499 33.790 1.00 39.30 63 ASP B O 1
ATOM 2452 N N . VAL B 1 74 ? -15.775 -5.538 34.202 1.00 36.39 64 VAL B N 1
ATOM 2453 C CA . VAL B 1 74 ? -14.553 -5.341 33.402 1.00 36.99 64 VAL B CA 1
ATOM 2454 C C . VAL B 1 74 ? -14.826 -5.143 31.899 1.00 36.72 64 VAL B C 1
ATOM 2455 O O . VAL B 1 74 ? -13.966 -4.617 31.174 1.00 39.47 64 VAL B O 1
ATOM 2459 N N . ALA B 1 75 ? -15.993 -5.578 31.439 1.00 35.87 65 ALA B N 1
ATOM 2460 C CA . ALA B 1 75 ? -16.428 -5.329 30.058 1.00 35.86 65 ALA B CA 1
ATOM 2461 C C . ALA B 1 75 ? -16.648 -3.849 29.761 1.00 38.27 65 ALA B C 1
ATOM 2462 O O . ALA B 1 75 ? -16.412 -3.397 28.640 1.00 36.09 65 ALA B O 1
ATOM 2464 N N . ASN B 1 76 ? -17.100 -3.114 30.768 1.00 41.35 66 ASN B N 1
ATOM 2465 C CA . ASN B 1 76 ? -17.333 -1.682 30.655 1.00 42.43 66 ASN B CA 1
ATOM 2466 C C . ASN B 1 76 ? -16.045 -0.881 30.566 1.00 41.62 66 ASN B C 1
ATOM 2467 O O . ASN B 1 76 ? -15.371 -0.660 31.554 1.00 41.59 66 ASN B O 1
ATOM 2472 N N . LYS B 1 77 ? -15.734 -0.421 29.366 1.00 44.22 67 LYS B N 1
ATOM 2473 C CA . LYS B 1 77 ? -14.476 0.287 29.103 1.00 44.56 67 LYS B CA 1
ATOM 2474 C C . LYS B 1 77 ? -14.325 1.554 29.944 1.00 47.88 67 LYS B C 1
ATOM 2475 O O . LYS B 1 77 ? -13.296 1.767 30.594 1.00 49.10 67 LYS B O 1
ATOM 2481 N N . LYS B 1 78 ? -15.341 2.411 29.895 1.00 52.55 68 LYS B N 1
ATOM 2482 C CA . LYS B 1 78 ? -15.312 3.716 30.615 1.00 54.08 68 LYS B CA 1
ATOM 2483 C C . LYS B 1 78 ? -15.368 3.524 32.132 1.00 50.08 68 LYS B C 1
ATOM 2484 O O . LYS B 1 78 ? -14.701 4.227 32.884 1.00 48.82 68 LYS B O 1
ATOM 2490 N N . GLY B 1 79 ? -16.180 2.560 32.547 1.00 44.52 69 GLY B N 1
ATOM 2491 C CA . GLY B 1 79 ? -16.258 2.114 33.931 1.00 45.87 69 GLY B CA 1
ATOM 2492 C C . GLY B 1 79 ? -14.896 1.734 34.497 1.00 47.73 69 GLY B C 1
ATOM 2493 O O . GLY B 1 79 ? -14.477 2.252 35.542 1.00 39.71 69 GLY B O 1
ATOM 2494 N N . VAL B 1 80 ? -14.207 0.846 33.778 1.00 44.67 70 VAL B N 1
ATOM 2495 C CA . VAL B 1 80 ? -12.853 0.424 34.147 1.00 41.98 70 VAL B CA 1
ATOM 2496 C C . VAL B 1 80 ? -11.917 1.630 34.214 1.00 42.62 70 VAL B C 1
ATOM 2497 O O . VAL B 1 80 ? -1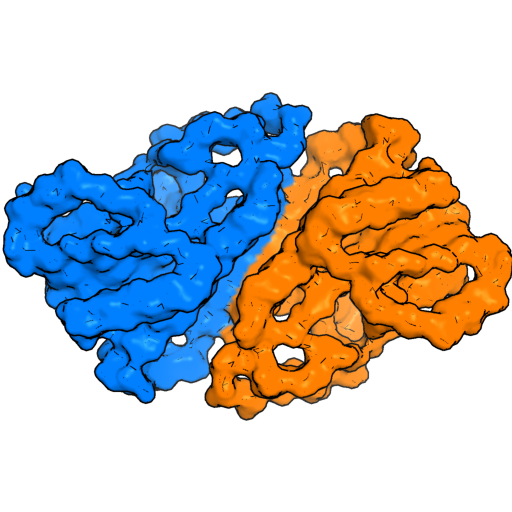1.145 1.769 35.161 1.00 47.99 70 VAL B O 1
ATOM 2501 N N . GLU B 1 81 ? -11.968 2.466 33.186 1.00 45.42 71 GLU B N 1
ATOM 2502 C CA . GLU B 1 81 ? -11.169 3.717 33.121 1.00 44.93 71 GLU B CA 1
ATOM 2503 C C . GLU B 1 81 ? -11.361 4.597 34.355 1.00 40.42 71 GLU B C 1
ATOM 2504 O O . GLU B 1 81 ? -10.416 5.088 34.945 1.00 34.50 71 GLU B O 1
ATOM 2510 N N . ALA B 1 82 ? -12.621 4.756 34.716 1.00 41.13 72 ALA B N 1
ATOM 2511 C CA . ALA B 1 82 ? -13.048 5.520 35.879 1.00 42.89 72 ALA B CA 1
ATOM 2512 C C . ALA B 1 82 ? -12.538 4.877 37.172 1.00 45.16 72 ALA B C 1
ATOM 2513 O O . ALA B 1 82 ? -11.952 5.549 38.016 1.00 42.18 72 ALA B O 1
ATOM 2515 N N . THR B 1 83 ? -12.767 3.571 37.290 1.00 46.40 73 THR B N 1
ATOM 2516 C CA . THR B 1 83 ? -12.249 2.754 38.400 1.00 46.06 73 THR B CA 1
ATOM 2517 C C . THR B 1 83 ? -10.747 2.911 38.608 1.00 45.22 73 THR B C 1
ATOM 2518 O O . THR B 1 83 ? -10.277 3.064 39.732 1.00 45.55 73 THR B O 1
ATOM 2522 N N . TYR B 1 84 ? -10.000 2.844 37.533 1.00 41.65 74 TYR B N 1
ATOM 2523 C CA . TYR B 1 84 ? -8.547 3.011 37.647 1.00 45.85 74 TYR B CA 1
ATOM 2524 C C . TYR B 1 84 ? -8.158 4.412 38.125 1.00 48.49 74 TYR B C 1
ATOM 2525 O O . TYR B 1 84 ? -7.190 4.577 38.862 1.00 47.73 74 TYR B O 1
ATOM 2534 N N . GLU B 1 85 ? -8.928 5.403 37.688 1.00 52.54 75 GLU B N 1
ATOM 2535 C CA . GLU B 1 85 ? -8.753 6.803 38.104 1.00 58.16 75 GLU B CA 1
ATOM 2536 C C . GLU B 1 85 ? -8.892 6.892 39.649 1.00 54.90 75 GLU B C 1
ATOM 2537 O O . GLU B 1 85 ? -8.025 7.439 40.336 1.00 51.08 75 GLU B O 1
ATOM 2543 N N . GLU B 1 86 ? -9.971 6.314 40.167 1.00 54.21 76 GLU B N 1
ATOM 2544 C CA . GLU B 1 86 ? -10.249 6.267 41.621 1.00 61.57 76 GLU B CA 1
ATOM 2545 C C . GLU B 1 86 ? -9.126 5.618 42.440 1.00 58.14 76 GLU B C 1
ATOM 2546 O O . GLU B 1 86 ? -8.726 6.100 43.509 1.00 62.51 76 GLU B O 1
ATOM 2552 N N . ILE B 1 87 ? -8.612 4.524 41.898 1.00 56.58 77 ILE B N 1
ATOM 2553 C CA . ILE B 1 87 ? -7.494 3.772 42.492 1.00 52.28 77 ILE B CA 1
ATOM 2554 C C . ILE B 1 87 ? -6.234 4.618 42.540 1.00 48.80 77 ILE B C 1
ATOM 2555 O O . ILE B 1 87 ? -5.536 4.632 43.530 1.00 47.92 77 ILE B O 1
ATOM 2560 N N . ALA B 1 88 ? -5.939 5.280 41.438 1.00 50.70 78 ALA B N 1
ATOM 2561 C CA . ALA B 1 88 ? -4.739 6.106 41.333 1.00 50.65 78 ALA B CA 1
ATOM 2562 C C . ALA B 1 88 ? -4.793 7.307 42.279 1.00 54.32 78 ALA B C 1
ATOM 2563 O O . ALA B 1 88 ? -3.767 7.732 42.789 1.00 54.05 78 ALA B O 1
ATOM 2565 N N . LYS B 1 89 ? -5.980 7.853 42.512 1.00 56.87 79 LYS B N 1
ATOM 2566 C CA . LYS B 1 89 ? -6.127 8.951 43.488 1.00 65.05 79 LYS B CA 1
ATOM 2567 C C . LYS B 1 89 ? -5.688 8.482 44.873 1.00 65.32 79 LYS B C 1
ATOM 2568 O O . LYS B 1 89 ? -4.933 9.160 45.551 1.00 64.99 79 LYS B O 1
ATOM 2574 N N . THR B 1 90 ? -6.175 7.310 45.271 1.00 63.61 80 THR B N 1
ATOM 2575 C CA . THR B 1 90 ? -5.844 6.725 46.584 1.00 60.48 80 THR B CA 1
ATOM 2576 C C . THR B 1 90 ? -4.418 6.166 46.658 1.00 54.70 80 THR B C 1
ATOM 2577 O O . THR B 1 90 ? -3.634 6.490 47.532 1.00 62.50 80 THR B O 1
ATOM 2581 N N . PHE B 1 91 ? -4.091 5.329 45.712 1.00 47.50 81 PHE B N 1
ATOM 2582 C CA . PHE B 1 91 ? -2.799 4.642 45.685 1.00 45.20 81 PHE B CA 1
ATOM 2583 C C . PHE B 1 91 ? -1.670 5.536 45.281 1.00 47.21 81 PHE B C 1
ATOM 2584 O O . PHE B 1 91 ? -0.564 5.451 45.854 1.00 50.53 81 PHE B O 1
ATOM 2592 N N . GLY B 1 92 ? -1.913 6.362 44.268 1.00 46.97 82 GLY B N 1
ATOM 2593 C CA . GLY B 1 92 ? -0.879 7.300 43.814 1.00 48.94 82 GLY B CA 1
ATOM 2594 C C . GLY B 1 92 ? 0.171 6.613 42.949 1.00 48.57 82 GLY B C 1
ATOM 2595 O O . GLY B 1 92 ? 1.073 7.271 42.390 1.00 53.42 82 GLY B O 1
ATOM 2596 N N . ASN B 1 93 ? 0.076 5.298 42.837 1.00 44.58 83 ASN B N 1
ATOM 2597 C CA . ASN B 1 93 ? 1.007 4.542 42.007 1.00 45.47 83 ASN B CA 1
ATOM 2598 C C . ASN B 1 93 ? 0.551 3.080 41.907 1.00 47.56 83 ASN B C 1
ATOM 2599 O O . ASN B 1 93 ? -0.177 2.580 42.795 1.00 44.84 83 ASN B O 1
ATOM 2604 N N . ILE B 1 94 ? 0.952 2.412 40.823 1.00 50.92 84 ILE B N 1
ATOM 2605 C CA . ILE B 1 94 ? 0.567 1.023 40.601 1.00 49.31 84 ILE B CA 1
ATOM 2606 C C . ILE B 1 94 ? 1.752 0.238 40.078 1.00 46.59 84 ILE B C 1
ATOM 2607 O O . ILE B 1 94 ? 2.323 0.589 39.066 1.00 49.55 84 ILE B O 1
ATOM 2612 N N . ASP B 1 95 ? 2.091 -0.833 40.779 1.00 46.83 85 ASP B N 1
ATOM 2613 C CA . ASP B 1 95 ? 3.282 -1.651 40.453 1.00 48.97 85 ASP B CA 1
ATOM 2614 C C . ASP B 1 95 ? 2.953 -3.003 39.854 1.00 42.97 85 ASP B C 1
ATOM 2615 O O . ASP B 1 95 ? 3.787 -3.586 39.163 1.00 38.03 85 ASP B O 1
ATOM 2620 N N . ILE B 1 96 ? 1.766 -3.501 40.203 1.00 39.63 86 ILE B N 1
ATOM 2621 C CA . ILE B 1 96 ? 1.335 -4.849 39.884 1.00 39.66 86 ILE B CA 1
ATOM 2622 C C . ILE B 1 96 ? -0.142 -4.879 39.513 1.00 38.54 86 ILE B C 1
ATOM 2623 O O . ILE B 1 96 ? -0.997 -4.384 40.224 1.00 34.52 86 ILE B O 1
ATOM 2628 N N . VAL B 1 97 ? -0.419 -5.509 38.382 1.00 40.00 87 VAL B N 1
ATOM 2629 C CA . VAL B 1 97 ? -1.793 -5.776 37.956 1.00 38.23 87 VAL B CA 1
ATOM 2630 C C . VAL B 1 97 ? -1.927 -7.234 37.628 1.00 37.07 87 VAL B C 1
ATOM 2631 O O . VAL B 1 97 ? -1.117 -7.780 36.868 1.00 35.66 87 VAL B O 1
ATOM 2635 N N . VAL B 1 98 ? -2.954 -7.857 38.199 1.00 36.16 88 VAL B N 1
ATOM 2636 C CA . VAL B 1 98 ? -3.266 -9.279 37.912 1.00 36.36 88 VAL B CA 1
ATOM 2637 C C . VAL B 1 98 ? -4.709 -9.385 37.408 1.00 34.34 88 VAL B C 1
ATOM 2638 O O . VAL B 1 98 ? -5.652 -9.291 38.174 1.00 34.27 88 VAL B O 1
ATOM 2642 N N . ASN B 1 99 ? -4.843 -9.607 36.108 1.00 32.11 89 ASN B N 1
ATOM 2643 C CA . ASN B 1 99 ? -6.147 -9.650 35.468 1.00 31.41 89 ASN B CA 1
ATOM 2644 C C . ASN B 1 99 ? -6.649 -11.079 35.405 1.00 30.72 89 ASN B C 1
ATOM 2645 O O . ASN B 1 99 ? -6.292 -11.843 34.510 1.00 29.78 89 ASN B O 1
ATOM 2650 N N . VAL B 1 100 ? -7.535 -11.412 36.330 1.00 29.46 90 VAL B N 1
ATOM 2651 C CA . VAL B 1 100 ? -8.047 -12.778 36.430 1.00 28.53 90 VAL B CA 1
ATOM 2652 C C . VAL B 1 100 ? -9.502 -12.906 35.983 1.00 28.82 90 VAL B C 1
ATOM 2653 O O . VAL B 1 100 ? -9.949 -13.988 35.654 1.00 29.21 90 VAL B O 1
ATOM 2657 N N . ALA B 1 101 ? -10.249 -11.818 36.030 1.00 27.98 91 ALA B N 1
ATOM 2658 C CA . ALA B 1 101 ? -11.691 -11.871 35.784 1.00 28.50 91 ALA B CA 1
ATOM 2659 C C . ALA B 1 101 ? -12.019 -12.609 34.476 1.00 29.56 91 ALA B C 1
ATOM 2660 O O . ALA B 1 101 ? -11.333 -12.468 33.466 1.00 29.74 91 ALA B O 1
ATOM 2662 N N . GLY B 1 102 ? -13.043 -13.425 34.537 1.00 30.96 92 GLY B N 1
ATOM 2663 C CA . GLY B 1 102 ? -13.448 -14.239 33.416 1.00 33.40 92 GLY B CA 1
ATOM 2664 C C . GLY B 1 102 ? -14.607 -15.151 33.780 1.00 33.56 92 GLY B C 1
ATOM 2665 O O . GLY B 1 102 ? -14.840 -15.439 34.948 1.00 36.19 92 GLY B O 1
ATOM 2666 N N . ILE B 1 103 ? -15.317 -15.595 32.760 1.00 32.52 93 ILE B N 1
ATOM 2667 C CA . ILE B 1 103 ? -16.485 -16.468 32.897 1.00 32.63 93 ILE B CA 1
ATOM 2668 C C . ILE B 1 103 ? -16.375 -17.622 31.910 1.00 29.85 93 ILE B C 1
ATOM 2669 O O . ILE B 1 103 ? -15.622 -17.558 30.936 1.00 28.03 93 ILE B O 1
ATOM 2674 N N . PHE B 1 104 ? -17.081 -18.701 32.194 1.00 29.48 94 PHE B N 1
ATOM 2675 C CA . PHE B 1 104 ? -17.387 -19.677 31.149 1.00 29.13 94 PHE B CA 1
ATOM 2676 C C . PHE B 1 104 ? -18.898 -19.689 30.902 1.00 29.99 94 PHE B C 1
ATOM 2677 O O . PHE B 1 104 ? -19.691 -19.938 31.799 1.00 29.39 94 PHE B O 1
ATOM 2685 N N . ASN B 1 105 ? -19.254 -19.424 29.656 1.00 30.66 95 ASN B N 1
ATOM 2686 C CA . ASN B 1 105 ? -20.615 -19.511 29.155 1.00 29.60 95 ASN B CA 1
ATOM 2687 C C . ASN B 1 105 ? -20.631 -19.402 27.617 1.00 27.42 95 ASN B C 1
ATOM 2688 O O . ASN B 1 105 ? -20.897 -18.343 27.056 1.00 26.07 95 ASN B O 1
ATOM 2693 N N . ASP B 1 106 ? -20.374 -20.522 26.964 1.00 26.35 96 ASP B N 1
ATOM 2694 C CA . ASP B 1 106 ? -20.255 -20.567 25.504 1.00 28.89 96 ASP B CA 1
ATOM 2695 C C . ASP B 1 106 ? -21.588 -20.310 24.773 1.00 30.97 96 ASP B C 1
ATOM 2696 O O . ASP B 1 106 ? -21.601 -19.927 23.622 1.00 31.13 96 ASP B O 1
ATOM 2701 N N . LYS B 1 107 ? -22.701 -20.476 25.479 1.00 35.03 97 LYS B N 1
ATOM 2702 C CA . LYS B 1 107 ? -24.035 -20.096 24.964 1.00 35.37 97 LYS B CA 1
ATOM 2703 C C . LYS B 1 107 ? -24.274 -18.590 24.856 1.00 34.77 97 LYS B C 1
ATOM 2704 O O . LYS B 1 107 ? -25.166 -18.155 24.148 1.00 38.99 97 LYS B O 1
ATOM 2710 N N . ASP B 1 108 ? -23.484 -17.796 25.550 1.00 33.42 98 ASP B N 1
ATOM 2711 C CA . ASP B 1 108 ? -23.530 -16.353 25.423 1.00 31.33 98 ASP B CA 1
ATOM 2712 C C . ASP B 1 108 ? -22.189 -15.828 24.844 1.00 30.80 98 ASP B C 1
ATOM 2713 O O . ASP B 1 108 ? -21.272 -15.417 25.559 1.00 28.77 98 ASP B O 1
ATOM 2718 N N . VAL B 1 109 ? -22.094 -15.842 23.524 1.00 29.64 99 VAL B N 1
ATOM 2719 C CA . VAL B 1 109 ? -20.857 -15.487 22.818 1.00 27.16 99 VAL B CA 1
ATOM 2720 C C . VAL B 1 109 ? -20.428 -14.069 23.137 1.00 27.22 99 VAL B C 1
ATOM 2721 O O . VAL B 1 109 ? -19.291 -13.838 23.493 1.00 26.17 99 VAL B O 1
ATOM 2725 N N . GLN B 1 110 ? -21.343 -13.127 22.983 1.00 28.59 100 GLN B N 1
ATOM 2726 C CA . GLN B 1 110 ? -21.013 -11.723 23.146 1.00 29.73 100 GLN B CA 1
ATOM 2727 C C . GLN B 1 110 ? -20.486 -11.388 24.520 1.00 30.63 100 GLN B C 1
ATOM 2728 O O . GLN B 1 110 ? -19.501 -10.658 24.690 1.00 31.13 100 GLN B O 1
ATOM 2734 N N . ARG B 1 111 ? -21.156 -11.927 25.514 1.00 30.34 101 ARG B N 1
ATOM 2735 C CA . ARG B 1 111 ? -20.738 -11.739 26.895 1.00 29.92 101 ARG B CA 1
ATOM 2736 C C . ARG B 1 111 ? -19.354 -12.362 27.133 1.00 29.23 101 ARG B C 1
ATOM 2737 O O . ARG B 1 111 ? -18.475 -11.750 27.726 1.00 30.84 101 ARG B O 1
ATOM 2745 N N . THR B 1 112 ? -19.156 -13.589 26.648 1.00 29.39 102 THR B N 1
ATOM 2746 C CA . THR B 1 112 ? -17.861 -14.269 26.763 1.00 27.21 102 THR B CA 1
ATOM 2747 C C . THR B 1 112 ? -16.737 -13.407 26.171 1.00 28.03 102 THR B C 1
ATOM 2748 O O . THR B 1 112 ? -15.701 -13.188 26.815 1.00 26.31 102 THR B O 1
ATOM 2752 N N . LEU B 1 113 ? -16.954 -12.929 24.949 1.00 25.06 103 LEU B N 1
ATOM 2753 C CA . LEU B 1 113 ? -15.944 -12.146 24.257 1.00 27.21 103 LEU B CA 1
ATOM 2754 C C . LEU B 1 113 ? -15.646 -10.863 24.989 1.00 28.59 103 LEU B C 1
ATOM 2755 O O . LEU B 1 113 ? -14.476 -10.534 25.201 1.00 29.27 103 LEU B O 1
ATOM 2760 N N . LEU B 1 114 ? -16.695 -10.134 25.358 1.00 28.05 104 LEU B N 1
ATOM 2761 C CA . LEU B 1 114 ? -16.524 -8.826 25.987 1.00 28.94 104 LEU B CA 1
ATOM 2762 C C . LEU B 1 114 ? -15.925 -8.904 27.395 1.00 30.29 104 LEU B C 1
ATOM 2763 O O . LEU B 1 114 ? -15.096 -8.050 27.779 1.00 28.69 104 LEU B O 1
ATOM 2768 N N . VAL B 1 115 ? -16.309 -9.937 28.147 1.00 28.64 105 VAL B N 1
ATOM 2769 C CA . VAL B 1 115 ? -15.751 -10.107 29.489 1.00 29.36 105 VAL B CA 1
ATOM 2770 C C . VAL B 1 115 ? -14.345 -10.673 29.416 1.00 29.26 105 VAL B C 1
ATOM 2771 O O . VAL B 1 115 ? -13.403 -10.037 29.871 1.00 33.12 105 VAL B O 1
ATOM 2775 N N . ASN B 1 116 ? -14.211 -11.885 28.886 1.00 29.66 106 ASN B N 1
ATOM 2776 C CA . ASN B 1 116 ? -12.918 -12.610 28.936 1.00 26.16 106 ASN B CA 1
ATOM 2777 C C . ASN B 1 116 ? -11.805 -11.952 28.161 1.00 26.09 106 ASN B C 1
ATOM 2778 O O . ASN B 1 116 ? -10.659 -11.934 28.615 1.00 28.51 106 ASN B O 1
ATOM 2783 N N . LEU B 1 117 ? -12.120 -11.432 26.990 1.00 25.23 107 LEU B N 1
ATOM 2784 C CA . LEU B 1 117 ? -11.113 -10.801 26.174 1.00 25.24 107 LEU B CA 1
ATOM 2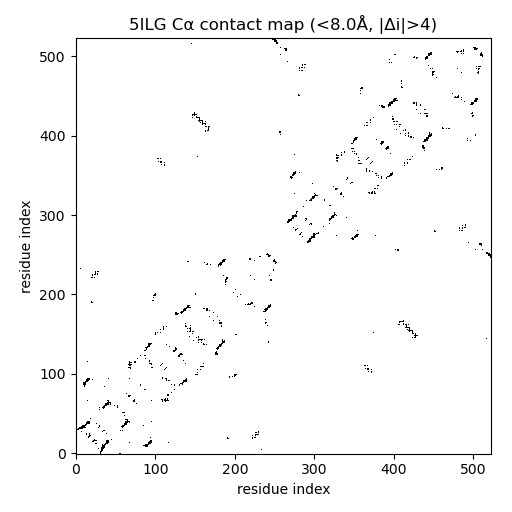785 C C . LEU B 1 117 ? -11.117 -9.273 26.299 1.00 26.86 107 LEU B C 1
ATOM 2786 O O . LEU B 1 117 ? -10.071 -8.650 26.489 1.00 29.59 107 LEU B O 1
ATOM 2791 N N . GLY B 1 118 ? -12.282 -8.667 26.208 1.00 26.37 108 GLY B N 1
ATOM 2792 C CA . GLY B 1 118 ? -12.386 -7.217 26.398 1.00 24.92 108 GLY B CA 1
ATOM 2793 C C . GLY B 1 118 ? -11.986 -6.775 27.811 1.00 27.92 108 GLY B C 1
ATOM 2794 O O . GLY B 1 118 ? -11.334 -5.744 27.994 1.00 26.83 108 GLY B O 1
ATOM 2795 N N . GLY B 1 119 ? -12.386 -7.544 28.825 1.00 25.89 109 GLY B N 1
ATOM 2796 C CA . GLY B 1 119 ? -12.049 -7.218 30.218 1.00 25.02 109 GLY B CA 1
ATOM 2797 C C . GLY B 1 119 ? -10.549 -7.142 30.432 1.00 26.00 109 GLY B C 1
ATOM 2798 O O . GLY B 1 119 ? -10.049 -6.243 31.068 1.00 25.75 109 GLY B O 1
ATOM 2799 N N . ILE B 1 120 ? -9.835 -8.131 29.919 1.00 29.35 110 ILE B N 1
ATOM 2800 C CA . ILE B 1 120 ? -8.367 -8.190 30.062 1.00 29.70 110 ILE B CA 1
ATOM 2801 C C . ILE B 1 120 ? -7.747 -6.964 29.423 1.00 29.78 110 ILE B C 1
ATOM 2802 O O . ILE B 1 120 ? -6.844 -6.352 29.969 1.00 33.33 110 ILE B O 1
ATOM 2807 N N . ILE B 1 121 ? -8.232 -6.651 28.230 1.00 30.09 111 ILE B N 1
ATOM 2808 C CA . ILE B 1 121 ? -7.744 -5.523 27.447 1.00 29.79 111 ILE B CA 1
ATOM 2809 C C . ILE B 1 121 ? -8.086 -4.173 28.088 1.00 28.60 111 ILE B C 1
ATOM 2810 O O . ILE B 1 121 ? -7.231 -3.293 28.210 1.00 29.06 111 ILE B O 1
ATOM 2815 N N . ASN B 1 122 ? -9.350 -4.006 28.435 1.00 28.86 112 ASN B N 1
ATOM 2816 C CA . ASN B 1 122 ? -9.803 -2.828 29.127 1.00 30.63 112 ASN B CA 1
ATOM 2817 C C . ASN B 1 122 ? -8.951 -2.553 30.378 1.00 33.95 112 ASN B C 1
ATOM 2818 O O . ASN B 1 122 ? -8.436 -1.426 30.563 1.00 34.90 112 ASN B O 1
ATOM 2823 N N . SER B 1 123 ? -8.762 -3.583 31.193 1.00 34.25 113 SER B N 1
ATOM 2824 C CA . SER B 1 123 ? -7.964 -3.458 32.424 1.00 38.14 113 SER B CA 1
ATOM 2825 C C . SER B 1 123 ? -6.503 -3.191 32.132 1.00 37.79 113 SER B C 1
ATOM 2826 O O . SER B 1 123 ? -5.900 -2.252 32.659 1.00 43.49 113 SER B O 1
ATOM 2829 N N . THR B 1 124 ? -5.924 -4.001 31.280 1.00 35.07 114 THR B N 1
ATOM 2830 C CA . THR B 1 124 ? -4.533 -3.770 30.917 1.00 33.51 114 THR B CA 1
ATOM 2831 C C . THR B 1 124 ? -4.297 -2.330 30.414 1.00 37.34 114 THR B C 1
ATOM 2832 O O . THR B 1 124 ? -3.376 -1.660 30.890 1.00 40.94 114 THR B O 1
ATOM 2836 N N . LEU B 1 125 ? -5.096 -1.890 29.436 1.00 37.92 115 LEU B N 1
ATOM 2837 C CA . LEU B 1 125 ? -4.920 -0.540 28.805 1.00 39.16 115 LEU B CA 1
ATOM 2838 C C . LEU B 1 125 ? -5.203 0.631 29.735 1.00 40.04 115 LEU B C 1
ATOM 2839 O O . LEU B 1 125 ? -4.503 1.646 29.680 1.00 39.49 115 LEU B O 1
ATOM 2844 N N . SER B 1 126 ? -6.192 0.459 30.602 1.00 41.16 116 SER B N 1
ATOM 2845 C CA . SER B 1 126 ? -6.493 1.461 31.601 1.00 40.32 116 SER B CA 1
ATOM 2846 C C . SER B 1 126 ? -5.406 1.632 32.666 1.00 41.85 116 SER B C 1
ATOM 2847 O O . SER B 1 126 ? -5.275 2.695 33.248 1.00 47.69 116 SER B O 1
ATOM 2850 N N . ALA B 1 127 ? -4.626 0.599 32.920 1.00 45.14 117 ALA B N 1
ATOM 2851 C CA . ALA B 1 127 ? -3.563 0.653 33.945 1.00 45.17 117 ALA B CA 1
ATOM 2852 C C . ALA B 1 127 ? -2.301 1.367 33.476 1.00 44.11 117 ALA B C 1
ATOM 2853 O O . ALA B 1 127 ? -1.610 2.009 34.264 1.00 46.43 117 ALA B O 1
ATOM 2855 N N . LEU B 1 128 ? -1.991 1.237 32.193 1.00 43.79 118 LEU B N 1
ATOM 2856 C CA . LEU B 1 128 ? -0.680 1.692 31.648 1.00 46.86 118 LEU B CA 1
ATOM 2857 C C . LEU B 1 128 ? -0.245 3.124 32.013 1.00 47.11 118 LEU B C 1
ATOM 2858 O O . LEU B 1 128 ? 0.913 3.315 32.369 1.00 48.56 118 LEU B O 1
ATOM 2863 N N . PRO B 1 129 ? -1.157 4.124 31.908 1.00 51.33 119 PRO B N 1
ATOM 2864 C CA . PRO B 1 129 ? -0.777 5.510 32.231 1.00 53.33 119 PRO B CA 1
ATOM 2865 C C . PRO B 1 129 ? -0.336 5.739 33.676 1.00 55.25 119 PRO B C 1
ATOM 2866 O O . PRO B 1 129 ? 0.453 6.637 33.924 1.00 57.74 119 PRO B O 1
ATOM 2870 N N . TYR B 1 130 ? -0.813 4.897 34.587 1.00 51.46 120 TYR B N 1
ATOM 2871 C CA . TYR B 1 130 ? -0.443 4.969 35.991 1.00 45.51 120 TYR B CA 1
ATOM 2872 C C . TYR B 1 130 ? 0.772 4.119 36.365 1.00 46.11 120 TYR B C 1
ATOM 2873 O O . TYR B 1 130 ? 1.265 4.178 37.489 1.00 49.42 120 TYR B O 1
ATOM 2882 N N . MET B 1 131 ? 1.256 3.327 35.426 1.00 49.14 121 MET B N 1
ATOM 2883 C CA . MET B 1 131 ? 2.426 2.458 35.655 1.00 49.06 121 MET B CA 1
ATOM 2884 C C . MET B 1 131 ? 3.685 2.905 34.926 1.00 49.11 121 MET B C 1
ATOM 2885 O O . MET B 1 131 ? 4.781 2.771 35.455 1.00 48.47 121 MET B O 1
ATOM 2890 N N . GLY B 1 132 ? 3.515 3.461 33.728 1.00 50.84 122 GLY B N 1
ATOM 2891 C CA . GLY B 1 132 ? 4.638 3.756 32.827 1.00 55.47 122 GLY B CA 1
ATOM 2892 C C . GLY B 1 132 ? 5.655 4.756 33.348 1.00 53.53 122 GLY B C 1
ATOM 2893 O O . GLY B 1 132 ? 5.277 5.723 33.993 1.00 52.20 122 GLY B O 1
ATOM 2894 N N . LYS B 1 133 ? 6.932 4.522 33.040 1.00 57.15 123 LYS B N 1
ATOM 2895 C CA . LYS B 1 133 ? 8.052 5.446 33.354 1.00 60.06 123 LYS B CA 1
ATOM 2896 C C . LYS B 1 133 ? 7.870 6.791 32.677 1.00 60.93 123 LYS B C 1
ATOM 2897 O O . LYS B 1 133 ? 8.224 7.824 33.226 1.00 58.59 123 LYS B O 1
ATOM 2903 N N . ASP B 1 134 ? 7.342 6.747 31.461 1.00 65.33 124 ASP B N 1
ATOM 2904 C CA . ASP B 1 134 ? 6.800 7.940 30.814 1.00 66.64 124 ASP B CA 1
ATOM 2905 C C . ASP B 1 134 ? 5.485 8.196 31.538 1.00 69.60 124 ASP B C 1
ATOM 2906 O O . ASP B 1 134 ? 4.833 7.251 31.953 1.00 83.23 124 ASP B O 1
ATOM 2911 N N . ASN B 1 135 ? 5.077 9.445 31.694 1.00 73.62 125 ASN B N 1
ATOM 2912 C CA . ASN B 1 135 ? 3.882 9.787 32.521 1.00 73.00 125 ASN B CA 1
ATOM 2913 C C . ASN B 1 135 ? 4.089 9.683 34.050 1.00 72.02 125 ASN B C 1
ATOM 2914 O O . ASN B 1 135 ? 3.114 9.660 34.806 1.00 70.86 125 ASN B O 1
ATOM 2919 N N . GLY B 1 136 ? 5.344 9.601 34.500 1.00 73.59 126 GLY B N 1
ATOM 2920 C CA . GLY B 1 136 ? 5.679 9.722 35.933 1.00 74.30 126 GLY B CA 1
ATOM 2921 C C . GLY B 1 136 ? 5.746 8.460 36.788 1.00 75.28 126 GLY B C 1
ATOM 2922 O O . GLY B 1 136 ? 6.280 8.493 37.901 1.00 72.31 126 GLY B O 1
ATOM 2923 N N . GLY B 1 137 ? 5.207 7.348 36.288 1.00 76.99 127 GLY B N 1
ATOM 2924 C CA . GLY B 1 137 ? 5.224 6.077 37.022 1.00 69.83 127 GLY B CA 1
ATOM 2925 C C . GLY B 1 137 ? 6.636 5.517 37.124 1.00 70.85 127 GLY B C 1
ATOM 2926 O O . GLY B 1 137 ? 7.605 6.073 36.568 1.00 61.61 127 GLY B O 1
ATOM 2927 N N . LYS B 1 138 ? 6.744 4.410 37.850 1.00 69.41 128 LYS B N 1
ATOM 2928 C CA . LYS B 1 138 ? 8.034 3.731 38.042 1.00 70.33 128 LYS B CA 1
ATOM 2929 C C . LYS B 1 138 ? 8.154 2.422 37.285 1.00 68.15 128 LYS B C 1
ATOM 2930 O O . LYS B 1 138 ? 9.122 1.670 37.485 1.00 66.31 128 LYS B O 1
ATOM 2936 N N . GLY B 1 139 ? 7.183 2.159 36.417 1.00 61.95 129 GLY B N 1
ATOM 2937 C CA . GLY B 1 139 ? 7.120 0.887 35.720 1.00 61.40 129 GLY B CA 1
ATOM 2938 C C . GLY B 1 139 ? 6.454 -0.152 36.588 1.00 57.77 129 GLY B C 1
ATOM 2939 O O . GLY B 1 139 ? 5.985 0.159 37.682 1.00 65.37 129 GLY B O 1
ATOM 2940 N N . GLY B 1 140 ? 6.431 -1.391 36.102 1.00 54.62 130 GLY B N 1
ATOM 2941 C CA . GLY B 1 140 ? 5.763 -2.497 36.795 1.00 51.09 130 GLY B CA 1
ATOM 2942 C C . GLY B 1 140 ? 5.548 -3.762 35.987 1.00 46.25 130 GLY B C 1
ATOM 2943 O O . GLY B 1 140 ? 6.275 -4.063 35.035 1.00 43.53 130 GLY B O 1
ATOM 2944 N N . ILE B 1 141 ? 4.526 -4.513 36.383 1.00 45.74 131 ILE B N 1
ATOM 2945 C CA . ILE B 1 141 ? 4.221 -5.804 35.754 1.00 44.52 131 ILE B CA 1
ATOM 2946 C C . ILE B 1 141 ? 2.707 -6.076 35.656 1.00 41.94 131 ILE B C 1
ATOM 2947 O O . ILE B 1 141 ? 1.941 -5.802 36.571 1.00 43.68 131 ILE B O 1
ATOM 2952 N N . VAL B 1 142 ? 2.297 -6.606 34.517 1.00 40.50 132 VAL B N 1
ATOM 2953 C CA . VAL B 1 142 ? 0.909 -7.035 34.300 1.00 39.67 132 VAL B CA 1
ATOM 2954 C C . VAL B 1 142 ? 0.912 -8.518 34.013 1.00 38.81 132 VAL B C 1
ATOM 2955 O O . VAL B 1 142 ? 1.660 -8.999 33.154 1.00 37.99 132 VAL B O 1
ATOM 2959 N N . VAL B 1 143 ? 0.073 -9.238 34.740 1.00 36.80 133 VAL B N 1
ATOM 2960 C CA . VAL B 1 143 ? -0.098 -10.678 34.524 1.00 36.17 133 VAL B CA 1
ATOM 2961 C C . VAL B 1 143 ? -1.511 -10.910 34.046 1.00 33.56 133 VAL B C 1
ATOM 2962 O O . VAL B 1 143 ? -2.481 -10.621 34.761 1.00 29.52 133 VAL B O 1
ATOM 2966 N N . ASN B 1 144 ? -1.615 -11.495 32.857 1.00 33.36 134 ASN B N 1
ATOM 2967 C CA . ASN B 1 144 ? -2.929 -11.796 32.271 1.00 33.03 134 ASN B CA 1
ATOM 2968 C C . ASN B 1 144 ? -3.286 -13.276 32.310 1.00 31.39 134 ASN B C 1
ATOM 2969 O O . ASN B 1 144 ? -2.498 -14.137 31.961 1.00 32.11 134 ASN B O 1
ATOM 2974 N N . MET B 1 145 ? -4.507 -13.534 32.753 1.00 30.31 135 MET B N 1
ATOM 2975 C CA . MET B 1 145 ? -5.025 -14.872 32.914 1.00 28.27 135 MET B CA 1
ATOM 2976 C C . MET B 1 145 ? -5.559 -15.465 31.609 1.00 27.85 135 MET B C 1
ATOM 2977 O O . MET B 1 145 ? -6.672 -15.142 31.174 1.00 26.75 135 MET B O 1
ATOM 2982 N N . SER B 1 146 ? -4.762 -16.362 31.033 1.00 26.99 136 SER B N 1
ATOM 2983 C CA . SER B 1 146 ? -5.191 -17.201 29.918 1.00 27.76 136 SER B CA 1
ATOM 2984 C C . SER B 1 146 ? -5.529 -18.598 30.443 1.00 26.83 136 SER B C 1
ATOM 2985 O O . SER B 1 146 ? -5.947 -18.720 31.575 1.00 27.09 136 SER B O 1
ATOM 2988 N N . SER B 1 147 ? -5.387 -19.616 29.596 1.00 28.28 137 SER B N 1
ATOM 2989 C CA . SER B 1 147 ? -5.643 -21.004 29.958 1.00 28.49 137 SER B CA 1
ATOM 2990 C C . SER B 1 147 ? -4.819 -21.893 29.062 1.00 30.13 137 SER B C 1
ATOM 2991 O O . SER B 1 147 ? -4.440 -21.479 27.958 1.00 30.05 137 SER B O 1
ATOM 2994 N N . VAL B 1 148 ? -4.544 -23.117 29.527 1.00 28.87 138 VAL B N 1
ATOM 2995 C CA . VAL B 1 148 ? -3.925 -24.150 28.649 1.00 29.93 138 VAL B CA 1
ATOM 2996 C C . VAL B 1 148 ? -4.699 -24.314 27.329 1.00 27.45 138 VAL B C 1
ATOM 2997 O O . VAL B 1 148 ? -4.111 -24.529 26.306 1.00 28.36 138 VAL B O 1
ATOM 3001 N N . VAL B 1 149 ? -6.013 -24.195 27.382 1.00 27.92 139 VAL B N 1
ATOM 3002 C CA . VAL B 1 149 ? -6.855 -24.355 26.175 1.00 29.83 139 VAL B CA 1
ATOM 3003 C C . VAL B 1 149 ? -6.682 -23.247 25.138 1.00 30.51 139 VAL B C 1
ATOM 3004 O O . VAL B 1 149 ? -7.006 -23.431 23.967 1.00 32.89 139 VAL B O 1
ATOM 3008 N N . GLY B 1 150 ? -6.175 -22.110 25.596 1.00 32.68 140 GLY B N 1
ATOM 3009 C CA . GLY B 1 150 ? -5.684 -21.036 24.722 1.00 32.20 140 GLY B CA 1
ATOM 3010 C C . GLY B 1 150 ? -4.435 -21.386 23.928 1.00 32.10 140 GLY B C 1
ATOM 3011 O O . GLY B 1 150 ? -4.197 -20.867 22.834 1.00 31.49 140 GLY B O 1
ATOM 3012 N N . LEU B 1 151 ? -3.644 -22.296 24.485 1.00 36.03 141 LEU B N 1
ATOM 3013 C CA . LEU B 1 151 ? -2.457 -22.854 23.827 1.00 35.88 141 LEU B CA 1
ATOM 3014 C C . LEU B 1 151 ? -2.820 -24.034 22.925 1.00 35.81 141 LEU B C 1
ATOM 3015 O O . LEU B 1 151 ? -2.416 -24.104 21.770 1.00 37.69 141 LEU B O 1
ATOM 3020 N N . ASP B 1 152 ? -3.543 -24.974 23.494 1.00 34.55 142 ASP B N 1
ATOM 3021 C CA . ASP B 1 152 ? -3.947 -26.185 22.803 1.00 35.76 142 ASP B CA 1
ATOM 3022 C C . ASP B 1 152 ? -5.470 -26.298 22.886 1.00 34.07 142 ASP B C 1
ATOM 3023 O O . ASP B 1 152 ? -6.009 -26.642 23.915 1.00 30.62 142 ASP B O 1
ATOM 3028 N N . PRO B 1 153 ? -6.168 -26.035 21.761 1.00 33.92 143 PRO B N 1
ATOM 3029 C CA . PRO B 1 153 ? -7.616 -25.998 21.743 1.00 32.51 143 PRO B CA 1
ATOM 3030 C C . PRO B 1 153 ? -8.265 -27.231 22.374 1.00 31.95 143 PRO B C 1
ATOM 3031 O O . PRO B 1 153 ? -7.805 -28.346 22.188 1.00 29.51 143 PRO B O 1
ATOM 3035 N N . MET B 1 154 ? -9.369 -27.000 23.065 1.00 31.66 144 MET B N 1
ATOM 3036 C CA . MET B 1 154 ? -10.129 -28.042 23.713 1.00 32.58 144 MET B CA 1
ATOM 3037 C C . MET B 1 154 ? -11.505 -27.964 23.083 1.00 31.88 144 MET B C 1
ATOM 3038 O O . MET B 1 154 ? -12.241 -26.998 23.295 1.00 30.68 144 MET B O 1
ATOM 3043 N N . PHE B 1 155 ? -11.829 -29.000 22.315 1.00 32.70 145 PHE B N 1
ATOM 3044 C CA . PHE B 1 155 ? -12.950 -29.015 21.360 1.00 32.59 145 PHE B CA 1
ATOM 3045 C C . PHE B 1 155 ? -14.338 -28.761 21.952 1.00 32.76 145 PHE B C 1
ATOM 3046 O O . PHE B 1 155 ? -15.212 -28.285 21.254 1.00 35.69 145 PHE B O 1
ATOM 3054 N N . ILE B 1 156 ? -14.537 -29.090 23.229 1.00 33.48 146 ILE B N 1
ATOM 3055 C CA . ILE B 1 156 ? -15.833 -28.864 23.911 1.00 32.25 146 ILE B CA 1
ATOM 3056 C C . ILE B 1 156 ? -16.147 -27.382 24.070 1.00 28.62 146 ILE B C 1
ATOM 3057 O O . ILE B 1 156 ? -17.299 -27.007 24.109 1.00 26.41 146 ILE B O 1
ATOM 3062 N N . ILE B 1 157 ? -15.115 -26.560 24.179 1.00 28.35 147 ILE B N 1
ATOM 3063 C CA . ILE B 1 157 ? -15.277 -25.138 24.574 1.00 28.39 147 ILE B CA 1
ATOM 3064 C C . ILE B 1 157 ? -14.602 -24.168 23.611 1.00 27.05 147 ILE B C 1
ATOM 3065 O O . ILE B 1 157 ? -13.562 -23.555 23.947 1.00 28.34 147 ILE B O 1
ATOM 3070 N N . PRO B 1 158 ? -15.141 -24.071 22.391 1.00 25.22 148 PRO B N 1
ATOM 3071 C CA . PRO B 1 158 ? -14.487 -23.279 21.344 1.00 26.06 148 PRO B CA 1
ATOM 3072 C C . PRO B 1 158 ? -14.526 -21.762 21.552 1.00 24.13 148 PRO B C 1
ATOM 3073 O O . PRO B 1 158 ? -13.586 -21.083 21.175 1.00 24.50 148 PRO B O 1
ATOM 3077 N N . VAL B 1 159 ? -15.597 -21.236 22.129 1.00 23.91 149 VAL B N 1
ATOM 3078 C CA . VAL B 1 159 ? -15.704 -19.750 22.258 1.00 24.22 149 VAL B CA 1
ATOM 3079 C C . VAL B 1 159 ? -14.818 -19.229 23.389 1.00 23.20 149 VAL B C 1
ATOM 3080 O O . VAL B 1 159 ? -14.010 -18.329 23.207 1.00 23.61 149 VAL B O 1
ATOM 3084 N N . TYR B 1 160 ? -14.974 -19.834 24.557 1.00 22.57 150 TYR B N 1
ATOM 3085 C CA . TYR B 1 160 ? -14.054 -19.637 25.695 1.00 22.54 150 TYR B CA 1
ATOM 3086 C C . TYR B 1 160 ? -12.588 -19.726 25.297 1.00 21.50 150 TYR B C 1
ATOM 3087 O O . TYR B 1 160 ? -11.797 -18.845 25.596 1.00 20.69 150 TYR B O 1
ATOM 3096 N N . GLY B 1 161 ? -12.259 -20.778 24.569 1.00 21.66 151 GLY B N 1
ATOM 3097 C CA . GLY B 1 161 ? -10.896 -21.038 24.137 1.00 22.00 151 GLY B CA 1
ATOM 3098 C C . GLY B 1 161 ? -10.331 -19.971 23.237 1.00 23.01 151 GLY B C 1
ATOM 3099 O O . GLY B 1 161 ? -9.156 -19.532 23.371 1.00 24.24 151 GLY B O 1
ATOM 3100 N N . ALA B 1 162 ? -11.166 -19.540 22.316 1.00 22.41 152 ALA B N 1
ATOM 3101 C CA . ALA B 1 162 ? -10.814 -18.435 21.441 1.00 22.89 152 ALA B CA 1
ATOM 3102 C C . ALA B 1 162 ? -10.403 -17.212 22.249 1.00 22.49 152 ALA B C 1
ATOM 3103 O O . ALA B 1 162 ? -9.398 -16.569 21.930 1.00 25.30 152 ALA B O 1
ATOM 3105 N N . THR B 1 163 ? -11.170 -16.893 23.291 1.00 22.28 153 THR B N 1
ATOM 3106 C CA . THR B 1 163 ? -10.844 -15.712 24.116 1.00 22.99 153 THR B CA 1
ATOM 3107 C C . THR B 1 163 ? -9.533 -15.941 24.835 1.00 22.60 153 THR B C 1
ATOM 3108 O O . THR B 1 163 ? -8.784 -15.000 25.076 1.00 24.50 153 THR B O 1
ATOM 3112 N N . LYS B 1 164 ? -9.264 -17.188 25.206 1.00 21.90 154 LYS B N 1
ATOM 3113 C CA . LYS B 1 164 ? -8.012 -17.504 25.903 1.00 22.14 154 LYS B CA 1
ATOM 3114 C C . LYS B 1 164 ? -6.815 -17.393 25.000 1.00 23.52 154 LYS B C 1
ATOM 3115 O O . LYS B 1 164 ? -5.766 -16.962 25.419 1.00 23.01 154 LYS B O 1
ATOM 3121 N N . ALA B 1 165 ? -6.979 -17.797 23.750 1.00 26.49 155 ALA B N 1
ATOM 3122 C CA . ALA B 1 165 ? -5.907 -17.658 22.756 1.00 27.52 155 ALA B CA 1
ATOM 3123 C C . ALA B 1 165 ? -5.629 -16.179 22.471 1.00 28.04 155 ALA B C 1
ATOM 3124 O O . ALA B 1 165 ? -4.486 -15.763 22.346 1.00 26.95 155 ALA B O 1
ATOM 3126 N N . GLY B 1 166 ? -6.703 -15.399 22.400 1.00 24.91 156 GLY B N 1
ATOM 3127 C CA . GLY B 1 166 ? -6.566 -13.974 22.192 1.00 25.94 156 GLY B CA 1
ATOM 3128 C C . GLY B 1 166 ? -5.749 -13.276 23.243 1.00 25.88 156 GLY B C 1
ATOM 3129 O O . GLY B 1 166 ? -4.938 -12.409 22.931 1.00 27.62 156 GLY B O 1
ATOM 3130 N N . ILE B 1 167 ? -5.977 -13.663 24.502 1.00 26.50 157 ILE B N 1
ATOM 3131 C CA . ILE B 1 167 ? -5.276 -13.069 25.646 1.00 24.47 157 ILE B CA 1
ATOM 3132 C C . ILE B 1 167 ? -3.780 -13.251 25.526 1.00 24.35 157 ILE B C 1
ATOM 3133 O O . ILE B 1 167 ? -3.024 -12.335 25.798 1.00 27.02 157 ILE B O 1
ATOM 3138 N N . ILE B 1 168 ? -3.368 -14.442 25.112 1.00 24.25 158 ILE B N 1
ATOM 3139 C CA . ILE B 1 168 ? -1.959 -14.752 24.917 1.00 24.77 158 ILE B CA 1
ATOM 3140 C C . ILE B 1 168 ? -1.346 -13.805 23.889 1.00 25.18 158 ILE B C 1
ATOM 3141 O O . ILE B 1 168 ? -0.367 -13.117 24.148 1.00 24.18 158 ILE B O 1
ATOM 3146 N N . ASN B 1 169 ? -1.953 -13.774 22.706 1.00 25.78 159 ASN B N 1
ATOM 3147 C CA . ASN B 1 169 ? -1.488 -12.921 21.601 1.00 25.14 159 ASN B CA 1
ATOM 3148 C C . ASN B 1 169 ? -1.404 -11.455 22.002 1.00 25.45 159 ASN B C 1
ATOM 3149 O O . ASN B 1 169 ? -0.395 -10.801 21.795 1.00 27.22 159 ASN B O 1
ATOM 3154 N N . PHE B 1 170 ? -2.461 -10.976 22.620 1.00 27.24 160 PHE B N 1
ATOM 3155 C CA . PHE B 1 170 ? -2.516 -9.608 23.157 1.00 28.15 160 PHE B CA 1
ATOM 3156 C C . PHE B 1 170 ? -1.350 -9.319 24.089 1.00 29.82 160 PHE B C 1
ATOM 3157 O O . PHE B 1 170 ? -0.650 -8.323 23.952 1.00 28.57 160 PHE B O 1
ATOM 3165 N N . THR B 1 171 ? -1.169 -10.203 25.052 1.00 31.39 161 THR B N 1
ATOM 3166 C CA . THR B 1 171 ? -0.197 -9.972 26.112 1.00 31.55 161 THR B CA 1
ATOM 3167 C C . THR B 1 171 ? 1.252 -10.069 25.604 1.00 31.32 161 THR B C 1
ATOM 3168 O O . THR B 1 171 ? 2.098 -9.223 25.935 1.00 32.77 161 THR B O 1
ATOM 3172 N N . ARG B 1 172 ? 1.525 -11.045 24.765 1.00 29.74 162 ARG B N 1
ATOM 3173 C CA . ARG B 1 172 ? 2.839 -11.147 24.159 1.00 31.03 162 ARG B CA 1
ATOM 3174 C C . ARG B 1 172 ? 3.234 -9.908 23.346 1.00 33.63 162 ARG B C 1
ATOM 3175 O O . ARG B 1 172 ? 4.390 -9.504 23.340 1.00 36.28 162 ARG B O 1
ATOM 3183 N N . CYS B 1 173 ? 2.268 -9.305 22.664 1.00 34.90 163 CYS B N 1
ATOM 3184 C CA . CYS B 1 173 ? 2.501 -8.097 21.881 1.00 33.37 163 CYS B CA 1
ATOM 3185 C C . CYS B 1 173 ? 3.032 -6.948 22.708 1.00 32.18 163 CYS B C 1
ATOM 3186 O O . CYS B 1 173 ? 3.969 -6.279 22.320 1.00 31.21 163 CYS B O 1
ATOM 3189 N N . LEU B 1 174 ? 2.388 -6.701 23.834 1.00 33.84 164 LEU B N 1
ATOM 3190 C CA . LEU B 1 174 ? 2.721 -5.567 24.709 1.00 34.06 164 LEU B CA 1
ATOM 3191 C C . LEU B 1 174 ? 4.094 -5.682 25.352 1.00 36.05 164 LEU B C 1
ATOM 3192 O O . LEU B 1 174 ? 4.660 -4.694 25.820 1.00 33.00 164 LEU B O 1
ATOM 3197 N N . ALA B 1 175 ? 4.630 -6.899 25.337 1.00 37.68 165 ALA B N 1
ATOM 3198 C CA . ALA B 1 175 ? 5.945 -7.186 25.901 1.00 38.74 165 ALA B CA 1
ATOM 3199 C C . ALA B 1 175 ? 7.088 -6.869 24.962 1.00 41.36 165 ALA B C 1
ATOM 3200 O O . ALA B 1 175 ? 8.234 -7.130 25.282 1.00 50.93 165 ALA B O 1
ATOM 3202 N N . ASN B 1 176 ? 6.797 -6.321 23.804 1.00 42.05 166 ASN B N 1
ATOM 3203 C CA . ASN B 1 176 ? 7.842 -5.968 22.867 1.00 45.25 166 ASN B CA 1
ATOM 3204 C C . ASN B 1 176 ? 8.822 -4.927 23.448 1.00 45.34 166 ASN B C 1
ATOM 3205 O O . ASN B 1 176 ? 8.418 -4.001 24.144 1.00 41.22 166 ASN B O 1
ATOM 3210 N N . GLU B 1 177 ? 10.097 -5.087 23.114 1.00 48.37 167 GLU B N 1
ATOM 3211 C CA . GLU B 1 177 ? 11.184 -4.188 23.585 1.00 54.21 167 GLU B CA 1
ATOM 3212 C C . GLU B 1 177 ? 10.895 -2.689 23.351 1.00 53.56 167 GLU B C 1
ATOM 3213 O O . GLU B 1 177 ? 11.227 -1.835 24.171 1.00 52.89 167 GLU B O 1
ATOM 3219 N N . LYS B 1 178 ? 10.255 -2.404 22.221 1.00 54.26 168 LYS B N 1
ATOM 3220 C CA . LYS B 1 178 ? 9.814 -1.042 21.861 1.00 58.87 168 LYS B CA 1
ATOM 3221 C C . LYS B 1 178 ? 9.048 -0.372 22.979 1.00 53.32 168 LYS B C 1
ATOM 3222 O O . LYS B 1 178 ? 9.370 0.742 23.331 1.00 50.73 168 LYS B O 1
ATOM 3228 N N . TYR B 1 179 ? 8.052 -1.086 23.515 1.00 50.60 169 TYR B N 1
ATOM 3229 C CA . TYR B 1 179 ? 7.224 -0.607 24.626 1.00 48.54 169 TYR B CA 1
ATOM 3230 C C . TYR B 1 179 ? 7.999 -0.597 25.926 1.00 48.26 169 TYR B C 1
ATOM 3231 O O . TYR B 1 179 ? 7.885 0.323 26.690 1.00 49.37 169 TYR B O 1
ATOM 3240 N N . TYR B 1 180 ? 8.794 -1.629 26.166 1.00 50.97 170 TYR B N 1
ATOM 3241 C CA . TYR B 1 180 ? 9.432 -1.810 27.475 1.00 56.27 170 TYR B CA 1
ATOM 3242 C C . TYR B 1 180 ? 10.408 -0.691 27.835 1.00 57.26 170 TYR B C 1
ATOM 3243 O O . TYR B 1 180 ? 10.360 -0.151 28.945 1.00 53.22 170 TYR B O 1
ATOM 3252 N N . GLN B 1 181 ? 11.265 -0.352 26.881 1.00 57.56 171 GLN B N 1
ATOM 3253 C CA . GLN B 1 181 ? 12.240 0.730 27.049 1.00 60.48 171 GLN B CA 1
ATOM 3254 C C . GLN B 1 181 ? 11.599 2.050 27.454 1.00 59.23 171 GLN B C 1
ATOM 3255 O O . GLN B 1 181 ? 12.148 2.791 28.259 1.00 63.07 171 GLN B O 1
ATOM 3261 N N . ARG B 1 182 ? 10.433 2.320 26.893 1.00 53.71 172 ARG B N 1
ATOM 3262 C CA . ARG B 1 182 ? 9.702 3.555 27.137 1.00 51.68 172 ARG B CA 1
ATOM 3263 C C . ARG B 1 182 ? 8.914 3.523 28.449 1.00 48.50 172 ARG B C 1
ATOM 3264 O O . ARG B 1 182 ? 8.930 4.484 29.207 1.00 46.55 172 ARG B O 1
ATOM 3272 N N . SER B 1 183 ? 8.205 2.431 28.695 1.00 50.14 173 SER B N 1
ATOM 3273 C CA . SER B 1 183 ? 7.273 2.341 29.832 1.00 50.13 173 SER B CA 1
ATOM 3274 C C . SER B 1 183 ? 7.885 1.691 31.075 1.00 48.77 173 SER B C 1
ATOM 3275 O O . SER B 1 183 ? 7.507 1.994 32.204 1.00 46.39 173 SER B O 1
ATOM 3278 N N . GLY B 1 184 ? 8.801 0.771 30.865 1.00 48.71 174 GLY B N 1
ATOM 3279 C CA . GLY B 1 184 ? 9.284 -0.084 31.954 1.00 51.08 174 GLY B CA 1
ATOM 3280 C C . GLY B 1 184 ? 8.227 -1.030 32.542 1.00 51.09 174 GLY B C 1
ATOM 3281 O O . GLY B 1 184 ? 8.376 -1.500 33.670 1.00 45.39 174 GLY B O 1
ATOM 3282 N N . ILE B 1 185 ? 7.167 -1.306 31.771 1.00 48.89 175 ILE B N 1
ATOM 3283 C CA . ILE B 1 185 ? 6.110 -2.241 32.170 1.00 46.77 175 ILE B CA 1
ATOM 3284 C C . ILE B 1 185 ? 6.355 -3.589 31.510 1.00 42.04 175 ILE B C 1
ATOM 3285 O O . ILE B 1 185 ? 6.678 -3.669 30.333 1.00 37.93 175 ILE B O 1
ATOM 3290 N N . LYS B 1 186 ? 6.244 -4.643 32.309 1.00 44.85 176 LYS B N 1
ATOM 3291 C CA . LYS B 1 186 ? 6.419 -6.024 31.815 1.00 45.00 176 LYS B CA 1
ATOM 3292 C C . LYS B 1 186 ? 5.088 -6.731 31.700 1.00 39.06 176 LYS B C 1
ATOM 3293 O O . LYS B 1 186 ? 4.161 -6.445 32.431 1.00 37.43 176 LYS B O 1
ATOM 3299 N N . PHE B 1 187 ? 5.016 -7.649 30.749 1.00 38.31 177 PHE B N 1
ATOM 3300 C CA . PHE B 1 187 ? 3.770 -8.343 30.416 1.00 37.73 177 PHE B CA 1
ATOM 3301 C C . PHE B 1 187 ? 3.961 -9.867 30.377 1.00 34.80 177 PHE B C 1
ATOM 3302 O O . PHE B 1 187 ? 4.809 -10.397 29.675 1.00 33.12 177 PHE B O 1
ATOM 3310 N N . VAL B 1 188 ? 3.188 -10.538 31.207 1.00 32.83 178 VAL B N 1
ATOM 3311 C CA . VAL B 1 188 ? 3.326 -11.983 31.419 1.00 33.87 178 VAL B CA 1
ATOM 3312 C C . VAL B 1 188 ? 1.946 -12.625 31.292 1.00 31.49 178 VAL B C 1
ATOM 3313 O O . VAL B 1 188 ? 0.945 -12.015 31.687 1.00 32.20 178 VAL B O 1
ATOM 3317 N N . THR B 1 189 ? 1.912 -13.823 30.717 1.00 28.37 179 THR B N 1
ATOM 3318 C CA . THR B 1 189 ? 0.681 -14.587 30.613 1.00 28.99 179 THR B CA 1
ATOM 3319 C C . THR B 1 189 ? 0.807 -15.874 31.398 1.00 27.83 179 THR B C 1
ATOM 3320 O O . THR B 1 189 ? 1.833 -16.529 31.345 1.00 29.98 179 THR B O 1
ATOM 3324 N N . VAL B 1 190 ? -0.247 -16.260 32.102 1.00 26.94 180 VAL B N 1
ATOM 3325 C CA . VAL B 1 190 ? -0.293 -17.602 32.735 1.00 25.89 180 VAL B CA 1
ATOM 3326 C C . VAL B 1 190 ? -1.417 -18.434 32.132 1.00 24.92 180 VAL B C 1
ATOM 3327 O O . VAL B 1 190 ? -2.507 -17.946 31.940 1.00 24.58 180 VAL B O 1
ATOM 3331 N N . CYS B 1 191 ? -1.152 -19.717 31.949 1.00 26.39 181 CYS B N 1
ATOM 3332 C CA . CYS B 1 191 ? -2.088 -20.625 31.341 1.00 27.15 181 CYS B CA 1
ATOM 3333 C C . CYS B 1 191 ? -2.356 -21.825 32.195 1.00 28.41 181 CYS B C 1
ATOM 3334 O O . CYS B 1 191 ? -1.723 -22.857 32.011 1.00 30.82 181 CYS B O 1
ATOM 3337 N N . PRO B 1 192 ? -3.316 -21.724 33.134 1.00 28.54 182 PRO B N 1
ATOM 3338 C CA . PRO B 1 192 ? -3.583 -22.860 34.020 1.00 28.08 182 PRO B CA 1
ATOM 3339 C C . PRO B 1 192 ? -4.495 -23.950 33.437 1.00 30.85 182 PRO B C 1
ATOM 3340 O O . PRO B 1 192 ? -5.343 -23.705 32.577 1.00 28.07 182 PRO B O 1
ATOM 3344 N N . GLY B 1 193 ? -4.281 -25.169 33.924 1.00 34.10 183 GLY B N 1
ATOM 3345 C CA . GLY B 1 193 ? -5.173 -26.288 33.664 1.00 32.07 183 GLY B CA 1
ATOM 3346 C C . GLY B 1 193 ? -6.353 -26.265 34.633 1.00 31.31 183 GLY B C 1
ATOM 3347 O O . GLY B 1 193 ? -6.537 -25.296 35.393 1.00 30.93 183 GLY B O 1
ATOM 3348 N N . ALA B 1 194 ? -7.154 -27.328 34.576 1.00 30.55 184 ALA B N 1
ATOM 3349 C CA . ALA B 1 194 ? -8.357 -27.486 35.392 1.00 32.04 184 ALA B CA 1
ATOM 3350 C C . ALA B 1 194 ? -8.099 -27.191 36.860 1.00 30.94 184 ALA B C 1
ATOM 3351 O O . ALA B 1 194 ? -7.115 -27.624 37.432 1.00 30.68 184 ALA B O 1
ATOM 3353 N N . THR B 1 195 ? -9.030 -26.471 37.449 1.00 31.24 185 THR B N 1
ATOM 3354 C CA . THR B 1 195 ? -8.914 -25.906 38.790 1.00 31.23 185 THR B CA 1
ATOM 3355 C C . THR B 1 195 ? -10.298 -25.829 39.395 1.00 31.76 185 THR B C 1
ATOM 3356 O O . THR B 1 195 ? -11.200 -25.264 38.816 1.00 30.82 185 THR B O 1
ATOM 3360 N N . MET B 1 196 ? -10.456 -26.397 40.577 1.00 35.78 186 MET B N 1
ATOM 3361 C CA . MET B 1 196 ? -11.763 -26.408 41.242 1.00 35.74 186 MET B CA 1
ATOM 3362 C C . MET B 1 196 ? -12.201 -25.011 41.677 1.00 32.62 186 MET B C 1
ATOM 3363 O O . MET B 1 196 ? -11.760 -24.486 42.694 1.00 32.54 186 MET B O 1
ATOM 3368 N N . THR B 1 197 ? -13.099 -24.443 40.889 1.00 31.13 187 THR B N 1
ATOM 3369 C CA . THR B 1 197 ? -13.658 -23.116 41.121 1.00 28.96 187 THR B CA 1
ATOM 3370 C C . THR B 1 197 ? -15.099 -23.089 40.651 1.00 29.27 187 THR B C 1
ATOM 3371 O O . THR B 1 197 ? -15.564 -23.977 39.939 1.00 27.94 187 THR B O 1
ATOM 3375 N N A ASP B 1 198 ? -15.782 -22.029 41.054 0.46 30.63 188 ASP B N 1
ATOM 3376 N N B ASP B 1 198 ? -15.825 -22.040 41.048 0.54 30.71 188 ASP B N 1
ATOM 3377 C CA A ASP B 1 198 ? -17.167 -21.756 40.672 0.46 29.95 188 ASP B CA 1
ATOM 3378 C CA B ASP B 1 198 ? -17.233 -21.806 40.613 0.54 29.74 188 ASP B CA 1
ATOM 3379 C C A ASP B 1 198 ? -17.376 -21.542 39.149 0.46 29.46 188 ASP B C 1
ATOM 3380 C C B ASP B 1 198 ? -17.390 -21.587 39.102 0.54 29.26 188 ASP B C 1
ATOM 3381 O O A ASP B 1 198 ? -18.510 -21.566 38.678 0.46 28.20 188 ASP B O 1
ATOM 3382 O O B ASP B 1 198 ? -18.506 -21.645 38.582 0.54 27.74 188 ASP B O 1
ATOM 3391 N N . MET B 1 199 ? -16.298 -21.352 38.383 1.00 30.41 189 MET B N 1
ATOM 3392 C CA . MET B 1 199 ? -16.391 -21.237 36.909 1.00 31.11 189 MET B CA 1
ATOM 3393 C C . MET B 1 199 ? -17.070 -22.440 36.242 1.00 33.49 189 MET B C 1
ATOM 3394 O O . MET B 1 199 ? -17.825 -22.292 35.265 1.00 34.77 189 MET B O 1
ATOM 3399 N N . PHE B 1 200 ? -16.859 -23.626 36.813 1.00 35.36 190 PHE B N 1
ATOM 3400 C CA . PHE B 1 200 ? -17.421 -24.874 36.259 1.00 33.93 190 PHE B CA 1
ATOM 3401 C C . PHE B 1 200 ? -18.777 -25.270 36.812 1.00 33.47 190 PHE B C 1
ATOM 3402 O O . PHE B 1 200 ? -19.280 -26.346 36.507 1.00 34.47 190 PHE B O 1
ATOM 3410 N N . THR B 1 201 ? -19.373 -24.428 37.644 1.00 31.79 191 THR B N 1
ATOM 3411 C CA . THR B 1 201 ? -20.702 -24.712 38.166 1.00 31.99 191 THR B CA 1
ATOM 3412 C C . THR B 1 201 ? -21.689 -24.693 36.990 1.00 31.17 191 THR B C 1
ATOM 3413 O O . THR B 1 201 ? -21.756 -23.711 36.249 1.00 29.71 191 THR B O 1
ATOM 3417 N N . ASN B 1 202 ? -22.450 -25.775 36.878 1.00 30.67 192 ASN B N 1
ATOM 3418 C CA . ASN B 1 202 ? -23.451 -25.972 35.820 1.00 32.97 192 ASN B CA 1
ATOM 3419 C C . ASN B 1 202 ? -22.823 -25.972 34.406 1.00 32.84 192 ASN B C 1
ATOM 3420 O O . ASN B 1 202 ? -23.385 -25.478 33.453 1.00 31.31 192 ASN B O 1
ATOM 3425 N N . PHE B 1 203 ? -21.642 -26.557 34.328 1.00 34.15 193 PHE B N 1
ATOM 3426 C CA . PHE B 1 203 ? -20.811 -26.528 33.143 1.00 36.44 193 PHE B CA 1
ATOM 3427 C C . PHE B 1 203 ? -21.516 -27.092 31.920 1.00 34.78 193 PHE B C 1
ATOM 3428 O O . PHE B 1 203 ? -21.600 -26.406 30.897 1.00 35.01 193 PHE B O 1
ATOM 3436 N N . THR B 1 204 ? -22.076 -28.289 32.077 1.00 33.38 194 THR B N 1
ATOM 3437 C CA . THR B 1 204 ? -22.818 -28.999 31.024 1.00 35.43 194 THR B CA 1
ATOM 3438 C C . THR B 1 204 ? -24.016 -28.211 30.457 1.00 35.63 194 THR B C 1
ATOM 3439 O O . THR B 1 204 ? -24.330 -28.324 29.264 1.00 39.86 194 THR B O 1
ATOM 3443 N N . GLU B 1 205 ? -24.623 -27.378 31.287 1.00 34.14 195 GLU B N 1
ATOM 3444 C CA . GLU B 1 205 ? -25.715 -26.478 30.866 1.00 36.08 195 GLU B CA 1
ATOM 3445 C C . GLU B 1 205 ? -25.275 -25.337 29.939 1.00 35.42 195 GLU B C 1
ATOM 3446 O O . GLU B 1 205 ? -26.093 -24.659 29.342 1.00 35.29 195 GLU B O 1
ATOM 3452 N N . LYS B 1 206 ? -23.985 -25.084 29.882 1.00 36.67 196 LYS B N 1
ATOM 3453 C CA . LYS B 1 206 ? -23.462 -23.898 29.213 1.00 36.05 196 LYS B CA 1
ATOM 3454 C C . LYS B 1 206 ? -22.610 -24.196 27.970 1.00 32.98 196 LYS B C 1
ATOM 3455 O O . LYS B 1 206 ? -22.095 -23.296 27.342 1.00 30.35 196 LYS B O 1
ATOM 3461 N N . ILE B 1 207 ? -22.505 -25.465 27.600 1.00 35.23 197 ILE B N 1
ATOM 3462 C CA . ILE B 1 207 ? -21.735 -25.845 26.419 1.00 36.10 197 ILE B CA 1
ATOM 3463 C C . ILE B 1 207 ? -22.586 -25.714 25.151 1.00 36.41 197 ILE B C 1
ATOM 3464 O O . ILE B 1 207 ? -23.791 -25.895 25.180 1.00 33.61 197 ILE B O 1
ATOM 3469 N N . ILE B 1 208 ? -21.923 -25.411 24.047 1.00 35.15 198 ILE B N 1
ATOM 3470 C CA . ILE B 1 208 ? -22.599 -25.172 22.788 1.00 34.03 198 ILE B CA 1
ATOM 3471 C C . ILE B 1 208 ? -23.275 -26.407 22.245 1.00 32.88 198 ILE B C 1
ATOM 3472 O O . ILE B 1 208 ? -24.439 -26.368 21.876 1.00 35.57 198 ILE B O 1
ATOM 3477 N N . PHE B 1 209 ? -22.523 -27.490 22.184 1.00 36.17 199 PHE B N 1
ATOM 3478 C CA . PHE B 1 209 ? -22.995 -28.760 21.610 1.00 37.09 199 PHE B CA 1
ATOM 3479 C C . PHE B 1 209 ? -23.416 -29.757 22.694 1.00 36.78 199 PHE B C 1
ATOM 3480 O O . PHE B 1 209 ? -22.553 -30.380 23.332 1.00 34.52 199 PHE B O 1
ATOM 3488 N N . PRO B 1 210 ? -24.743 -29.921 22.905 1.00 40.90 200 PRO B N 1
ATOM 3489 C CA . PRO B 1 210 ? -25.307 -30.833 23.927 1.00 40.70 200 PRO B CA 1
ATOM 3490 C C . PRO B 1 210 ? -24.821 -32.281 23.818 1.00 40.90 200 PRO B C 1
ATOM 3491 O O . PRO B 1 210 ? -24.579 -32.929 24.833 1.00 45.71 200 PRO B O 1
ATOM 3495 N N . GLU B 1 211 ? -24.599 -32.741 22.599 1.00 41.65 201 GLU B N 1
ATOM 3496 C CA . GLU B 1 211 ? -24.082 -34.106 22.349 1.00 44.43 201 GLU B CA 1
ATOM 3497 C C . GLU B 1 211 ? -22.629 -34.316 22.776 1.00 43.19 201 GLU B C 1
ATOM 3498 O O . GLU B 1 211 ? -22.097 -35.408 22.614 1.00 46.56 201 GLU B O 1
ATOM 3504 N N . THR B 1 212 ? -21.982 -33.272 23.291 1.00 42.43 202 THR B N 1
ATOM 3505 C CA . THR B 1 212 ? -20.650 -33.408 23.926 1.00 41.08 202 THR B CA 1
ATOM 3506 C C . THR B 1 212 ? -20.731 -33.396 25.468 1.00 42.78 202 THR B C 1
ATOM 3507 O O . THR B 1 212 ? -19.704 -33.387 26.126 1.00 42.79 202 THR B O 1
ATOM 3511 N N . SER B 1 213 ? -21.939 -33.394 26.036 1.00 41.39 203 SER B N 1
ATOM 3512 C CA . SER B 1 213 ? -22.105 -33.498 27.496 1.00 43.73 203 SER B CA 1
ATOM 3513 C C . SER B 1 213 ? -21.423 -34.777 28.091 1.00 44.15 203 SER B C 1
ATOM 3514 O O . SER B 1 213 ? -20.825 -34.739 29.155 1.00 43.84 203 SER B O 1
ATOM 3517 N N . ASP B 1 214 ? -21.463 -35.873 27.347 1.00 43.20 204 ASP B N 1
ATOM 3518 C CA . ASP B 1 214 ? -20.721 -37.102 27.697 1.00 46.37 204 ASP B CA 1
ATOM 3519 C C . ASP B 1 214 ? -19.179 -37.014 27.587 1.00 45.41 204 ASP B C 1
ATOM 3520 O O . ASP B 1 214 ? -18.487 -37.989 27.902 1.00 48.42 204 ASP B O 1
ATOM 3525 N N . GLU B 1 215 ? -18.651 -35.887 27.110 1.00 42.55 205 GLU B N 1
ATOM 3526 C CA . GLU B 1 215 ? -17.184 -35.631 27.060 1.00 41.42 205 GLU B CA 1
ATOM 3527 C C . GLU B 1 215 ? -16.689 -34.652 28.144 1.00 38.15 205 GLU B C 1
ATOM 3528 O O . GLU B 1 215 ? -15.483 -34.489 28.342 1.00 37.25 205 GLU B O 1
ATOM 3534 N N . THR B 1 216 ? -17.615 -34.017 28.854 1.00 38.77 206 THR B N 1
ATOM 3535 C CA . THR B 1 216 ? -17.261 -33.007 29.877 1.00 39.70 206 THR B CA 1
ATOM 3536 C C . THR B 1 216 ? -16.433 -33.556 31.051 1.00 38.88 206 THR B C 1
ATOM 3537 O O . THR B 1 216 ? -15.690 -32.808 31.678 1.00 32.36 206 THR B O 1
ATOM 3541 N N . TYR B 1 217 ? -16.521 -34.869 31.279 1.00 40.81 207 TYR B N 1
ATOM 3542 C CA . TYR B 1 217 ? -15.712 -35.563 32.289 1.00 41.85 207 TYR B CA 1
ATOM 3543 C C . TYR B 1 217 ? -14.229 -35.267 32.129 1.00 44.48 207 TYR B C 1
ATOM 3544 O O . TYR B 1 217 ? -13.488 -35.194 33.116 1.00 45.34 207 TYR B O 1
ATOM 3553 N N . ARG B 1 218 ? -13.812 -35.098 30.872 1.00 44.35 208 ARG B N 1
ATOM 3554 C CA . ARG B 1 218 ? -12.417 -34.768 30.525 1.00 43.45 208 ARG B CA 1
ATOM 3555 C C . ARG B 1 218 ? -11.876 -33.564 31.284 1.00 40.94 208 ARG B C 1
ATOM 3556 O O . ARG B 1 218 ? -10.708 -33.533 31.669 1.00 41.38 208 ARG B O 1
ATOM 3564 N N . ILE B 1 219 ? -12.747 -32.598 31.504 1.00 36.95 209 ILE B N 1
ATOM 3565 C CA . ILE B 1 219 ? -12.422 -31.453 32.332 1.00 35.77 209 ILE B CA 1
ATOM 3566 C C . ILE B 1 219 ? -12.783 -31.696 33.805 1.00 34.21 209 ILE B C 1
ATOM 3567 O O . ILE B 1 219 ? -11.962 -31.543 34.684 1.00 33.19 209 ILE B O 1
ATOM 3572 N N . LEU B 1 220 ? -14.013 -32.109 34.038 1.00 35.55 210 LEU B N 1
ATOM 3573 C CA . LEU B 1 220 ? -14.615 -32.102 35.388 1.00 38.03 210 LEU B CA 1
ATOM 3574 C C . LEU B 1 220 ? -14.019 -33.087 36.383 1.00 37.83 210 LEU B C 1
ATOM 3575 O O . LEU B 1 220 ? -14.081 -32.855 37.572 1.00 41.39 210 LEU B O 1
ATOM 3580 N N . ASP B 1 221 ? -13.437 -34.163 35.882 1.00 40.04 211 ASP B N 1
ATOM 3581 C CA . ASP B 1 221 ? -12.741 -35.142 36.718 1.00 41.68 211 ASP B CA 1
ATOM 3582 C C . ASP B 1 221 ? -11.348 -34.677 37.181 1.00 43.48 211 ASP B C 1
ATOM 3583 O O . ASP B 1 221 ? -10.761 -35.302 38.049 1.00 51.00 211 ASP B O 1
ATOM 3588 N N . ARG B 1 222 ? -10.799 -33.631 36.572 1.00 44.77 212 ARG B N 1
ATOM 3589 C CA . ARG B 1 222 ? -9.458 -33.112 36.905 1.00 45.51 212 ARG B CA 1
ATOM 3590 C C . ARG B 1 222 ? -9.460 -31.888 37.824 1.00 44.62 212 ARG B C 1
ATOM 3591 O O . ARG B 1 222 ? -8.403 -31.318 38.114 1.00 46.48 212 ARG B O 1
ATOM 3599 N N . LEU B 1 223 ? -10.639 -31.473 38.273 1.00 44.96 213 LEU B N 1
ATOM 3600 C CA . LEU B 1 223 ? -10.769 -30.234 39.037 1.00 43.86 213 LEU B CA 1
ATOM 3601 C C . LEU B 1 223 ? -10.027 -30.257 40.363 1.00 44.93 213 LEU B C 1
ATOM 3602 O O . LEU B 1 223 ? -9.591 -29.235 40.842 1.00 43.49 213 LEU B O 1
ATOM 3607 N N . ASN B 1 224 ? -9.912 -31.432 40.957 1.00 49.30 214 ASN B N 1
ATOM 3608 C CA . ASN B 1 224 ? -9.297 -31.589 42.293 1.00 52.85 214 ASN B CA 1
ATOM 3609 C C . ASN B 1 224 ? -7.780 -31.708 42.240 1.00 52.15 214 ASN B C 1
ATOM 3610 O O . ASN B 1 224 ? -7.130 -31.848 43.259 1.00 53.58 214 ASN B O 1
ATOM 3615 N N . LYS B 1 225 ? -7.226 -31.656 41.039 1.00 50.86 215 LYS B N 1
ATOM 3616 C CA . LYS B 1 225 ? -5.796 -31.798 40.837 1.00 54.11 215 LYS B CA 1
ATOM 3617 C C . LYS B 1 225 ? -5.016 -30.551 41.205 1.00 49.72 215 LYS B C 1
ATOM 3618 O O . LYS B 1 225 ? -3.816 -30.643 41.392 1.00 47.91 215 LYS B O 1
ATOM 3624 N N . GLN B 1 226 ? -5.693 -29.404 41.293 1.00 43.62 216 GLN B N 1
ATOM 3625 C CA . GLN B 1 226 ? -5.114 -28.184 41.867 1.00 38.36 216 GLN B CA 1
ATOM 3626 C C . GLN B 1 226 ? -6.210 -27.230 42.289 1.00 35.11 216 GLN B C 1
ATOM 3627 O O . GLN B 1 226 ? -7.281 -27.210 41.714 1.00 34.23 216 GLN B O 1
ATOM 3633 N N . SER B 1 227 ? -5.923 -26.452 43.320 1.00 33.48 217 SER B N 1
ATOM 3634 C CA . SER B 1 227 ? -6.904 -25.526 43.912 1.00 32.21 217 SER B CA 1
ATOM 3635 C C . SER B 1 227 ? -6.620 -24.105 43.479 1.00 30.13 217 SER B C 1
ATOM 3636 O O . SER B 1 227 ? -5.548 -23.800 42.954 1.00 29.10 217 SER B O 1
ATOM 3639 N N . ALA B 1 228 ? -7.584 -23.247 43.745 1.00 30.85 218 ALA B N 1
ATOM 3640 C CA . ALA B 1 228 ? -7.428 -21.815 43.498 1.00 35.21 218 ALA B CA 1
ATOM 3641 C C . ALA B 1 228 ? -6.211 -21.244 44.239 1.00 37.00 218 ALA B C 1
ATOM 3642 O O . ALA B 1 228 ? -5.455 -20.472 43.671 1.00 33.10 218 ALA B O 1
ATOM 3644 N N . ALA B 1 229 ? -6.013 -21.695 45.482 1.00 39.25 219 ALA B N 1
ATOM 3645 C CA . ALA B 1 229 ? -4.831 -21.323 46.297 1.00 36.49 219 ALA B CA 1
ATOM 3646 C C . ALA B 1 229 ? -3.539 -21.817 45.683 1.00 35.16 219 ALA B C 1
ATOM 3647 O O . ALA B 1 229 ? -2.575 -21.086 45.630 1.00 36.24 219 ALA B O 1
ATOM 3649 N N . ASP B 1 230 ? -3.543 -23.038 45.174 1.00 37.17 220 ASP B N 1
ATOM 3650 C CA . ASP B 1 230 ? -2.349 -23.578 44.505 1.00 39.67 220 ASP B CA 1
ATOM 3651 C C . ASP B 1 230 ? -1.981 -22.741 43.298 1.00 39.62 220 ASP B C 1
ATOM 3652 O O . ASP B 1 230 ? -0.823 -22.404 43.100 1.00 39.48 220 ASP B O 1
ATOM 3657 N N . VAL B 1 231 ? -2.975 -22.450 42.467 1.00 37.15 221 VAL B N 1
ATOM 3658 C CA . VAL B 1 231 ? -2.760 -21.653 41.249 1.00 37.66 221 VAL B CA 1
ATOM 3659 C C . VAL B 1 231 ? -2.235 -20.270 41.635 1.00 37.64 221 VAL B C 1
ATOM 3660 O O . VAL B 1 231 ? -1.303 -19.766 41.057 1.00 38.07 221 VAL B O 1
ATOM 3664 N N . SER B 1 232 ? -2.828 -19.690 42.658 1.00 38.93 222 SER B N 1
ATOM 3665 C CA . SER B 1 232 ? -2.417 -18.377 43.138 1.00 39.26 222 SER B CA 1
ATOM 3666 C C . SER B 1 232 ? -0.949 -18.331 43.622 1.00 41.58 222 SER B C 1
ATOM 3667 O O . SER B 1 232 ? -0.260 -17.309 43.470 1.00 40.53 222 SER B O 1
ATOM 3670 N N . ARG B 1 233 ? -0.499 -19.425 44.220 1.00 40.57 223 ARG B N 1
ATOM 3671 C CA . ARG B 1 233 ? 0.875 -19.510 44.710 1.00 43.24 223 ARG B CA 1
ATOM 3672 C C . ARG B 1 233 ? 1.813 -19.523 43.546 1.00 38.95 223 ARG B C 1
ATOM 3673 O O . ARG B 1 233 ? 2.841 -18.843 43.563 1.00 38.89 223 ARG B O 1
ATOM 3681 N N . CYS B 1 234 ? 1.454 -20.301 42.544 1.00 36.46 224 CYS B N 1
ATOM 3682 C CA . CYS B 1 234 ? 2.193 -20.301 41.280 1.00 36.73 224 CYS B CA 1
ATOM 3683 C C . CYS B 1 234 ? 2.254 -18.920 40.627 1.00 36.83 224 CYS B C 1
ATOM 3684 O O . CYS B 1 234 ? 3.262 -18.544 40.030 1.00 36.58 224 CYS B O 1
ATOM 3687 N N . ILE B 1 235 ? 1.170 -18.162 40.738 1.00 36.55 225 ILE B N 1
ATOM 3688 C CA . ILE B 1 235 ? 1.118 -16.808 40.177 1.00 37.06 225 ILE B CA 1
ATOM 3689 C C . ILE B 1 235 ? 2.101 -15.883 40.893 1.00 42.03 225 ILE B C 1
ATOM 3690 O O . ILE B 1 235 ? 2.831 -15.137 40.239 1.00 42.68 225 ILE B O 1
ATOM 3695 N N . LEU B 1 236 ? 2.079 -15.884 42.230 1.00 45.42 226 LEU B N 1
ATOM 3696 C CA . LEU B 1 236 ? 3.054 -15.084 43.022 1.00 43.36 226 LEU B CA 1
ATOM 3697 C C . LEU B 1 236 ? 4.502 -15.470 42.676 1.00 42.46 226 LEU B C 1
ATOM 3698 O O . LEU B 1 236 ? 5.375 -14.629 42.611 1.00 41.38 226 LEU B O 1
ATOM 3703 N N . ASN B 1 237 ? 4.716 -16.750 42.435 1.00 42.78 227 ASN B N 1
ATOM 3704 C CA . ASN B 1 237 ? 5.987 -17.287 41.944 1.00 45.67 227 ASN B CA 1
ATOM 3705 C C . ASN B 1 237 ? 6.361 -16.659 40.591 1.00 43.81 227 ASN B C 1
ATOM 3706 O O . ASN B 1 237 ? 7.516 -16.301 40.354 1.00 39.88 227 ASN B O 1
ATOM 3711 N N . VAL B 1 238 ? 5.361 -16.555 39.703 1.00 42.84 228 VAL B N 1
ATOM 3712 C CA . VAL B 1 238 ? 5.530 -15.946 38.351 1.00 39.59 228 VAL B CA 1
ATOM 3713 C C . VAL B 1 238 ? 5.916 -14.471 38.464 1.00 37.94 228 VAL B C 1
ATOM 3714 O O . VAL B 1 238 ? 6.758 -13.984 37.739 1.00 36.90 228 VAL B O 1
ATOM 3718 N N . LEU B 1 239 ? 5.270 -13.772 39.384 1.00 40.37 229 LEU B N 1
ATOM 3719 C CA . LEU B 1 239 ? 5.590 -12.374 39.678 1.00 42.83 229 LEU B CA 1
ATOM 3720 C C . LEU B 1 239 ? 7.045 -12.156 40.130 1.00 48.53 229 LEU B C 1
ATOM 3721 O O . LEU B 1 239 ? 7.715 -11.226 39.680 1.00 52.94 229 LEU B O 1
ATOM 3726 N N . GLU B 1 240 ? 7.530 -13.016 41.021 1.00 53.55 230 GLU B N 1
ATOM 3727 C CA . GLU B 1 240 ? 8.928 -12.954 41.506 1.00 54.09 230 GLU B CA 1
ATOM 3728 C C . GLU B 1 240 ? 9.925 -13.126 40.365 1.00 51.69 230 GLU B C 1
ATOM 3729 O O . GLU B 1 240 ? 10.969 -12.493 40.356 1.00 54.24 230 GLU B O 1
ATOM 3735 N N . LYS B 1 241 ? 9.608 -14.001 39.423 1.00 48.83 231 LYS B N 1
ATOM 3736 C CA . LYS B 1 241 ? 10.462 -14.196 38.241 1.00 49.62 231 LYS B CA 1
ATOM 3737 C C . LYS B 1 241 ? 10.580 -12.935 37.377 1.00 47.64 231 LYS B C 1
ATOM 3738 O O . LYS B 1 241 ? 11.619 -12.699 36.757 1.00 46.35 231 LYS B O 1
ATOM 3744 N N . ASP B 1 242 ? 9.490 -12.173 37.305 1.00 47.76 232 ASP B N 1
ATOM 3745 C CA . ASP B 1 242 ? 9.475 -10.848 36.679 1.00 48.85 232 ASP B CA 1
ATOM 3746 C C . ASP B 1 242 ? 10.143 -10.859 35.310 1.00 46.11 232 ASP B C 1
ATOM 3747 O O . ASP B 1 242 ? 10.967 -10.020 35.013 1.00 47.24 232 ASP B O 1
ATOM 3752 N N . LYS B 1 243 ? 9.800 -11.839 34.480 1.00 48.70 233 LYS B N 1
ATOM 3753 C CA . LYS B 1 243 ? 10.413 -11.973 33.153 1.00 50.40 233 LYS B CA 1
ATOM 3754 C C . LYS B 1 243 ? 9.434 -11.537 32.039 1.00 50.94 233 LYS B C 1
ATOM 3755 O O . LYS B 1 243 ? 8.410 -12.199 31.806 1.00 54.90 233 LYS B O 1
ATOM 3761 N N . ASN B 1 244 ? 9.792 -10.458 31.336 1.00 47.37 234 ASN B N 1
ATOM 3762 C CA . ASN B 1 244 ? 8.929 -9.837 30.327 1.00 41.56 234 ASN B CA 1
ATOM 3763 C C . ASN B 1 244 ? 8.708 -10.739 29.149 1.00 38.61 234 ASN B C 1
ATOM 3764 O O . ASN B 1 244 ? 9.622 -11.393 28.669 1.00 37.99 234 ASN B O 1
ATOM 3769 N N . GLY B 1 245 ? 7.459 -10.814 28.715 1.00 36.75 235 GLY B N 1
ATOM 3770 C CA . GLY B 1 245 ? 7.102 -11.661 27.557 1.00 35.63 235 GLY B CA 1
ATOM 3771 C C . GLY B 1 245 ? 6.932 -13.155 27.810 1.00 33.84 235 GLY B C 1
ATOM 3772 O O . GLY B 1 245 ? 6.645 -13.906 26.895 1.00 33.09 235 GLY B O 1
ATOM 3773 N N . ALA B 1 246 ? 7.102 -13.579 29.056 1.00 34.44 236 ALA B N 1
ATOM 3774 C CA . ALA B 1 246 ? 7.043 -14.995 29.421 1.00 35.75 236 ALA B CA 1
ATOM 3775 C C . ALA B 1 246 ? 5.607 -15.534 29.427 1.00 33.45 236 ALA B C 1
ATOM 3776 O O . ALA B 1 246 ? 4.665 -14.810 29.712 1.00 33.20 236 ALA B O 1
ATOM 3778 N N . VAL B 1 247 ? 5.489 -16.812 29.114 1.00 32.97 237 VAL B N 1
ATOM 3779 C CA . VAL B 1 247 ? 4.234 -17.551 29.164 1.00 33.08 237 VAL B CA 1
ATOM 3780 C C . VAL B 1 247 ? 4.425 -18.772 30.043 1.00 32.42 237 VAL B C 1
ATOM 3781 O O . VAL B 1 247 ? 5.320 -19.541 29.802 1.00 35.68 237 VAL B O 1
ATOM 3785 N N . TYR B 1 248 ? 3.557 -18.963 31.018 1.00 35.36 238 TYR B N 1
ATOM 3786 C CA . TYR B 1 248 ? 3.665 -20.089 31.971 1.00 38.23 238 TYR B CA 1
ATOM 3787 C C . TYR B 1 248 ? 2.440 -20.971 31.982 1.00 40.21 238 TYR B C 1
ATOM 3788 O O . TYR B 1 248 ? 1.321 -20.472 31.956 1.00 43.79 238 TYR B O 1
ATOM 3797 N N . VAL B 1 249 ? 2.661 -22.284 32.027 1.00 38.60 239 VAL B N 1
ATOM 3798 C CA . VAL B 1 249 ? 1.570 -23.239 32.231 1.00 37.25 239 VAL B CA 1
ATOM 3799 C C . VAL B 1 249 ? 1.506 -23.588 33.716 1.00 37.42 239 VAL B C 1
ATOM 3800 O O . VAL B 1 249 ? 2.540 -23.823 34.350 1.00 35.67 239 VAL B O 1
ATOM 3804 N N . ILE B 1 250 ? 0.297 -23.610 34.266 1.00 35.99 240 ILE B N 1
ATOM 3805 C CA . ILE B 1 250 ? 0.116 -23.956 35.685 1.00 34.37 240 ILE B CA 1
ATOM 3806 C C . ILE B 1 250 ? -0.724 -25.205 35.751 1.00 35.39 240 ILE B C 1
ATOM 3807 O O . ILE B 1 250 ? -1.937 -25.156 35.566 1.00 34.49 240 ILE B O 1
ATOM 3812 N N . GLU B 1 251 ? -0.065 -26.324 36.043 1.00 38.01 241 GLU B N 1
ATOM 3813 C CA . GLU B 1 251 ? -0.703 -27.652 36.075 1.00 38.44 241 GLU B CA 1
ATOM 3814 C C . GLU B 1 251 ? -0.191 -28.468 37.240 1.00 35.53 241 GLU B C 1
ATOM 3815 O O . GLU B 1 251 ? 0.983 -28.439 37.555 1.00 35.91 241 GLU B O 1
ATOM 3821 N N . GLY B 1 252 ? -1.089 -29.199 37.879 1.00 37.38 242 GLY B N 1
ATOM 3822 C CA . GLY B 1 252 ? -0.746 -29.999 39.053 1.00 39.53 242 GLY B CA 1
ATOM 3823 C C . GLY B 1 252 ? 0.063 -29.227 40.081 1.00 41.34 242 GLY B C 1
ATOM 3824 O O . GLY B 1 252 ? 1.063 -29.707 40.583 1.00 40.79 242 GLY B O 1
ATOM 3825 N N . LYS B 1 253 ? -0.383 -28.008 40.364 1.00 44.34 243 LYS B N 1
ATOM 3826 C CA . LYS B 1 253 ? 0.195 -27.129 41.402 1.00 45.87 243 LYS B CA 1
ATOM 3827 C C . LYS B 1 253 ? 1.589 -26.600 41.100 1.00 42.42 243 LYS B C 1
ATOM 3828 O O . LYS B 1 253 ? 2.225 -25.999 41.959 1.00 44.39 243 LYS B O 1
ATOM 3834 N N . ARG B 1 254 ? 2.039 -26.781 39.872 1.00 40.84 244 ARG B N 1
ATOM 3835 C CA . ARG B 1 254 ? 3.374 -26.388 39.476 1.00 43.10 244 ARG B CA 1
ATOM 3836 C C . ARG B 1 254 ? 3.415 -25.440 38.292 1.00 43.68 244 ARG B C 1
ATOM 3837 O O . ARG B 1 254 ? 2.530 -25.445 37.443 1.00 43.80 244 ARG B O 1
ATOM 3845 N N . VAL B 1 255 ? 4.470 -24.644 38.232 1.00 44.76 245 VAL B N 1
ATOM 3846 C CA . VAL B 1 255 ? 4.651 -23.652 37.167 1.00 44.05 245 VAL B CA 1
ATOM 3847 C C . VAL B 1 255 ? 5.611 -24.153 36.116 1.00 45.15 245 VAL B C 1
ATOM 3848 O O . VAL B 1 255 ? 6.746 -24.481 36.442 1.00 48.12 245 VAL B O 1
ATOM 3852 N N . TYR B 1 256 ? 5.184 -24.135 34.858 1.00 41.83 246 TYR B N 1
ATOM 3853 C CA . TYR B 1 256 ? 6.032 -24.599 33.740 1.00 43.61 246 TYR B CA 1
ATOM 3854 C C . TYR B 1 256 ? 6.260 -23.470 32.723 1.00 41.80 246 TYR B C 1
ATOM 3855 O O . TYR B 1 256 ? 5.340 -23.057 32.036 1.00 42.91 246 TYR B O 1
ATOM 3864 N N . PRO B 1 257 ? 7.485 -22.940 32.644 1.00 44.60 247 PRO B N 1
ATOM 3865 C CA . PRO B 1 257 ? 7.822 -21.900 31.681 1.00 45.96 247 PRO B CA 1
ATOM 3866 C C . PRO B 1 257 ? 7.823 -22.437 30.279 1.00 40.62 247 PRO B C 1
ATOM 3867 O O . PRO B 1 257 ? 8.418 -23.454 30.036 1.00 39.95 247 PRO B O 1
ATOM 3871 N N . LEU B 1 258 ? 7.144 -21.748 29.375 1.00 43.84 248 LEU B N 1
ATOM 3872 C CA . LEU B 1 258 ? 7.094 -22.140 27.970 1.00 47.57 248 LEU B CA 1
ATOM 3873 C C . LEU B 1 258 ? 8.067 -21.355 27.153 1.00 48.39 248 LEU B C 1
ATOM 3874 O O . LEU B 1 258 ? 8.168 -20.143 27.267 1.00 53.17 248 LEU B O 1
ATOM 3879 N N . GLU B 1 259 ? 8.772 -22.062 26.304 1.00 49.63 249 GLU B N 1
ATOM 3880 C CA . GLU B 1 259 ? 9.612 -21.447 25.297 1.00 54.99 249 GLU B CA 1
ATOM 3881 C C . GLU B 1 259 ? 8.822 -21.557 24.005 1.00 57.14 249 GLU B C 1
ATOM 3882 O O . GLU B 1 259 ? 8.758 -22.634 23.390 1.00 53.62 249 GLU B O 1
ATOM 3888 N N . ILE B 1 260 ? 8.188 -20.465 23.605 1.00 56.87 250 ILE B N 1
ATOM 3889 C CA . ILE B 1 260 ? 7.301 -20.522 22.427 1.00 58.08 250 ILE B CA 1
ATOM 3890 C C . ILE B 1 260 ? 8.082 -20.306 21.137 1.00 56.78 250 ILE B C 1
ATOM 3891 O O . ILE B 1 260 ? 8.726 -19.269 20.970 1.00 55.88 250 ILE B O 1
ATOM 3896 N N . LYS B 1 261 ? 8.017 -21.299 20.255 1.00 59.34 251 LYS B N 1
ATOM 3897 C CA . LYS B 1 261 ? 8.695 -21.260 18.965 1.00 64.97 251 LYS B CA 1
ATOM 3898 C C . LYS B 1 261 ? 7.672 -21.035 17.848 1.00 68.99 251 LYS B C 1
ATOM 3899 O O . LYS B 1 261 ? 6.552 -21.541 17.907 1.00 62.20 251 LYS B O 1
ATOM 3901 N N . PRO B 1 262 ? 8.041 -20.246 16.825 1.00 78.81 252 PRO B N 1
ATOM 3902 C CA . PRO B 1 262 ? 7.142 -20.000 15.698 1.00 76.95 252 PRO B CA 1
ATOM 3903 C C . PRO B 1 262 ? 6.693 -21.281 14.995 1.00 76.46 252 PRO B C 1
ATOM 3904 O O . PRO B 1 262 ? 7.377 -22.296 15.091 1.00 85.32 252 PRO B O 1
ATOM 3908 N N . GLN B 1 263 ? 5.557 -21.229 14.300 1.00 74.72 253 GLN B N 1
ATOM 3909 C CA . GLN B 1 263 ? 5.026 -22.408 13.585 1.00 72.18 253 GLN B CA 1
ATOM 3910 C C . GLN B 1 263 ? 5.815 -22.834 12.321 1.00 70.27 253 GLN B C 1
ATOM 3911 O O . GLN B 1 263 ? 6.114 -22.013 11.448 1.00 78.59 253 GLN B O 1
ATOM 3913 N N . TRP B 1 264 ? 6.149 -24.133 12.251 1.00 54.92 254 TRP B N 1
ATOM 3914 C CA . TRP B 1 264 ? 6.920 -24.719 11.122 1.00 51.69 254 TRP B CA 1
ATOM 3915 C C . TRP B 1 264 ? 6.020 -24.862 9.874 1.00 53.56 254 TRP B C 1
ATOM 3916 O O . TRP B 1 264 ? 4.848 -25.295 10.000 1.00 52.79 254 TRP B O 1
ATOM 3918 N N . THR B 1 265 ? 6.561 -24.535 8.692 1.00 42.24 255 THR B N 1
ATOM 3919 C CA . THR B 1 265 ? 5.769 -24.478 7.488 1.00 40.50 255 THR B CA 1
ATOM 3920 C C . THR B 1 265 ? 6.214 -25.533 6.470 1.00 43.45 255 THR B C 1
ATOM 3921 O O . THR B 1 265 ? 7.401 -25.585 6.047 1.00 43.04 255 THR B O 1
ATOM 3923 N N . GLY B 1 266 ? 5.249 -26.325 6.013 1.00 44.80 256 GLY B N 1
ATOM 3924 C CA . GLY B 1 266 ? 5.493 -27.305 4.956 1.00 50.17 256 GLY B CA 1
ATOM 3925 C C . GLY B 1 266 ? 5.709 -26.639 3.589 1.00 58.49 256 GLY B C 1
ATOM 3926 O O . GLY B 1 266 ? 5.447 -25.425 3.444 1.00 57.89 256 GLY B O 1
ATOM 3927 N N . LYS B 1 267 ? 6.176 -27.420 2.601 1.00 65.15 257 LYS B N 1
ATOM 3928 C CA . LYS B 1 267 ? 6.366 -26.948 1.211 1.00 68.33 257 LYS B CA 1
ATOM 3929 C C . LYS B 1 267 ? 5.036 -26.545 0.561 1.00 67.78 257 LYS B C 1
ATOM 3930 O O . LYS B 1 267 ? 4.009 -27.185 0.790 1.00 63.81 257 LYS B O 1
ATOM 3932 N N . GLU B 1 268 ? 5.072 -25.478 -0.243 1.00 69.48 258 GLU B N 1
ATOM 3933 C CA . GLU B 1 268 ? 3.861 -24.917 -0.867 1.00 64.01 258 GLU B CA 1
ATOM 3934 C C . GLU B 1 268 ? 3.172 -25.914 -1.772 1.00 62.30 258 GLU B C 1
ATOM 3935 O O . GLU B 1 268 ? 3.835 -26.657 -2.503 1.00 68.43 258 GLU B O 1
ATOM 3937 N N . GLN B 1 269 ? 1.836 -25.928 -1.708 1.00 55.35 259 GLN B N 1
ATOM 3938 C CA . GLN B 1 269 ? 1.019 -26.781 -2.584 1.00 52.81 259 GLN B CA 1
ATOM 3939 C C . GLN B 1 269 ? 0.641 -26.048 -3.885 1.00 50.87 259 GLN B C 1
ATOM 3940 O O . GLN B 1 269 ? 1.114 -26.424 -4.983 1.00 49.01 259 GLN B O 1
#

Sequence (523 aa):
HHVGTSFRGKNAVVTGGAGGIGLQVSKQLLAAGAAKVAIIDLQDNLEEFVKLRAAHPTQSVMIIKMDVANKKGVEATYEEIAKTFGNIDIVVNVAGIFNDKDVQRTLLVNLGGIINSTLSALPYMGKDNGGKGGIVVNMSSVVGLDPMFIIPVYGATKAGIINFTRCLANEKYYQRSGIKFVTVCPGATMTDMFTNFTEKIIFPETSDETYRILDRLNKQSAADVSRCILNVLEKDKNGAVYVIEGKRVYPLEIKPQWTGKEQALSFRGKNAVVTGGAGGIGLQVSKQLLAAGAAKVAIIDLQDNLEEFVKLRAAHPTQSVMIIKMDVANKKGVEATYEEIAKTFGNIDIVVNVAGIFNDKDVQRTLLVNLGGIINSTLSALPYMGKDNGGKGGIVVNMSSVVGLDPMFIIPVYGATKAGIINFTRCLANEKYYQRSGIKFVTVCPGATMTDDMFTNFTEKIIFPETSDETYRILDRLNKQSAADVSRCILNVLEKDKNGAVYVIEGKRVYPLEIKPQWTGKEQ

Organism: Drosophila melanogaster (NCBI:txid7227)

Nearest PDB structures (foldseek):
  5ilg-assembly1_B  TM=9.910E-01  e=4.097E-51  Drosophila melanogaster
  5ilo-assembly1_A  TM=9.963E-01  e=1.864E-49  Drosophila melanogaster
  8cwl-assembly1_B  TM=9.005E-01  e=8.775E-24  Homo sapiens
  2gdz-assembly1_A-2  TM=9.010E-01  e=3.401E-23  Homo sapiens
  8fd8-assembly1_A  TM=8.745E-01  e=3.363E-20  Homo sapiens

Radius of gyration: 23.61 Å; Cα contacts (8 Å, |Δi|>4): 1220; chains: 2; bounding box: 47×48×79 Å

Foldseek 3Di:
DAAAALQAAAEEEFEVCLFFLNVLLQLVCVSPHHQEYEYEYQDFNVVSVVVSCVVRVRHYYHYDHDQLLDLVRLLVVLVVSCVVVVAHAEYEYAWAAFFLVDLVCRQSRLQVSQVSNVVSRQLRQFPLNVHPAHEYEYEAAVCLVPPDVQRVSNNVSRVNRLVVQLVCLDPVNCVGGVYAGEYEHEAAADTCNCPVVQVRTDDNVCSVVCCVRVVQHPLYYSNLVSVQVSVVRSVRDHSWYWYATSSDIDTDDDDDPDDPPDDDD/DQAAAEEEFEVCLFFLNVLLQLVSVVVHHQEYEYEYQDCNPVVVVVSCVVRVRHYYHYDHAQLLDLVRLLVVLVVVCVVVVAHAYYEYDWAADFLVDLVCRQSRLQVSQVSNVVSCQCRAFPPNPHPEHEYEYEAAVCLVPPDVQRVSNNVSRVNRLVVQLVCLDPVNCVGGVYAGEYEHEAAADTCRCPVVLVRTDDNVCSVVCCVRVVCHVLYYSNLVSVQVVVVRVVRDGSWYWYQGSSDIHTDDDDDDDDDDDD

CATH classification: 3.40.50.720

Solvent-accessible surface area: 20965 Å² total; per-residue (Å²): 165,162,59,24,109,70,12,182,49,90,7,0,0,0,2,14,0,8,32,37,28,0,15,43,0,0,62,26,0,0,41,14,7,0,28,60,0,0,0,1,22,96,121,43,51,93,121,34,0,89,119,8,87,76,28,2,112,129,19,45,9,30,32,22,127,46,34,10,20,72,95,137,10,1,59,61,4,0,72,94,0,16,162,90,13,57,43,3,14,5,0,2,0,16,17,35,56,5,42,1,130,59,12,98,84,0,0,23,8,0,0,4,2,3,0,13,0,0,41,13,0,27,65,58,0,1,119,78,96,77,18,136,4,21,9,0,0,0,15,3,10,35,16,9,50,78,27,35,18,0,8,0,0,19,0,0,0,6,10,0,0,15,5,0,1,72,3,3,14,51,112,68,16,65,124,122,15,10,2,42,5,0,1,1,0,10,8,24,8,120,22,115,58,27,70,101,6,53,132,48,2,31,25,97,71,1,50,99,21,8,114,107,18,58,104,101,22,145,109,6,46,14,26,19,0,0,131,7,0,20,52,1,9,110,127,56,119,41,30,7,3,7,16,0,60,36,121,145,7,49,37,18,136,62,71,100,63,59,78,67,83,24,149,36,50,101,12,188,60,83,13,0,0,0,2,14,0,6,31,36,27,1,20,41,0,0,67,32,0,2,81,27,26,0,32,59,0,0,0,0,22,90,135,70,58,111,146,39,3,87,135,14,98,74,70,30,110,130,36,45,13,35,45,35,128,44,31,10,22,73,83,135,9,0,64,60,6,0,84,92,0,17,153,84,11,62,36,0,21,6,0,2,0,17,17,35,59,5,41,1,121,58,16,96,87,0,0,24,8,0,0,3,2,2,0,10,0,0,42,12,0,26,66,51,0,2,113,72,125,72,15,172,4,19,10,0,0,0,14,2,9,27,14,9,17,39,36,36,18,0,6,0,0,20,0,0,0,4,9,0,0,14,5,0,1,69,2,2,14,47,109,73,10,63,110,73,16,15,3,41,5,0,1,0,0,11,8,19,7,136,29,127,54,25,79,87,5,61,119,46,1,32,26,94,60,0,47,95,26,8,114,113,18,59,93,100,29,108,97,4,46,14,28,20,0,0,136,8,0,20,55,1,10,117,120,57,133,39,28,11,3,7,0,0,31,38,117,142,6,44,52,26,175,48,70,107,56,69,68,21,97,39,81

B-factor: mean 40.39, std 13.83, range [16.25, 114.57]

InterPro domains:
  IPR002347 Short-chain dehydrogenase/reductase SDR [PF00106] (23-213)
  IPR002347 Short-chain dehydrogenase/reductase SDR [PR00080] (99-110)
  IPR002347 Short-chain dehydrogenase/reductase SDR [PR00080] (147-155)
  IPR002347 Short-chain dehydrogenase/reductase SDR [PR00080] (167-186)
  IPR020904 Short-chain dehydrogenase/reductase, conserved site [PS00061] (154-182)
  IPR036291 NAD(P)-binding domain superfamily [SSF51735] (18-263)

Secondary structure (DSSP, 8-state):
----STTBT-EEEEETTTSHHHHHHHHHHHHTTBSEEEEEES---HHHHHHHHHH-TTSEEEEEE--TT-HHHHHHHHHHHHHHHS---EEEE------TT-HHHHIIIIIIHHHHHHHHHHHHH-GGGT---EEEEEE--HHHHS--TT-HHHHHHHHHHHHHHHHHT-HHHHHHH-EEEEEEEE---BSGGGTT-GGG-S-GGGGGGTHHHHTTGGGSBHHHHHHHHHHHHHH--TT-EEEEETTEEEEE-PPPS--TTSPP-/--BT-EEEEETTTSHHHHHHHHHHHHTTBSEEEEEESS--HHHHHHHHHH-TTSEEEEEE--TT-HHHHHHHHHHHHHHHS---EEEE------TT-HHHHIIIIIIHHHHHHHHHHHHH-TGGG---EEEEEE--HHHHS--TT-HHHHHHHHHHHHHHHHHTSHHHHHHH-EEEEEEEE---BSGGGTTGGGG-S-GGGGGGTHHHHTTGGGSBHHHHHHHHHHHHHH--TT-EEEEETTEEEEE---PPPBPPP-